Protein AF-A0A8H3DF41-F1 (afdb_monomer)

Secondary structure (DSSP, 8-state):
----EEETTTTEEE-HHHHHHHHSSGGGGG--EEE----PPPP-------------------PPP-------------S---HHHHHHHHTT-BPPPPHHHHHHHHHHHHHHHH--HHHHHS---TT--HHHHHHHHHHHHHHHHHHHHHHH-HHHHHHHHHH---GGGHHHHHHHHHHHHHHHHH-TTS-TTHHHHHHHHHHHHTSHHHHHHH-S-------BHHHHHHHTT-GGGGG-THHHHHH------TT--HHHHHHHHHHHHHHHHHHHHHHHHHSS-THHHHHHHHHHHHHTTS---------------PPPPPHHHHHHHHHHHHHHHHHHHHHHHHHHHHHHHHHHH-BTTB-PPP--HHHHHHHGGGSS----

Radius of gyration: 32.4 Å; Cα contacts (8 Å, |Δi|>4): 301; chains: 1; bounding box: 83×80×92 Å

Organism: NCBI:txid456999

Structure (mmCIF, N/CA/C/O backbone):
data_AF-A0A8H3DF41-F1
#
_entry.id   AF-A0A8H3DF41-F1
#
loop_
_atom_site.group_PDB
_atom_site.id
_atom_site.type_symbol
_atom_site.label_atom_id
_atom_site.label_alt_id
_atom_site.label_comp_id
_atom_site.label_asym_id
_atom_site.label_entity_id
_atom_site.label_seq_id
_atom_site.pdbx_PDB_ins_code
_atom_site.Cartn_x
_atom_site.Cartn_y
_atom_site.Cartn_z
_atom_site.occupancy
_atom_site.B_iso_or_equiv
_atom_site.auth_seq_id
_atom_site.auth_comp_id
_atom_site.auth_asym_id
_atom_site.auth_atom_id
_atom_site.pdbx_PDB_model_num
ATOM 1 N N . GLN A 1 1 ? 22.053 18.538 31.792 1.00 60.00 1 GLN A N 1
ATOM 2 C CA . GLN A 1 1 ? 23.475 18.815 32.090 1.00 60.00 1 GLN A CA 1
ATOM 3 C C . GLN A 1 1 ? 23.576 20.208 32.696 1.00 60.00 1 GLN A C 1
ATOM 5 O O . GLN A 1 1 ? 22.796 21.050 32.258 1.00 60.00 1 GLN A O 1
ATOM 10 N N . PRO A 1 2 ? 24.445 20.434 33.698 1.00 76.88 2 PRO A N 1
ATOM 11 C CA . PRO A 1 2 ? 24.628 21.754 34.306 1.00 76.88 2 PRO A CA 1
ATOM 12 C C . PRO A 1 2 ? 25.187 22.764 33.292 1.00 76.88 2 PRO A C 1
ATOM 14 O O . PRO A 1 2 ? 25.756 22.376 32.268 1.00 76.88 2 PRO A O 1
ATOM 17 N N . ALA A 1 3 ? 24.959 24.053 33.547 1.00 80.38 3 ALA A N 1
ATOM 18 C CA . ALA A 1 3 ? 25.482 25.122 32.709 1.00 80.38 3 ALA A CA 1
ATOM 19 C C . ALA A 1 3 ? 26.958 25.370 33.044 1.00 80.38 3 ALA A C 1
ATOM 21 O O . ALA A 1 3 ? 27.296 25.656 34.189 1.00 80.38 3 ALA A O 1
ATOM 22 N N . ASN A 1 4 ? 27.817 25.262 32.031 1.00 83.62 4 ASN A N 1
ATOM 23 C CA . ASN A 1 4 ? 29.272 25.393 32.170 1.00 83.62 4 ASN A CA 1
ATOM 24 C C . ASN A 1 4 ? 29.796 26.656 31.459 1.00 83.62 4 ASN A C 1
ATOM 26 O O . ASN A 1 4 ? 30.946 27.051 31.650 1.00 83.62 4 ASN A O 1
ATOM 30 N N . THR A 1 5 ? 28.973 27.293 30.616 1.00 85.19 5 THR A N 1
ATOM 31 C CA . THR A 1 5 ? 29.383 28.390 29.727 1.00 85.19 5 THR A CA 1
ATOM 32 C C . THR A 1 5 ? 28.350 29.513 29.707 1.00 85.19 5 THR A C 1
ATOM 34 O O . THR A 1 5 ? 27.199 29.269 29.359 1.00 85.19 5 THR A O 1
ATOM 37 N N . HIS A 1 6 ? 28.770 30.742 30.000 1.00 86.44 6 HIS A N 1
ATOM 38 C CA . HIS A 1 6 ? 27.950 31.950 29.880 1.00 86.44 6 HIS A CA 1
ATOM 39 C C . HIS A 1 6 ? 28.270 32.691 28.576 1.00 86.44 6 HIS A C 1
ATOM 41 O O . HIS A 1 6 ? 29.443 32.912 28.262 1.00 86.44 6 HIS A O 1
ATOM 47 N N . CYS A 1 7 ? 27.257 33.114 27.815 1.00 88.12 7 CYS A N 1
ATOM 48 C CA . CYS A 1 7 ? 27.443 33.938 26.617 1.00 88.12 7 CYS A CA 1
ATOM 49 C C . CYS A 1 7 ? 27.157 35.417 26.910 1.00 88.12 7 CYS A C 1
ATOM 51 O O . CYS A 1 7 ? 26.010 35.785 27.142 1.00 88.12 7 CYS A O 1
ATOM 53 N N . GLU A 1 8 ? 28.159 36.291 26.780 1.00 83.62 8 GLU A N 1
ATOM 54 C CA . GLU A 1 8 ? 28.030 37.725 27.101 1.00 83.62 8 GLU A CA 1
ATOM 55 C C . GLU A 1 8 ? 27.103 38.475 26.132 1.00 83.62 8 GLU A C 1
ATOM 57 O O . GLU A 1 8 ? 26.505 39.488 26.479 1.00 83.62 8 GLU A O 1
ATOM 62 N N . THR A 1 9 ? 26.987 37.992 24.891 1.00 81.06 9 THR A N 1
ATOM 63 C CA . THR A 1 9 ? 26.171 38.636 23.847 1.00 81.06 9 THR A CA 1
ATOM 64 C C . THR A 1 9 ? 24.714 38.163 23.867 1.00 81.06 9 THR A C 1
ATOM 66 O O . THR A 1 9 ? 23.827 38.907 23.459 1.00 81.06 9 THR A O 1
ATOM 69 N N . CYS A 1 10 ? 24.460 36.943 24.349 1.00 81.56 10 CYS A N 1
ATOM 70 C CA . CYS A 1 10 ? 23.108 36.413 24.556 1.00 81.56 10 CYS A CA 1
ATOM 71 C C . CYS A 1 10 ? 22.592 36.658 25.985 1.00 81.56 10 CYS A C 1
ATOM 73 O O . CYS A 1 10 ? 21.394 36.527 26.203 1.00 81.56 10 CYS A O 1
ATOM 75 N N . ALA A 1 11 ? 23.485 37.020 26.916 1.00 83.25 11 ALA A N 1
ATOM 76 C CA . ALA A 1 11 ? 23.227 37.176 28.347 1.00 83.25 11 ALA A CA 1
ATOM 77 C C . ALA A 1 11 ? 22.575 35.934 28.984 1.00 83.25 11 ALA A C 1
ATOM 79 O O . ALA A 1 11 ? 21.666 36.063 29.800 1.00 83.25 11 ALA A O 1
ATOM 80 N N . ASP A 1 12 ? 23.029 34.739 28.588 1.00 85.94 12 ASP A N 1
ATOM 81 C CA . ASP A 1 12 ? 22.399 33.468 28.967 1.00 85.94 12 ASP A CA 1
ATOM 82 C C . ASP A 1 12 ? 23.431 32.359 29.246 1.00 85.94 12 ASP A C 1
ATOM 84 O O . ASP A 1 12 ? 24.548 32.377 28.705 1.00 85.94 12 ASP A O 1
ATOM 88 N N . ASP A 1 13 ? 23.033 31.404 30.090 1.00 87.56 13 ASP A N 1
ATOM 89 C CA . ASP A 1 13 ? 23.843 30.298 30.603 1.00 87.56 13 ASP A CA 1
ATOM 90 C C . ASP A 1 13 ? 23.523 28.992 29.867 1.00 87.56 13 ASP A C 1
ATOM 92 O O . ASP A 1 13 ? 22.403 28.483 29.875 1.00 87.56 13 ASP A O 1
ATOM 96 N N . PHE A 1 14 ? 24.542 28.397 29.253 1.00 84.25 14 PHE A N 1
ATOM 97 C CA . PHE A 1 14 ? 24.417 27.191 28.445 1.00 84.25 14 PHE A CA 1
ATOM 98 C C . PHE A 1 14 ? 25.246 26.038 29.023 1.00 84.25 14 PHE A C 1
ATOM 100 O O . PHE A 1 14 ? 26.345 26.228 29.554 1.00 84.25 14 PHE A O 1
ATOM 107 N N . CYS A 1 15 ? 24.751 24.807 28.866 1.00 86.44 15 CYS A N 1
ATOM 108 C CA . CYS A 1 15 ? 25.619 23.628 28.900 1.00 86.44 15 CYS A CA 1
ATOM 109 C C . CYS A 1 15 ? 26.409 23.522 27.583 1.00 86.44 15 CYS A C 1
ATOM 111 O O . CYS A 1 15 ? 25.994 24.079 26.564 1.00 86.44 15 CYS A O 1
ATOM 113 N N . GLU A 1 16 ? 27.511 22.771 27.581 1.00 79.62 16 GLU A N 1
ATOM 114 C CA . GLU A 1 16 ? 28.426 22.655 26.430 1.00 79.62 16 GLU A CA 1
ATOM 115 C C . GLU A 1 16 ? 27.704 22.262 25.130 1.00 79.62 16 GLU A C 1
ATOM 117 O O . GLU A 1 16 ? 27.880 22.897 24.090 1.00 79.62 16 GLU A O 1
ATOM 122 N N . VAL A 1 17 ? 26.791 21.290 25.209 1.00 84.56 17 VAL A N 1
ATOM 123 C CA . VAL A 1 17 ? 26.020 20.811 24.050 1.00 84.56 17 VAL A CA 1
ATOM 124 C C . VAL A 1 17 ? 25.073 21.890 23.510 1.00 84.56 17 VAL A C 1
ATOM 126 O O . VAL A 1 17 ? 24.959 22.080 22.297 1.00 84.56 17 VAL A O 1
ATOM 129 N N . CYS A 1 18 ? 24.394 22.624 24.398 1.00 82.94 18 CYS A N 1
ATOM 130 C CA . CYS A 1 18 ? 23.481 23.700 24.006 1.00 82.94 18 CYS A CA 1
ATOM 131 C C . CYS A 1 18 ? 24.238 24.904 23.434 1.00 82.94 18 CYS A C 1
ATOM 133 O O . CYS A 1 18 ? 23.775 25.513 22.464 1.00 82.94 18 CYS A O 1
ATOM 135 N N . PHE A 1 19 ? 25.412 25.218 23.989 1.00 84.25 19 PHE A N 1
ATOM 136 C CA . PHE A 1 19 ? 26.263 26.291 23.494 1.00 84.25 19 PHE A CA 1
ATOM 137 C C . PHE A 1 19 ? 26.718 25.999 22.062 1.00 84.25 19 PHE A C 1
ATOM 139 O O . PHE A 1 19 ? 26.505 26.828 21.174 1.00 84.25 19 PHE A O 1
ATOM 146 N N . GLU A 1 20 ? 27.237 24.795 21.804 1.00 82.62 20 GLU A N 1
ATOM 147 C CA . GLU A 1 20 ? 27.631 24.371 20.460 1.00 82.62 20 GLU A CA 1
ATOM 148 C C . GLU A 1 20 ? 26.447 24.362 19.491 1.00 82.62 20 GLU A C 1
ATOM 150 O O . GLU A 1 20 ? 26.561 24.869 18.377 1.00 82.62 20 GLU A O 1
ATOM 155 N N . ALA A 1 21 ? 25.282 23.852 19.893 1.00 84.44 21 ALA A N 1
ATOM 156 C CA . ALA A 1 21 ? 24.114 23.808 19.017 1.00 84.44 21 ALA A CA 1
ATOM 157 C C . ALA A 1 21 ? 23.672 25.208 18.546 1.00 84.44 21 ALA A C 1
ATOM 159 O O . ALA A 1 21 ? 23.362 25.388 17.363 1.00 84.44 21 ALA A O 1
ATOM 160 N N . GLN A 1 22 ? 23.683 26.205 19.439 1.00 79.62 22 GLN A N 1
ATOM 161 C CA . GLN A 1 22 ? 23.204 27.560 19.137 1.00 79.62 22 GLN A CA 1
ATOM 162 C C . GLN A 1 22 ? 24.275 28.487 18.542 1.00 79.62 22 GLN A C 1
ATOM 164 O O . GLN A 1 22 ? 23.940 29.380 17.759 1.00 79.62 22 GLN A O 1
ATOM 169 N N . HIS A 1 23 ? 25.556 28.257 18.843 1.00 83.25 23 HIS A N 1
ATOM 170 C CA . HIS A 1 23 ? 26.668 29.101 18.385 1.00 83.25 23 HIS A CA 1
ATOM 171 C C . HIS A 1 23 ? 27.432 28.507 17.187 1.00 83.25 23 HIS A C 1
ATOM 173 O O . HIS A 1 23 ? 28.344 29.134 16.655 1.00 83.25 23 HIS A O 1
ATOM 179 N N . ARG A 1 24 ? 27.025 27.339 16.663 1.00 81.62 24 ARG A N 1
ATOM 180 C CA . ARG A 1 24 ? 27.660 26.682 15.499 1.00 81.62 24 ARG A CA 1
ATOM 181 C C . ARG A 1 24 ? 27.355 27.314 14.137 1.00 81.62 24 ARG A C 1
ATOM 183 O O . ARG A 1 24 ? 28.030 26.967 13.163 1.00 81.62 24 ARG A O 1
ATOM 190 N N . LYS A 1 25 ? 26.381 28.224 13.993 1.00 72.56 25 LYS A N 1
ATOM 191 C CA . LYS A 1 25 ? 25.995 28.806 12.685 1.00 72.56 25 LYS A CA 1
ATOM 192 C C . LYS A 1 25 ? 25.732 30.318 12.748 1.00 72.56 25 LYS A C 1
ATOM 194 O O . LYS A 1 25 ? 25.168 30.823 13.709 1.00 72.56 25 LYS A O 1
ATOM 199 N N . GLY A 1 26 ? 26.092 31.022 11.671 1.00 75.06 26 GLY A N 1
ATOM 200 C CA . GLY A 1 26 ? 25.784 32.444 11.472 1.00 75.06 26 GLY A CA 1
ATOM 201 C C . GLY A 1 26 ? 26.675 33.416 12.255 1.00 75.06 26 GLY A C 1
ATOM 202 O O . GLY A 1 26 ? 27.786 33.075 12.660 1.00 75.06 26 GLY A O 1
ATOM 203 N N . THR A 1 27 ? 26.169 34.635 12.460 1.00 66.81 27 THR A N 1
ATOM 204 C CA . THR A 1 27 ? 26.841 35.741 13.172 1.00 66.81 27 THR A CA 1
ATOM 205 C C . THR A 1 27 ? 27.106 35.443 14.651 1.00 66.81 27 THR A C 1
ATOM 207 O O . THR A 1 27 ? 27.979 36.062 15.253 1.00 66.81 27 THR A O 1
ATOM 210 N N . ARG A 1 28 ? 26.421 34.438 15.214 1.00 73.19 28 ARG A N 1
ATOM 211 C CA . ARG A 1 28 ? 26.537 34.017 16.618 1.00 73.19 28 ARG A CA 1
ATOM 2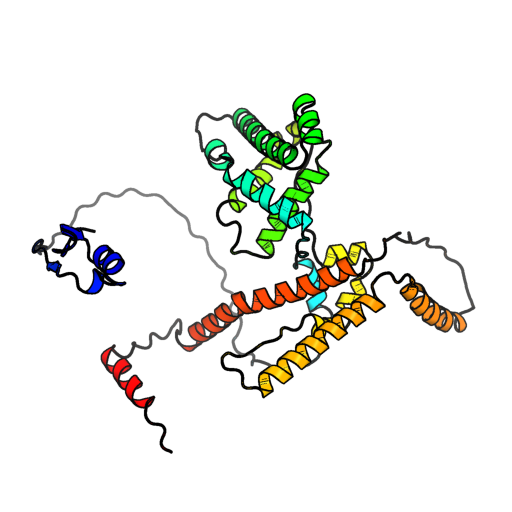12 C C . ARG A 1 28 ? 27.821 33.251 16.941 1.00 73.19 28 ARG A C 1
ATOM 214 O O . ARG A 1 28 ? 28.175 33.130 18.103 1.00 73.19 28 ARG A O 1
ATOM 221 N N . LYS A 1 29 ? 28.580 32.815 15.928 1.00 77.31 29 LYS A N 1
ATOM 222 C CA . LYS A 1 29 ? 29.929 32.242 16.114 1.00 77.31 29 LYS A CA 1
ATOM 223 C C . LYS A 1 29 ? 30.927 33.215 16.746 1.00 77.31 29 LYS A C 1
ATOM 225 O O . LYS A 1 29 ? 31.919 32.778 17.312 1.00 77.31 29 LYS A O 1
ATOM 230 N N . LEU A 1 30 ? 30.696 34.518 16.580 1.00 76.62 30 LEU A N 1
ATOM 231 C CA . LEU A 1 30 ? 31.592 35.577 17.052 1.00 76.62 30 LEU A CA 1
ATOM 232 C C . LEU A 1 30 ? 31.244 36.057 18.467 1.00 76.62 30 LEU A C 1
ATOM 234 O O . LEU A 1 30 ? 31.879 36.985 18.966 1.00 76.62 30 LEU A O 1
ATOM 238 N N . HIS A 1 31 ? 30.224 35.471 19.099 1.00 82.81 31 HIS A N 1
ATOM 239 C CA . HIS A 1 31 ? 29.838 35.845 20.451 1.00 82.81 31 HIS A CA 1
ATOM 240 C C . HIS A 1 31 ? 30.938 35.462 21.441 1.00 82.81 31 HIS A C 1
ATOM 242 O O . HIS A 1 31 ? 31.465 34.348 21.411 1.00 82.81 31 HIS A O 1
ATOM 248 N N . LYS A 1 32 ? 31.267 36.394 22.337 1.00 82.44 32 LYS A N 1
ATOM 249 C CA . LYS A 1 32 ? 32.205 36.144 23.431 1.00 82.44 32 LYS A CA 1
ATOM 250 C C . LYS A 1 32 ? 31.508 35.335 24.519 1.00 82.44 32 LYS A C 1
ATOM 252 O O . LYS A 1 32 ? 30.350 35.595 24.852 1.00 82.44 32 LYS A O 1
ATOM 257 N N . PHE A 1 33 ? 32.212 34.344 25.049 1.00 86.94 33 PHE A N 1
ATOM 258 C CA . PHE A 1 33 ? 31.719 33.487 26.117 1.00 86.94 33 PHE A CA 1
ATOM 259 C C . PHE A 1 33 ? 32.758 33.369 27.227 1.00 86.94 33 PHE A C 1
ATOM 261 O O . PHE A 1 33 ? 33.961 33.480 26.978 1.00 86.94 33 PHE A O 1
ATOM 268 N N . ARG A 1 34 ? 32.277 33.136 28.447 1.00 84.06 34 ARG A N 1
ATOM 269 C CA . ARG A 1 34 ? 33.092 32.943 29.643 1.00 84.06 34 ARG A CA 1
ATOM 270 C C . ARG A 1 34 ? 32.710 31.619 30.318 1.00 84.06 34 ARG A C 1
ATOM 272 O O . ARG A 1 34 ? 31.519 31.364 30.495 1.00 84.06 34 ARG A O 1
ATOM 279 N N . PRO A 1 35 ? 33.679 30.766 30.683 1.00 80.81 35 PRO A N 1
ATOM 280 C CA . PRO A 1 35 ? 33.397 29.557 31.449 1.00 80.81 35 PRO A CA 1
ATOM 281 C C . PRO A 1 35 ? 32.963 29.909 32.878 1.00 80.81 35 PRO A C 1
ATOM 283 O O . PRO A 1 35 ? 33.514 30.825 33.494 1.00 80.81 35 PRO A O 1
ATOM 286 N N . LEU A 1 36 ? 31.973 29.180 33.394 1.00 78.56 36 LEU A N 1
ATOM 287 C CA . LEU A 1 36 ? 31.521 29.269 34.782 1.00 78.56 36 LEU A CA 1
ATOM 288 C C . LEU A 1 36 ? 32.312 28.246 35.611 1.00 78.56 36 LEU A C 1
ATOM 290 O O . LEU A 1 36 ? 32.134 27.039 35.464 1.00 78.56 36 LEU A O 1
ATOM 294 N N . GLU A 1 37 ? 33.227 28.715 36.460 1.00 52.91 37 GLU A N 1
ATOM 295 C CA . GLU A 1 37 ? 33.982 27.847 37.367 1.00 52.91 37 GLU A CA 1
ATOM 296 C C . GLU A 1 37 ? 33.117 27.442 38.571 1.00 52.91 37 GLU A C 1
ATOM 298 O O . GLU A 1 37 ? 32.824 28.267 39.434 1.00 52.91 37 GLU A O 1
ATOM 303 N N . SER A 1 38 ? 32.724 26.165 38.644 1.00 46.44 38 SER A N 1
ATOM 304 C CA . SER A 1 38 ? 33.045 25.238 39.752 1.00 46.44 38 SER A CA 1
ATOM 305 C C . SER A 1 38 ? 31.992 24.136 39.942 1.00 46.44 38 SER A C 1
ATOM 307 O O . SER A 1 38 ? 30.832 24.400 40.224 1.00 46.44 38 SER A O 1
ATOM 309 N N . PHE A 1 39 ? 32.441 22.879 39.862 1.00 37.12 39 PHE A N 1
ATOM 310 C CA . PHE A 1 39 ? 32.264 21.887 40.930 1.00 37.12 39 PHE A CA 1
ATOM 311 C C . PHE A 1 39 ? 33.320 20.782 40.743 1.00 37.12 39 PHE A C 1
ATOM 313 O O . PHE A 1 39 ? 33.336 20.083 39.733 1.00 37.12 39 PHE A O 1
ATOM 320 N N . GLN A 1 40 ? 34.245 20.667 41.700 1.00 35.03 40 GLN A N 1
ATOM 321 C CA . GLN A 1 40 ? 35.246 19.596 41.763 1.00 35.03 40 GLN A CA 1
ATOM 322 C C . GLN A 1 40 ? 34.631 18.359 42.441 1.00 35.03 40 GLN A C 1
ATOM 324 O O . GLN A 1 40 ? 34.037 18.512 43.511 1.00 35.03 40 GLN A O 1
ATOM 329 N N . PRO A 1 41 ? 34.786 17.136 41.903 1.00 35.62 41 PRO A N 1
ATOM 330 C CA . PRO A 1 41 ? 34.484 15.927 42.655 1.00 35.62 41 PRO A CA 1
ATOM 331 C C . PRO A 1 41 ? 35.663 15.587 43.581 1.00 35.62 41 PRO A C 1
ATOM 333 O O . PRO A 1 41 ? 36.796 15.416 43.134 1.00 35.62 41 PRO A O 1
ATOM 336 N N . VAL A 1 42 ? 35.390 15.496 44.883 1.00 32.31 42 VAL A N 1
ATOM 337 C CA . VAL A 1 42 ? 36.339 15.033 45.905 1.00 32.31 42 VAL A CA 1
ATOM 338 C C . VAL A 1 42 ? 36.382 13.503 45.895 1.00 32.31 42 VAL A C 1
ATOM 340 O O . VAL A 1 42 ? 35.351 12.842 45.977 1.00 32.31 42 VAL A O 1
ATOM 343 N N . THR A 1 43 ? 37.587 12.946 45.811 1.00 38.59 43 THR A N 1
ATOM 344 C CA . THR A 1 43 ? 37.905 11.524 46.006 1.00 38.59 43 THR A CA 1
ATOM 345 C C . THR A 1 43 ? 38.088 11.193 47.489 1.00 38.59 43 THR A C 1
ATOM 347 O O . THR A 1 43 ? 38.917 11.836 48.129 1.00 38.59 43 THR A O 1
ATOM 350 N N . THR A 1 44 ? 37.460 10.127 47.995 1.00 28.27 44 THR A N 1
ATOM 351 C CA . THR A 1 44 ? 37.948 9.351 49.156 1.00 28.27 44 THR A CA 1
ATOM 352 C C . THR A 1 44 ? 37.445 7.903 49.125 1.00 28.27 44 THR A C 1
ATOM 354 O O . THR A 1 44 ? 36.419 7.590 48.530 1.00 28.27 44 THR A O 1
ATOM 357 N N . ALA A 1 45 ? 38.255 7.031 49.726 1.00 30.69 45 ALA A N 1
ATOM 358 C CA . ALA A 1 45 ? 38.295 5.577 49.620 1.00 30.69 45 ALA A CA 1
ATOM 359 C C . ALA A 1 45 ? 37.219 4.785 50.407 1.00 30.69 45 ALA A C 1
ATOM 361 O O . ALA A 1 45 ? 36.556 5.306 51.298 1.00 30.69 45 ALA A O 1
ATOM 362 N N . THR A 1 46 ? 37.134 3.497 50.051 1.00 30.84 46 THR A N 1
ATOM 363 C CA . THR A 1 46 ? 36.358 2.338 50.560 1.00 30.84 46 THR A CA 1
ATOM 364 C C . THR A 1 46 ? 36.353 2.162 52.097 1.00 30.84 46 THR A C 1
ATOM 366 O O . THR A 1 46 ? 37.334 2.554 52.732 1.00 30.84 46 THR A O 1
ATOM 369 N N . PRO A 1 47 ? 35.331 1.508 52.714 1.00 31.16 47 PRO A N 1
ATOM 370 C CA . PRO A 1 47 ? 35.323 0.031 52.802 1.00 31.16 47 PRO A CA 1
ATOM 371 C C . PRO A 1 47 ? 33.943 -0.691 52.799 1.00 31.16 47 PRO A C 1
ATOM 373 O O . PRO A 1 47 ? 32.924 -0.154 53.209 1.00 31.16 47 PRO A O 1
ATOM 376 N N . ALA A 1 48 ? 34.001 -1.945 52.330 1.00 25.94 48 ALA A N 1
ATOM 377 C CA . ALA A 1 48 ? 33.339 -3.195 52.750 1.00 25.94 48 ALA A CA 1
ATOM 378 C C . ALA A 1 48 ? 31.962 -3.242 53.475 1.00 25.94 48 ALA A C 1
ATOM 380 O O . ALA A 1 48 ? 31.794 -2.703 54.560 1.00 25.94 48 ALA A O 1
ATOM 381 N N . GLN A 1 49 ? 31.114 -4.125 52.913 1.00 27.34 49 GLN A N 1
ATOM 382 C CA . GLN A 1 49 ? 30.257 -5.156 53.543 1.00 27.34 49 GLN A CA 1
ATOM 383 C C . GLN A 1 49 ? 29.100 -4.753 54.479 1.00 27.34 49 GLN A C 1
ATOM 385 O O . GLN A 1 49 ? 29.323 -4.322 55.604 1.00 27.34 49 GLN A O 1
ATOM 390 N N . GLN A 1 50 ? 27.871 -5.116 54.080 1.00 27.48 50 GLN A N 1
ATOM 391 C CA . GLN A 1 50 ? 27.101 -6.173 54.762 1.00 27.48 50 GLN A CA 1
ATOM 392 C C . GLN A 1 50 ? 25.897 -6.650 53.931 1.00 27.48 50 GLN A C 1
ATOM 394 O O . GLN A 1 50 ? 25.170 -5.855 53.337 1.00 27.48 50 GLN A O 1
ATOM 399 N N . ASP A 1 51 ? 25.761 -7.972 53.909 1.00 25.08 51 ASP A N 1
ATOM 400 C CA . ASP A 1 51 ? 24.745 -8.815 53.277 1.00 25.08 51 ASP A CA 1
ATOM 401 C C . ASP A 1 51 ? 23.338 -8.607 53.859 1.00 25.08 51 ASP A C 1
ATOM 403 O O . ASP A 1 51 ? 23.243 -8.302 55.043 1.00 25.08 51 ASP A O 1
ATOM 407 N N . VAL A 1 52 ? 22.276 -8.863 53.073 1.00 27.64 52 VAL A N 1
ATOM 408 C CA . VAL A 1 52 ? 21.261 -9.910 53.358 1.00 27.64 52 VAL A CA 1
ATOM 409 C C . VAL A 1 52 ? 20.578 -10.333 52.043 1.00 27.64 52 VAL A C 1
ATOM 411 O O . VAL A 1 52 ? 20.134 -9.501 51.254 1.00 27.64 52 VAL A O 1
ATOM 414 N N . GLU A 1 53 ? 20.527 -11.646 51.843 1.00 26.09 53 GLU A N 1
ATOM 415 C CA . GLU A 1 53 ? 19.918 -12.422 50.758 1.00 26.09 53 GLU A CA 1
ATOM 416 C C . GLU A 1 53 ? 18.375 -12.368 50.745 1.00 26.09 53 GLU A C 1
ATOM 418 O O . GLU A 1 53 ? 17.756 -12.192 51.793 1.00 26.09 53 GLU A O 1
ATOM 423 N N . ALA A 1 54 ? 17.758 -12.619 49.579 1.00 25.28 54 ALA A N 1
ATOM 424 C CA . ALA A 1 54 ? 16.701 -13.635 49.428 1.00 25.28 54 ALA A CA 1
ATOM 425 C C . ALA A 1 54 ? 16.301 -13.854 47.948 1.00 25.28 54 ALA A C 1
ATOM 427 O O . ALA A 1 54 ? 15.910 -12.936 47.231 1.00 25.28 54 ALA A O 1
ATOM 428 N N . GLU A 1 55 ? 16.432 -15.122 47.573 1.00 25.08 55 GLU A N 1
ATOM 429 C CA . GLU A 1 55 ? 16.170 -15.908 46.359 1.00 25.08 55 GLU A CA 1
ATOM 430 C C . GLU A 1 55 ? 14.851 -15.679 45.586 1.00 25.08 55 GLU A C 1
ATOM 432 O O . GLU A 1 55 ? 13.811 -15.376 46.168 1.00 25.08 55 GLU A O 1
ATOM 437 N N . THR A 1 56 ? 14.864 -15.940 44.267 1.00 24.38 56 THR A N 1
ATOM 438 C CA . THR A 1 56 ? 14.230 -17.116 43.594 1.00 24.38 56 THR A CA 1
ATOM 439 C C . THR A 1 56 ? 14.329 -16.966 42.060 1.00 24.38 56 THR A C 1
ATOM 441 O O . THR A 1 56 ? 13.962 -15.941 41.500 1.00 24.38 56 THR A O 1
ATOM 444 N N . GLU A 1 57 ? 15.125 -17.824 41.412 1.00 24.03 57 GLU A N 1
ATOM 445 C CA . GLU A 1 57 ? 14.719 -18.948 40.535 1.00 24.03 57 GLU A CA 1
ATOM 446 C C . GLU A 1 57 ? 14.327 -18.565 39.093 1.00 24.03 57 GLU A C 1
ATOM 448 O O . GLU A 1 57 ? 13.176 -18.259 38.804 1.00 24.03 57 GLU A O 1
ATOM 453 N N . GLU A 1 58 ? 15.271 -18.727 38.155 1.00 25.80 58 GLU A N 1
ATOM 454 C CA . GLU A 1 58 ? 14.956 -19.132 36.779 1.00 25.80 58 GLU A CA 1
ATOM 455 C C . GLU A 1 58 ? 15.850 -20.314 36.375 1.00 25.80 58 GLU A C 1
ATOM 457 O O . GLU A 1 58 ? 17.077 -20.288 36.485 1.00 25.80 58 GLU A O 1
ATOM 462 N N . THR A 1 59 ? 15.190 -21.391 35.963 1.00 24.77 59 THR A N 1
ATOM 463 C CA . THR A 1 59 ? 15.746 -22.685 35.570 1.00 24.77 59 THR A CA 1
ATOM 464 C C . THR A 1 59 ? 16.280 -22.678 34.134 1.00 24.77 59 THR A C 1
ATOM 466 O O . THR A 1 59 ? 15.553 -22.331 33.205 1.00 24.77 59 THR A O 1
ATOM 469 N N . ASN A 1 60 ? 17.517 -23.155 33.956 1.00 24.89 60 ASN A N 1
ATOM 470 C CA . ASN A 1 60 ? 18.115 -23.585 32.683 1.00 24.89 60 ASN A CA 1
ATOM 471 C C . ASN A 1 60 ? 17.574 -24.953 32.239 1.00 24.89 60 ASN A C 1
ATOM 473 O O . ASN A 1 60 ? 17.528 -25.841 33.084 1.00 24.89 60 ASN A O 1
ATOM 477 N N . VAL A 1 61 ? 17.332 -25.145 30.932 1.00 27.59 61 VAL A N 1
ATOM 478 C CA . VAL A 1 61 ? 17.640 -26.376 30.155 1.00 27.59 61 VAL A CA 1
ATOM 479 C C . VAL A 1 61 ? 17.776 -25.949 28.673 1.00 27.59 61 VAL A C 1
ATOM 481 O O . VAL A 1 61 ? 16.798 -25.501 28.085 1.00 27.59 61 VAL A O 1
ATOM 484 N N . ASP A 1 62 ? 18.981 -25.732 28.149 1.00 27.14 62 ASP A N 1
ATOM 485 C CA . ASP A 1 62 ? 19.919 -26.673 27.494 1.00 27.14 62 ASP A CA 1
ATOM 486 C C . ASP A 1 62 ? 19.719 -26.778 25.962 1.00 27.14 62 ASP A C 1
ATOM 488 O O . ASP A 1 62 ? 18.686 -27.226 25.460 1.00 27.14 62 ASP A O 1
ATOM 492 N N . GLU A 1 63 ? 20.738 -26.309 25.236 1.00 29.83 63 GLU A N 1
ATOM 493 C CA . GLU A 1 63 ? 20.924 -26.418 23.786 1.00 29.83 63 GLU A CA 1
ATOM 494 C C . GLU A 1 63 ? 21.426 -27.821 23.406 1.00 29.83 63 GLU A C 1
ATOM 496 O O . GLU A 1 63 ? 22.264 -28.383 24.113 1.00 29.83 63 GLU A O 1
ATOM 501 N N . PRO A 1 64 ? 21.085 -28.338 22.214 1.00 29.72 64 PRO A N 1
ATOM 502 C CA . PRO A 1 64 ? 21.934 -29.281 21.515 1.00 29.72 64 PRO A CA 1
ATOM 503 C C . PRO A 1 64 ? 22.716 -28.577 20.402 1.00 29.72 64 PRO A C 1
ATOM 505 O O . PRO A 1 64 ? 22.172 -28.025 19.447 1.00 29.72 64 PRO A O 1
ATOM 508 N N . ASN A 1 65 ? 24.027 -28.662 20.573 1.00 26.81 65 ASN A N 1
ATOM 509 C CA . ASN A 1 65 ? 25.100 -28.369 19.642 1.00 26.81 65 ASN A CA 1
ATOM 510 C C . ASN A 1 65 ? 25.021 -29.296 18.406 1.00 26.81 65 ASN A C 1
ATOM 512 O O . ASN A 1 65 ? 25.103 -30.514 18.560 1.00 26.81 65 ASN A O 1
ATOM 516 N N . GLU A 1 66 ? 24.917 -28.744 17.194 1.00 28.08 66 GLU A N 1
ATOM 517 C CA . GLU A 1 66 ? 25.256 -29.463 15.956 1.00 28.08 66 GLU A CA 1
ATOM 518 C C . GLU A 1 66 ? 26.350 -28.698 15.201 1.00 28.08 66 GLU A C 1
ATOM 520 O O . GLU A 1 66 ? 26.134 -27.645 14.600 1.00 28.08 66 GLU A O 1
ATOM 525 N N . GLU A 1 67 ? 27.556 -29.260 15.266 1.00 29.89 67 GLU A N 1
ATOM 526 C CA . GLU A 1 67 ? 28.709 -28.916 14.444 1.00 29.89 67 GLU A CA 1
ATOM 527 C C . GLU A 1 67 ? 28.445 -29.302 12.982 1.00 29.89 67 GLU A C 1
ATOM 529 O O . GLU A 1 67 ? 28.255 -30.481 12.688 1.00 29.89 67 GLU A O 1
ATOM 534 N N . LEU A 1 68 ? 28.510 -28.347 12.047 1.00 31.06 68 LEU A N 1
ATOM 535 C CA . LEU A 1 68 ? 28.668 -28.641 10.619 1.00 31.06 68 LEU A CA 1
ATOM 536 C C . LEU A 1 68 ? 29.624 -27.646 9.945 1.00 31.06 68 LEU A C 1
ATOM 538 O O . LEU A 1 68 ? 29.266 -26.526 9.594 1.00 31.06 68 LEU A O 1
ATOM 542 N N . ASP A 1 69 ? 30.854 -28.139 9.834 1.00 25.52 69 ASP A N 1
ATOM 543 C CA . ASP A 1 69 ? 31.809 -28.100 8.723 1.00 25.52 69 ASP A CA 1
ATOM 544 C C . ASP A 1 69 ? 32.142 -26.786 7.989 1.00 25.52 69 ASP A C 1
ATOM 546 O O . ASP A 1 69 ? 31.306 -26.048 7.465 1.00 25.52 69 ASP A O 1
ATOM 550 N N . ALA A 1 70 ? 33.451 -26.558 7.908 1.00 31.22 70 ALA A N 1
ATOM 551 C CA . ALA A 1 70 ? 34.097 -25.471 7.200 1.00 31.22 70 ALA A CA 1
ATOM 552 C C . ALA A 1 70 ? 34.302 -25.804 5.709 1.00 31.22 70 ALA A C 1
ATOM 554 O O . ALA A 1 70 ? 34.332 -26.959 5.302 1.00 31.22 70 ALA A O 1
ATOM 555 N N . ASP A 1 71 ? 34.532 -24.747 4.927 1.00 32.41 71 ASP A N 1
ATOM 556 C CA . ASP A 1 71 ? 34.962 -24.739 3.523 1.00 32.41 71 ASP A CA 1
ATOM 557 C C . ASP A 1 71 ? 33.959 -25.201 2.452 1.00 32.41 71 ASP A C 1
ATOM 559 O O . ASP A 1 71 ? 33.930 -26.347 2.011 1.00 32.41 71 ASP A O 1
ATOM 563 N N . GLN A 1 72 ? 33.273 -24.215 1.856 1.00 29.91 72 GLN A N 1
ATOM 564 C CA . GLN A 1 72 ? 33.027 -24.226 0.411 1.00 29.91 72 GLN A CA 1
ATOM 565 C C . GLN A 1 72 ? 33.373 -22.863 -0.215 1.00 29.91 72 GLN A C 1
ATOM 567 O O . GLN A 1 72 ? 33.021 -21.816 0.340 1.00 29.91 72 GLN A O 1
ATOM 572 N N . PRO A 1 73 ? 34.075 -22.850 -1.364 1.00 33.59 73 PRO A N 1
ATOM 573 C CA . PRO A 1 73 ? 34.532 -21.631 -2.011 1.00 33.59 73 PRO A CA 1
ATOM 574 C C . PRO A 1 73 ? 33.362 -20.874 -2.642 1.00 33.59 73 PRO A C 1
ATOM 576 O O . PRO A 1 73 ? 32.387 -21.455 -3.116 1.00 33.59 73 PRO A O 1
ATOM 579 N N . ILE A 1 74 ? 33.497 -19.549 -2.674 1.00 39.16 74 ILE A N 1
ATOM 580 C CA . ILE A 1 74 ? 32.580 -18.613 -3.326 1.00 39.16 74 ILE A CA 1
ATOM 581 C C . ILE A 1 74 ? 32.598 -18.917 -4.830 1.00 39.16 74 ILE A C 1
ATOM 583 O O . ILE A 1 74 ? 33.472 -18.450 -5.557 1.00 39.16 74 ILE A O 1
ATOM 587 N N . ALA A 1 75 ? 31.662 -19.752 -5.279 1.00 31.06 75 ALA A N 1
ATOM 588 C CA . ALA A 1 75 ? 31.502 -20.105 -6.678 1.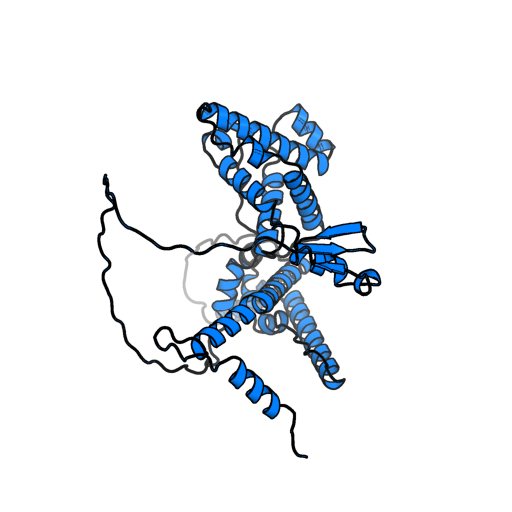00 31.06 75 ALA A CA 1
ATOM 589 C C . ALA A 1 75 ? 30.801 -18.969 -7.431 1.00 31.06 75 ALA A C 1
ATOM 591 O O . ALA A 1 75 ? 29.709 -18.518 -7.076 1.00 31.06 75 ALA A O 1
ATOM 592 N N . GLU A 1 76 ? 31.476 -18.516 -8.480 1.00 36.88 76 GLU A N 1
ATOM 593 C CA . GLU A 1 76 ? 31.014 -17.571 -9.482 1.00 36.88 76 GLU A CA 1
ATOM 594 C C . GLU A 1 76 ? 29.635 -17.977 -10.022 1.00 36.88 76 GLU A C 1
ATOM 596 O O . GLU A 1 76 ? 29.413 -19.106 -10.466 1.00 36.88 76 GLU A O 1
ATOM 601 N N . SER A 1 77 ? 28.692 -17.036 -9.951 1.00 32.28 77 SER A N 1
ATOM 602 C CA . SER A 1 77 ? 27.304 -17.235 -10.356 1.00 32.28 77 SER A CA 1
ATOM 603 C C . SER A 1 77 ? 27.217 -17.536 -11.852 1.00 32.28 77 SER A C 1
ATOM 605 O O . SER A 1 77 ? 27.452 -16.680 -12.708 1.00 32.28 77 SER A O 1
ATOM 607 N N . SER A 1 78 ? 26.882 -18.789 -12.135 1.00 34.25 78 SER A N 1
ATOM 608 C CA . SER A 1 78 ? 26.609 -19.343 -13.448 1.00 34.25 78 SER A CA 1
ATOM 609 C C . SER A 1 78 ? 25.257 -18.860 -13.988 1.00 34.25 78 SER A C 1
ATOM 611 O O . SER A 1 78 ? 24.266 -18.671 -13.284 1.00 34.25 78 SER A O 1
ATOM 613 N N . THR A 1 79 ? 25.233 -18.641 -15.295 1.00 42.34 79 THR A N 1
ATOM 614 C CA . THR A 1 79 ? 24.235 -17.938 -16.110 1.00 42.34 79 THR A CA 1
ATOM 615 C C . THR A 1 79 ? 22.935 -18.714 -16.383 1.00 42.34 79 THR A C 1
ATOM 617 O O . THR A 1 79 ? 22.348 -18.580 -17.456 1.00 42.34 79 THR A O 1
ATOM 620 N N . ALA A 1 80 ? 22.430 -19.508 -15.434 1.00 44.31 80 ALA A N 1
ATOM 621 C CA . ALA A 1 80 ? 21.234 -20.323 -15.663 1.00 44.31 80 ALA A CA 1
ATOM 622 C C . ALA A 1 80 ? 20.370 -20.542 -14.404 1.00 44.31 80 ALA A C 1
ATOM 624 O O . ALA A 1 80 ? 20.467 -21.590 -13.780 1.00 44.31 80 ALA A O 1
ATOM 625 N N . ALA A 1 81 ? 19.493 -19.573 -14.073 1.00 48.66 81 ALA A N 1
ATOM 626 C CA . ALA A 1 81 ? 18.098 -19.795 -13.618 1.00 48.66 81 ALA A CA 1
ATOM 627 C C . ALA A 1 81 ? 17.381 -18.497 -13.143 1.00 48.66 81 ALA A C 1
ATOM 629 O O . ALA A 1 81 ? 17.178 -18.304 -11.943 1.00 48.66 81 ALA A O 1
ATOM 630 N N . PRO A 1 82 ? 16.906 -17.614 -14.045 1.00 54.09 82 PRO A N 1
ATOM 631 C CA . PRO A 1 82 ? 16.100 -16.450 -13.643 1.00 54.09 82 PRO A CA 1
ATOM 632 C C . PRO A 1 82 ? 14.590 -16.748 -13.487 1.00 54.09 82 PRO A C 1
ATOM 634 O O . PRO A 1 82 ? 13.883 -16.019 -12.790 1.00 54.09 82 PRO A O 1
ATOM 637 N N . LYS A 1 83 ? 14.085 -17.851 -14.068 1.00 55.31 83 LYS A N 1
ATOM 638 C CA . LYS A 1 83 ? 12.639 -18.116 -14.255 1.00 55.31 83 LYS A CA 1
ATOM 639 C C . LYS A 1 83 ? 11.815 -18.177 -12.958 1.00 55.31 83 LYS A C 1
ATOM 641 O O . LYS A 1 83 ? 10.693 -17.691 -12.921 1.00 55.31 83 LYS A O 1
ATOM 646 N N . SER A 1 84 ? 12.350 -18.750 -11.875 1.00 63.84 84 SER A N 1
ATOM 647 C CA . SER A 1 84 ? 11.593 -18.919 -10.620 1.00 63.84 84 SER A CA 1
ATOM 648 C C . SER A 1 84 ? 11.765 -17.777 -9.619 1.00 63.84 84 SER A C 1
ATOM 650 O O . SER A 1 84 ? 11.000 -17.682 -8.660 1.00 63.84 84 SER A O 1
ATOM 652 N N . PHE A 1 85 ? 12.793 -16.941 -9.776 1.00 80.81 85 PHE A N 1
ATOM 653 C CA . PHE A 1 85 ? 13.146 -15.953 -8.757 1.00 80.81 85 PHE A CA 1
ATOM 654 C C . PHE A 1 85 ? 12.216 -14.742 -8.796 1.00 80.81 85 PHE A C 1
ATOM 656 O O . PHE A 1 85 ? 11.687 -14.333 -7.759 1.00 80.81 85 PHE A O 1
ATOM 663 N N . LEU A 1 86 ? 11.959 -14.203 -9.990 1.00 83.69 86 LEU A N 1
ATOM 664 C CA . LEU A 1 86 ? 11.096 -13.036 -10.142 1.00 83.69 86 LEU A CA 1
ATOM 665 C C . LEU A 1 86 ? 9.638 -13.362 -9.806 1.00 83.69 86 LEU A C 1
ATOM 667 O O . LEU A 1 86 ? 8.997 -12.589 -9.101 1.00 83.69 86 LEU A O 1
ATOM 671 N N . SER A 1 87 ? 9.153 -14.542 -10.197 1.00 86.56 87 SER A N 1
ATOM 672 C CA . SER A 1 87 ? 7.806 -15.018 -9.857 1.00 86.56 87 SER A CA 1
ATOM 673 C C . SER A 1 87 ? 7.599 -15.176 -8.351 1.00 86.56 87 SER A C 1
ATOM 675 O O . SER A 1 87 ? 6.550 -14.804 -7.832 1.00 86.56 87 SER A O 1
ATOM 677 N N . LYS A 1 88 ? 8.611 -15.665 -7.617 1.00 89.06 88 LYS A N 1
ATOM 678 C CA . LYS A 1 88 ? 8.573 -15.706 -6.145 1.00 89.06 88 LYS A CA 1
ATOM 679 C C . LYS A 1 88 ? 8.566 -14.300 -5.551 1.00 89.06 88 LYS A C 1
ATOM 681 O O . LYS A 1 88 ? 7.753 -14.017 -4.679 1.00 89.06 88 LYS A O 1
ATOM 686 N N . ARG A 1 89 ? 9.420 -13.402 -6.051 1.00 88.75 89 ARG A N 1
ATOM 687 C CA . ARG A 1 89 ? 9.476 -12.010 -5.578 1.00 88.75 89 ARG A CA 1
ATOM 688 C C . ARG A 1 89 ? 8.189 -11.242 -5.852 1.00 88.75 89 ARG A C 1
ATOM 690 O O . ARG A 1 89 ? 7.756 -10.493 -4.987 1.00 88.75 89 ARG A O 1
ATOM 697 N N . ALA A 1 90 ? 7.552 -11.446 -7.002 1.00 91.06 90 ALA A N 1
ATOM 698 C CA . ALA A 1 90 ? 6.316 -10.765 -7.378 1.00 91.06 90 ALA A CA 1
ATOM 699 C C . ALA A 1 90 ? 5.177 -10.990 -6.368 1.00 91.06 90 ALA A C 1
ATOM 701 O O . ALA A 1 90 ? 4.342 -10.103 -6.200 1.00 91.06 90 ALA A O 1
ATOM 702 N N . LYS A 1 91 ? 5.173 -12.129 -5.656 1.00 93.00 91 LYS A N 1
ATOM 703 C CA . LYS A 1 91 ? 4.214 -12.425 -4.576 1.00 93.00 91 LYS A CA 1
ATOM 704 C C . LYS A 1 91 ? 4.381 -11.524 -3.355 1.00 93.00 91 LYS A C 1
ATOM 706 O O . LYS A 1 91 ? 3.434 -11.338 -2.606 1.00 93.00 91 LYS A O 1
ATOM 711 N N . SER A 1 92 ? 5.572 -10.968 -3.150 1.00 92.12 92 SER A N 1
ATOM 712 C CA . SER A 1 92 ? 5.889 -10.092 -2.017 1.00 92.12 92 SER A CA 1
ATOM 713 C C . SER A 1 92 ? 6.012 -8.620 -2.414 1.00 92.12 92 SER A C 1
ATOM 715 O O . SER A 1 92 ? 6.233 -7.784 -1.544 1.00 92.12 92 SER A O 1
ATOM 717 N N . ILE A 1 93 ? 5.899 -8.282 -3.705 1.00 94.50 93 ILE A N 1
ATOM 718 C CA . ILE A 1 93 ? 5.981 -6.901 -4.198 1.00 94.50 93 ILE A CA 1
ATOM 719 C C . ILE A 1 93 ? 4.567 -6.305 -4.227 1.00 94.50 93 ILE A C 1
ATOM 721 O O . ILE A 1 93 ? 3.743 -6.753 -5.034 1.00 94.50 93 ILE A O 1
ATOM 725 N N . PRO A 1 94 ? 4.269 -5.287 -3.399 1.00 95.19 94 PRO A N 1
ATOM 726 C CA . PRO A 1 94 ? 2.979 -4.616 -3.442 1.00 95.19 94 PRO A CA 1
ATOM 727 C C . PRO A 1 94 ? 2.823 -3.786 -4.716 1.00 95.19 94 PRO A C 1
ATOM 729 O O . PRO A 1 94 ? 3.797 -3.246 -5.247 1.00 95.19 94 PRO A O 1
ATOM 732 N N . LEU A 1 95 ? 1.587 -3.645 -5.189 1.00 95.12 95 LEU A N 1
ATOM 733 C CA . LEU A 1 95 ? 1.293 -2.802 -6.342 1.00 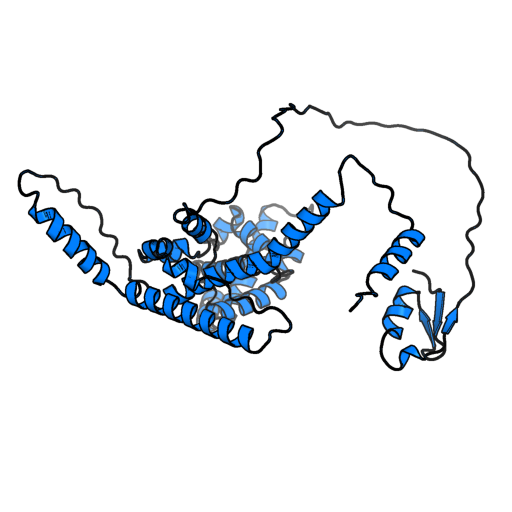95.12 95 LEU A CA 1
ATOM 734 C C . LEU A 1 95 ? 1.422 -1.313 -5.973 1.00 95.12 95 LEU A C 1
ATOM 736 O O . LEU A 1 95 ? 0.920 -0.861 -4.942 1.00 95.12 95 LEU A O 1
ATOM 740 N N . ARG A 1 96 ? 2.059 -0.516 -6.830 1.00 93.88 96 ARG A N 1
ATOM 741 C CA . ARG A 1 96 ? 2.214 0.936 -6.661 1.00 93.88 96 ARG A CA 1
ATOM 742 C C . ARG A 1 96 ? 0.858 1.624 -6.513 1.00 93.88 96 ARG A C 1
ATOM 744 O O . ARG A 1 96 ? -0.082 1.263 -7.201 1.00 93.88 96 ARG A O 1
ATOM 751 N N . LEU A 1 97 ? 0.767 2.665 -5.684 1.00 94.31 97 LEU A N 1
ATOM 752 C CA . LEU A 1 97 ? -0.481 3.420 -5.515 1.00 94.31 97 LEU A CA 1
ATOM 753 C C . LEU A 1 97 ? -0.804 4.321 -6.722 1.00 94.31 97 LEU A C 1
ATOM 755 O O . LEU A 1 97 ? 0.065 5.085 -7.177 1.00 94.31 97 LEU A O 1
ATOM 759 N N . THR A 1 98 ? -2.066 4.316 -7.153 1.00 94.00 98 THR A N 1
ATOM 760 C CA . THR A 1 98 ? -2.642 5.268 -8.116 1.00 94.00 98 THR A CA 1
ATOM 761 C C . THR A 1 98 ? -2.835 6.656 -7.496 1.00 94.00 98 THR A C 1
ATOM 763 O O . THR A 1 98 ? -2.712 6.854 -6.285 1.00 94.00 98 THR A O 1
ATOM 766 N N . LEU A 1 99 ? -3.143 7.662 -8.322 1.00 92.00 99 LEU A N 1
ATOM 767 C CA . LEU A 1 99 ? -3.386 9.020 -7.829 1.00 92.00 99 LEU A CA 1
ATOM 768 C C . LEU A 1 99 ? -4.606 9.097 -6.897 1.00 92.00 99 LEU A C 1
ATOM 770 O O . LEU A 1 99 ? -4.562 9.833 -5.913 1.00 92.00 99 LEU A O 1
ATOM 774 N N . GLN A 1 100 ? -5.670 8.344 -7.187 1.00 91.94 100 GLN A N 1
ATOM 775 C CA . GLN A 1 100 ? -6.869 8.328 -6.343 1.00 91.94 100 GLN A CA 1
ATOM 776 C C . GLN A 1 100 ? -6.593 7.619 -5.015 1.00 91.94 100 GLN A C 1
ATOM 778 O O . GLN A 1 100 ? -6.927 8.150 -3.959 1.00 91.94 100 GLN A O 1
ATOM 783 N N . GLU A 1 101 ? -5.875 6.494 -5.044 1.00 94.38 101 GLU A N 1
ATOM 784 C CA . GLU A 1 101 ? -5.456 5.792 -3.824 1.00 94.38 101 GLU A CA 1
ATOM 785 C C . GLU A 1 101 ? -4.567 6.675 -2.940 1.00 94.38 101 GLU A C 1
ATOM 787 O O . GLU A 1 101 ? -4.703 6.664 -1.722 1.00 94.38 101 GLU A O 1
ATOM 792 N N . ARG A 1 102 ? -3.706 7.522 -3.524 1.00 94.19 102 ARG A N 1
ATOM 793 C CA . ARG A 1 102 ? -2.916 8.495 -2.746 1.00 94.19 102 ARG A CA 1
ATOM 794 C C . ARG A 1 102 ? -3.768 9.556 -2.052 1.00 94.19 102 ARG A C 1
ATOM 796 O O . ARG A 1 102 ? -3.338 10.070 -1.023 1.00 94.19 102 ARG A O 1
ATOM 803 N N . LYS A 1 103 ? -4.939 9.914 -2.588 1.00 93.94 103 LYS A N 1
ATOM 804 C CA . LYS A 1 103 ? -5.870 10.815 -1.888 1.00 93.94 103 LYS A CA 1
ATOM 805 C C . LYS A 1 103 ? -6.485 10.113 -0.679 1.00 93.94 103 LYS A C 1
ATOM 807 O O . LYS A 1 103 ? -6.491 10.694 0.399 1.00 93.94 103 LYS A O 1
ATOM 812 N N . LEU A 1 104 ? -6.911 8.860 -0.849 1.00 93.88 104 LEU A N 1
ATOM 813 C CA . LEU A 1 104 ? -7.430 8.033 0.245 1.00 93.88 104 LEU A CA 1
ATOM 814 C C . LEU A 1 104 ? -6.373 7.794 1.328 1.00 93.88 104 LEU A C 1
ATOM 816 O O . LEU A 1 104 ? -6.676 7.919 2.507 1.00 93.88 104 LEU A O 1
ATOM 820 N N . LEU A 1 105 ? -5.119 7.545 0.939 1.00 95.25 105 LEU A N 1
ATOM 821 C CA . LEU A 1 105 ? -4.001 7.429 1.874 1.00 95.25 105 LEU A CA 1
ATOM 822 C C . LEU A 1 105 ? -3.842 8.693 2.727 1.00 95.25 105 LEU A C 1
ATOM 824 O O . LEU A 1 105 ? -3.731 8.590 3.940 1.00 95.25 105 LEU A O 1
ATOM 828 N N . ARG A 1 106 ? -3.857 9.882 2.112 1.00 93.69 106 ARG A N 1
ATOM 829 C CA . ARG A 1 106 ? -3.741 11.153 2.849 1.00 93.69 106 ARG A CA 1
ATOM 830 C C . ARG A 1 106 ? -4.896 11.356 3.818 1.00 93.69 106 ARG A C 1
ATOM 832 O O . ARG A 1 106 ? -4.688 11.865 4.916 1.00 93.69 106 ARG A O 1
ATOM 839 N N . LEU A 1 107 ? -6.103 10.972 3.411 1.00 93.75 107 LEU A N 1
ATOM 840 C CA . LEU A 1 107 ? -7.271 11.033 4.276 1.00 93.75 107 LEU A CA 1
ATOM 841 C C . LEU A 1 107 ? -7.115 10.082 5.472 1.00 93.75 107 LEU A C 1
ATOM 843 O O . LEU A 1 107 ? -7.303 10.506 6.609 1.00 93.75 107 LEU A O 1
ATOM 847 N N . LEU A 1 108 ? -6.692 8.839 5.225 1.00 94.25 108 LEU A N 1
ATOM 848 C CA . LEU A 1 108 ? -6.417 7.850 6.266 1.00 94.25 108 LEU A CA 1
ATOM 849 C C . LEU A 1 108 ? -5.327 8.316 7.234 1.00 94.25 108 LEU A C 1
ATOM 851 O O . LEU A 1 108 ? -5.521 8.262 8.443 1.00 94.25 108 LEU A O 1
ATOM 855 N N . GLU A 1 109 ? -4.197 8.799 6.719 1.00 93.38 109 GLU A N 1
ATOM 856 C CA . GLU A 1 109 ? -3.108 9.344 7.536 1.00 93.38 109 GLU A CA 1
ATOM 857 C C . GLU A 1 109 ? -3.599 10.485 8.430 1.00 93.38 109 GLU A C 1
ATOM 859 O O . GLU A 1 109 ? -3.271 10.513 9.613 1.00 93.38 109 GLU A O 1
ATOM 864 N N . SER A 1 110 ? -4.424 11.385 7.888 1.00 92.12 110 SER A N 1
ATOM 865 C CA . SER A 1 110 ? -4.980 12.515 8.639 1.00 92.12 110 SER A CA 1
ATOM 866 C C . SER A 1 110 ? -5.956 12.051 9.724 1.00 92.12 110 SER A C 1
ATOM 868 O O . SER A 1 110 ? -5.878 12.516 10.859 1.00 92.12 110 SER A O 1
ATOM 870 N N . ALA A 1 111 ? -6.834 11.095 9.406 1.00 92.25 111 ALA A N 1
ATOM 871 C CA . ALA A 1 111 ? -7.781 10.528 10.363 1.00 92.25 111 ALA A CA 1
ATOM 872 C C . ALA A 1 111 ? -7.065 9.798 11.513 1.00 92.25 111 ALA A C 1
ATOM 874 O O . ALA A 1 111 ? -7.392 10.004 12.679 1.00 92.25 111 ALA A O 1
ATOM 875 N N . LEU A 1 112 ? -6.040 8.998 11.201 1.00 91.56 112 LEU A N 1
ATOM 876 C CA . LEU A 1 112 ? -5.235 8.291 12.203 1.00 91.56 112 LEU A CA 1
ATOM 877 C C . LEU A 1 112 ? -4.369 9.238 13.038 1.00 91.56 112 LEU A C 1
ATOM 879 O O . LEU A 1 112 ? -4.114 8.964 14.208 1.00 91.56 112 LEU A O 1
ATOM 883 N N . HIS A 1 113 ? -3.904 10.342 12.454 1.00 90.50 113 HIS A N 1
ATOM 884 C CA . HIS A 1 113 ? -3.127 11.344 13.176 1.00 90.50 113 HIS A CA 1
ATOM 885 C C . HIS A 1 113 ? -3.971 12.042 14.249 1.00 90.50 113 HIS A C 1
ATOM 887 O O . HIS A 1 113 ? -3.512 12.191 15.377 1.00 90.50 113 HIS A O 1
ATOM 893 N N . VAL A 1 114 ? -5.204 12.435 13.911 1.00 89.94 114 VAL A N 1
ATOM 894 C CA . VAL A 1 114 ? -6.143 13.087 14.847 1.00 89.94 114 VAL A CA 1
ATOM 895 C C . VAL A 1 114 ? -6.742 12.094 15.848 1.00 89.94 114 VAL A C 1
ATOM 897 O O . VAL A 1 114 ? -7.200 12.487 16.915 1.00 89.94 114 VAL A O 1
ATOM 900 N N . SER A 1 115 ? -6.734 10.803 15.527 1.00 87.69 115 SER A N 1
ATOM 901 C CA . SER A 1 115 ? -7.277 9.775 16.404 1.00 87.69 115 SER A CA 1
ATOM 902 C C . SER A 1 115 ? -6.445 9.585 17.680 1.00 87.69 115 SER A C 1
ATOM 904 O O . SER A 1 115 ? -5.247 9.298 17.627 1.00 87.69 115 SER A O 1
ATOM 906 N N . GLU A 1 116 ? -7.123 9.639 18.825 1.00 84.62 116 GLU A N 1
ATOM 907 C CA . GLU A 1 116 ? -6.608 9.277 20.156 1.00 84.62 116 GLU A CA 1
ATOM 908 C C . GLU A 1 116 ? -6.810 7.775 20.457 1.00 84.62 116 GLU A C 1
ATOM 910 O O . GLU A 1 116 ? -6.886 7.376 21.617 1.00 84.62 116 GLU A O 1
ATOM 915 N N . TYR A 1 117 ? -6.943 6.924 19.426 1.00 84.12 117 TYR A N 1
ATOM 916 C CA . TYR A 1 117 ? -7.295 5.505 19.586 1.00 84.12 117 TYR A CA 1
ATOM 917 C C . TYR A 1 117 ? -6.383 4.787 20.581 1.00 84.12 117 TYR A C 1
ATOM 919 O O . TYR A 1 117 ? -6.856 4.221 21.563 1.00 84.12 117 TYR A O 1
ATOM 927 N N . THR A 1 118 ? -5.070 4.854 20.358 1.00 83.94 118 THR A N 1
ATOM 928 C CA . THR A 1 118 ? -4.078 4.212 21.230 1.00 83.94 118 THR A CA 1
ATOM 929 C C . THR A 1 118 ? -4.111 4.787 22.636 1.00 83.94 118 THR A C 1
ATOM 931 O O . THR A 1 118 ? -4.023 4.040 23.600 1.00 83.94 118 THR A O 1
ATOM 934 N N . ASP A 1 119 ? -4.338 6.091 22.769 1.00 82.62 119 ASP A N 1
ATOM 935 C CA . ASP A 1 119 ? -4.337 6.753 24.071 1.00 82.62 119 ASP A CA 1
ATOM 936 C C . ASP A 1 119 ? -5.561 6.370 24.908 1.00 82.62 119 ASP A C 1
ATOM 938 O O . ASP A 1 119 ? -5.494 6.415 26.128 1.00 82.62 119 ASP A O 1
ATOM 942 N N . ARG A 1 120 ? -6.683 5.981 24.286 1.00 79.44 120 ARG A N 1
ATOM 943 C CA . ARG A 1 120 ? -7.920 5.603 24.995 1.00 79.44 120 ARG A CA 1
ATOM 944 C C . ARG A 1 120 ? -8.101 4.099 25.160 1.00 79.44 120 ARG A C 1
ATOM 946 O O . ARG A 1 120 ? -8.671 3.660 26.158 1.00 79.44 120 ARG A O 1
ATOM 953 N N . VAL A 1 121 ? -7.674 3.322 24.171 1.00 76.38 121 VAL A N 1
ATOM 954 C CA . VAL A 1 121 ? -7.943 1.882 24.081 1.00 76.38 121 VAL A CA 1
ATOM 955 C C . VAL A 1 121 ? -6.793 1.045 24.643 1.00 76.38 121 VAL A C 1
ATOM 957 O O . VAL A 1 121 ? -7.056 0.007 25.249 1.00 76.38 121 VAL A O 1
ATOM 960 N N . ASP A 1 122 ? -5.545 1.510 24.521 1.00 70.62 122 ASP A N 1
ATOM 961 C CA . ASP A 1 122 ? -4.343 0.774 24.951 1.00 70.62 122 ASP A CA 1
ATOM 962 C C . ASP A 1 122 ? -3.963 1.038 26.425 1.00 70.62 122 ASP A C 1
ATOM 964 O O . ASP A 1 122 ? -2.885 0.680 26.898 1.00 70.62 122 ASP A O 1
ATOM 968 N N . ILE A 1 123 ? -4.852 1.664 27.208 1.00 74.50 123 ILE A N 1
ATOM 969 C CA . ILE A 1 123 ? -4.626 1.847 28.645 1.00 74.50 123 ILE A CA 1
ATOM 970 C C . ILE A 1 123 ? -4.953 0.539 29.371 1.00 74.50 123 ILE A C 1
ATOM 972 O O . ILE A 1 123 ? -6.115 0.128 29.470 1.00 74.50 123 ILE A O 1
ATOM 976 N N . LEU A 1 124 ? -3.936 -0.069 29.987 1.00 62.75 124 LEU A N 1
ATOM 977 C CA . LEU A 1 124 ? -4.086 -1.162 30.952 1.00 62.75 124 LEU A CA 1
ATOM 978 C C . LEU A 1 124 ? -4.789 -0.664 32.226 1.00 62.75 124 LEU A C 1
ATOM 980 O O . LEU A 1 124 ? -4.174 -0.417 33.260 1.00 62.75 124 LEU A O 1
ATOM 984 N N . SER A 1 125 ? -6.110 -0.502 32.166 1.00 66.25 125 SER A N 1
ATOM 985 C CA . SER A 1 125 ? -6.911 -0.181 33.343 1.00 66.25 125 SER A CA 1
ATOM 986 C C . SER A 1 125 ? -7.334 -1.464 34.056 1.00 66.25 125 SER A C 1
ATOM 988 O O . SER A 1 125 ? -8.137 -2.241 33.526 1.00 66.25 125 SER A O 1
ATOM 990 N N . TYR A 1 126 ? -6.848 -1.637 35.289 1.00 62.44 126 TYR A N 1
ATOM 991 C CA . TYR A 1 126 ? -7.174 -2.743 36.207 1.00 62.44 126 TYR A CA 1
ATOM 992 C C . TYR A 1 126 ? -8.684 -2.886 36.511 1.00 62.44 126 TYR A C 1
ATOM 994 O O . TYR A 1 126 ? -9.117 -3.909 37.027 1.00 62.44 126 TYR A O 1
ATOM 1002 N N . SER A 1 127 ? -9.496 -1.875 36.174 1.00 60.00 127 SER A N 1
ATOM 1003 C CA . SER A 1 127 ? -10.951 -1.826 36.406 1.00 60.00 127 SER A CA 1
ATOM 1004 C C . SER A 1 127 ? -11.790 -2.093 35.137 1.00 60.00 127 SER A C 1
ATOM 1006 O O . SER A 1 127 ? -13.024 -2.146 35.176 1.00 60.00 127 SER A O 1
ATOM 1008 N N . SER A 1 128 ? -11.146 -2.271 33.976 1.00 67.88 128 SER A N 1
ATOM 1009 C CA . SER A 1 128 ? -11.849 -2.505 32.708 1.00 67.88 128 SER A CA 1
ATOM 1010 C C . SER A 1 128 ? -12.209 -3.984 32.531 1.00 67.88 128 SER A C 1
ATOM 1012 O O . SER A 1 128 ? -11.350 -4.840 32.334 1.00 67.88 128 SER A O 1
ATOM 1014 N N . THR A 1 129 ? -13.505 -4.305 32.575 1.00 80.31 129 THR A N 1
ATOM 1015 C CA . THR A 1 129 ? -13.983 -5.627 32.150 1.00 80.31 129 THR A CA 1
ATOM 1016 C C . THR A 1 129 ? -13.818 -5.778 30.636 1.00 80.31 129 THR A C 1
ATOM 1018 O O . THR A 1 129 ? -13.903 -4.791 29.900 1.00 80.31 129 THR A O 1
ATOM 1021 N N . ARG A 1 130 ? -13.629 -7.016 30.154 1.00 79.44 130 ARG A N 1
ATOM 1022 C CA . ARG A 1 130 ? -13.474 -7.336 28.720 1.00 79.44 130 ARG A CA 1
ATOM 1023 C C . ARG A 1 130 ? -14.543 -6.656 27.852 1.00 79.44 130 ARG A C 1
ATOM 1025 O O . ARG A 1 130 ? -14.215 -5.973 26.892 1.00 79.44 130 ARG A O 1
ATOM 1032 N N . THR A 1 131 ? -15.806 -6.728 28.267 1.00 80.06 131 THR A N 1
ATOM 1033 C CA . THR A 1 131 ? -16.944 -6.116 27.561 1.00 80.06 131 THR A CA 1
ATOM 1034 C C . THR A 1 131 ? -16.884 -4.587 27.519 1.00 80.06 131 THR A C 1
ATOM 1036 O O . THR A 1 131 ? -17.212 -3.985 26.500 1.00 80.06 131 THR A O 1
ATOM 1039 N N . LYS A 1 132 ? -16.448 -3.926 28.604 1.00 81.94 132 LYS A N 1
ATOM 1040 C CA . LYS A 1 132 ? -16.290 -2.460 28.620 1.00 81.94 132 LYS A CA 1
ATOM 1041 C C . LYS A 1 132 ? -15.178 -2.015 27.673 1.00 81.94 132 LYS A C 1
ATOM 1043 O O . LYS A 1 132 ? -15.323 -0.980 27.025 1.00 81.94 132 LYS A O 1
ATOM 1048 N N . ARG A 1 133 ? -14.102 -2.802 27.579 1.00 82.19 133 ARG A N 1
ATOM 1049 C CA . ARG A 1 133 ? -13.012 -2.571 26.627 1.00 82.19 133 ARG A CA 1
ATOM 1050 C C . ARG A 1 133 ? -13.490 -2.736 25.187 1.00 82.19 133 ARG A C 1
ATOM 1052 O O . ARG A 1 133 ? -13.313 -1.806 24.411 1.00 82.19 133 ARG A O 1
ATOM 1059 N N . ALA A 1 134 ? -14.185 -3.830 24.874 1.00 81.25 134 ALA A N 1
ATOM 1060 C CA . ALA A 1 134 ? -14.765 -4.057 23.548 1.00 81.25 134 ALA A CA 1
ATOM 1061 C C . ALA A 1 134 ? -15.712 -2.915 23.133 1.00 81.25 134 ALA A C 1
ATOM 1063 O O . ALA A 1 134 ? -15.597 -2.362 22.044 1.00 81.25 134 ALA A O 1
ATOM 1064 N N . ALA A 1 135 ? -16.585 -2.461 24.038 1.00 81.75 135 ALA A N 1
ATOM 1065 C CA . ALA A 1 135 ? -17.471 -1.327 23.771 1.00 81.75 135 ALA A CA 1
ATOM 1066 C C . ALA A 1 135 ? -16.717 0.000 23.541 1.00 81.75 135 ALA A C 1
ATOM 1068 O O . ALA A 1 135 ? -17.181 0.847 22.776 1.00 81.75 135 ALA A O 1
ATOM 1069 N N . ALA A 1 136 ? -15.577 0.213 24.208 1.00 84.19 136 ALA A N 1
ATOM 1070 C CA . ALA A 1 136 ? -14.724 1.377 23.971 1.00 84.19 136 ALA A CA 1
ATOM 1071 C C . ALA A 1 136 ? -14.002 1.289 22.616 1.00 84.19 136 ALA A C 1
ATOM 1073 O O . ALA A 1 136 ? -14.036 2.262 21.865 1.00 84.19 136 ALA A O 1
ATOM 1074 N N . GLN A 1 137 ? -13.448 0.117 22.282 1.00 86.50 137 GLN A N 1
ATOM 1075 C CA . GLN A 1 137 ? -12.826 -0.187 20.987 1.00 86.50 137 GLN A CA 1
ATOM 1076 C C . GLN A 1 137 ? -13.782 0.099 19.833 1.00 86.50 137 GLN A C 1
ATOM 1078 O O . GLN A 1 137 ? -13.450 0.858 18.928 1.00 86.50 137 GLN A O 1
ATOM 1083 N N . ILE A 1 138 ? -15.006 -0.426 19.910 1.00 84.75 138 ILE A N 1
ATOM 1084 C CA . ILE A 1 138 ? -16.035 -0.221 18.884 1.00 84.75 138 ILE A CA 1
ATOM 1085 C C . ILE A 1 138 ? -16.395 1.254 18.753 1.00 84.75 138 ILE A C 1
ATOM 1087 O O . ILE A 1 138 ? -16.527 1.753 17.643 1.00 84.75 138 ILE A O 1
ATOM 1091 N N . ARG A 1 139 ? -16.545 1.980 19.867 1.00 85.44 139 ARG A N 1
ATOM 1092 C CA . ARG A 1 139 ? -16.907 3.401 19.813 1.00 85.44 139 ARG A CA 1
ATOM 1093 C C . ARG A 1 139 ? -15.849 4.225 19.083 1.00 85.44 139 ARG A C 1
ATOM 1095 O O . ARG A 1 139 ? -16.206 5.032 18.229 1.00 85.44 139 ARG A O 1
ATOM 1102 N N . GLU A 1 140 ? -14.578 4.020 19.413 1.00 87.94 140 GLU A N 1
ATOM 1103 C CA . GLU A 1 140 ? -13.469 4.726 18.766 1.00 87.94 140 GLU A CA 1
ATOM 1104 C C . GLU A 1 140 ? -13.298 4.286 17.305 1.00 87.94 140 GLU A C 1
ATOM 1106 O O . GLU A 1 140 ? -13.125 5.124 16.421 1.00 87.94 140 GLU A O 1
ATOM 1111 N N . LEU A 1 141 ? -13.439 2.989 17.019 1.00 87.12 141 LEU A N 1
ATOM 1112 C CA . LEU A 1 141 ? -13.396 2.457 15.660 1.00 87.12 141 LEU A CA 1
ATOM 1113 C C . LEU A 1 141 ? -14.520 3.050 14.796 1.00 87.12 141 LEU A C 1
ATOM 1115 O O . LEU A 1 141 ? -14.242 3.624 13.745 1.00 87.12 141 LEU A O 1
ATOM 1119 N N . CYS A 1 142 ? -15.769 3.032 15.265 1.00 86.00 142 CYS A N 1
ATOM 1120 C CA . CYS A 1 142 ? -16.900 3.650 14.572 1.00 86.00 142 CYS A CA 1
ATOM 1121 C C . CYS A 1 142 ? -16.717 5.162 14.387 1.00 86.00 142 CYS A C 1
ATOM 1123 O O . CYS A 1 142 ? -17.124 5.694 13.354 1.00 86.00 142 CYS A O 1
ATOM 1125 N N . ALA A 1 143 ? -16.091 5.865 15.338 1.00 88.62 143 ALA A N 1
ATOM 1126 C CA . ALA A 1 143 ? -15.790 7.290 15.195 1.00 88.62 143 ALA A CA 1
ATOM 1127 C C . ALA A 1 143 ? -14.795 7.554 14.052 1.00 88.62 143 ALA A C 1
ATOM 1129 O O . ALA A 1 143 ? -15.021 8.443 13.228 1.00 88.62 143 ALA A O 1
ATOM 1130 N N . ILE A 1 144 ? -13.736 6.744 13.953 1.00 89.50 144 ILE A N 1
ATOM 1131 C CA . ILE A 1 144 ? -12.747 6.832 12.870 1.00 89.50 144 ILE A CA 1
ATOM 1132 C C . ILE A 1 144 ? -13.390 6.485 11.523 1.00 89.50 144 ILE A C 1
ATOM 1134 O O . ILE A 1 144 ? -13.225 7.233 10.562 1.00 89.50 144 ILE A O 1
ATOM 1138 N N . LEU A 1 145 ? -14.155 5.390 11.449 1.00 88.44 145 LEU A N 1
ATOM 1139 C CA . LEU A 1 145 ? -14.843 4.962 10.225 1.00 88.44 145 LEU A CA 1
ATOM 1140 C C . LEU A 1 145 ? -15.850 6.010 9.737 1.00 88.44 145 LEU A C 1
ATOM 1142 O O . LEU A 1 145 ? -15.861 6.353 8.556 1.00 88.44 145 LEU A O 1
ATOM 1146 N N . SER A 1 146 ? -16.651 6.571 10.645 1.00 87.62 146 SER A N 1
ATOM 1147 C CA . SER A 1 146 ? -17.620 7.621 10.308 1.00 87.62 146 SER A CA 1
ATOM 1148 C C . SER A 1 146 ? -16.919 8.885 9.814 1.00 87.62 146 SER A C 1
ATOM 1150 O O . SER A 1 146 ? -17.319 9.457 8.802 1.00 87.62 146 SER A O 1
ATOM 1152 N N . GLY A 1 147 ? -15.835 9.295 10.484 1.00 88.81 147 GLY A N 1
ATOM 1153 C CA . GLY A 1 147 ? -15.030 10.447 10.074 1.00 88.81 147 GLY A CA 1
ATOM 1154 C C . GLY A 1 147 ? -14.372 10.257 8.705 1.00 88.81 147 GLY A C 1
ATOM 1155 O O . GLY A 1 147 ? -14.379 11.175 7.886 1.00 88.81 147 GLY A O 1
ATOM 1156 N N . LEU A 1 148 ? -13.861 9.054 8.426 1.00 90.19 148 LEU A N 1
ATOM 1157 C CA . LEU A 1 148 ? -13.309 8.685 7.122 1.00 90.19 148 LEU A CA 1
ATOM 1158 C C . LEU A 1 148 ? -14.370 8.746 6.023 1.00 90.19 148 LEU A C 1
ATOM 1160 O O . LEU A 1 148 ? -14.132 9.362 4.985 1.00 90.19 148 LEU A O 1
ATOM 1164 N N . CYS A 1 149 ? -15.528 8.121 6.249 1.00 88.69 149 CYS A N 1
ATOM 1165 C CA . CYS A 1 149 ? -16.603 8.068 5.263 1.00 88.69 149 CYS A CA 1
ATOM 1166 C C . CYS A 1 149 ? -17.127 9.473 4.947 1.00 88.69 149 CYS A C 1
ATOM 1168 O O . CYS A 1 149 ? -17.178 9.855 3.782 1.00 88.69 149 CYS A O 1
ATOM 1170 N N . LEU A 1 150 ? -17.422 10.274 5.977 1.00 89.00 150 LEU A N 1
ATOM 1171 C CA . LEU A 1 150 ? -17.941 11.636 5.827 1.00 89.00 150 LEU A CA 1
ATOM 1172 C C . LEU A 1 150 ? -16.972 12.566 5.086 1.00 89.00 150 LEU A C 1
ATOM 1174 O O . LEU A 1 150 ? -17.398 13.407 4.297 1.00 89.00 150 LEU A O 1
ATOM 1178 N N . ALA A 1 151 ? -15.668 12.421 5.331 1.00 88.69 151 ALA A N 1
ATOM 1179 C CA . ALA A 1 151 ? -14.649 13.226 4.668 1.00 88.69 151 ALA A CA 1
ATOM 1180 C C . ALA A 1 151 ? -14.374 12.787 3.218 1.00 88.69 151 ALA A C 1
ATOM 1182 O O . ALA A 1 151 ? -13.913 13.599 2.414 1.00 88.69 151 ALA A O 1
ATOM 1183 N N . ALA A 1 152 ? -14.628 11.520 2.880 1.00 88.81 152 ALA A N 1
ATOM 1184 C CA . ALA A 1 152 ? -14.482 11.008 1.521 1.00 88.81 152 ALA A CA 1
ATOM 1185 C C . ALA A 1 152 ? -15.708 11.311 0.648 1.00 88.81 152 ALA A C 1
ATOM 1187 O O . ALA A 1 152 ? -15.551 11.743 -0.494 1.00 88.81 152 ALA A O 1
ATOM 1188 N N . ASP A 1 153 ? -16.906 11.094 1.189 1.00 88.19 153 ASP A N 1
ATOM 1189 C CA . ASP A 1 153 ? -18.182 11.392 0.551 1.00 88.19 153 ASP A CA 1
ATOM 1190 C C . ASP A 1 153 ? -19.206 11.833 1.602 1.00 88.19 153 ASP A C 1
ATOM 1192 O O . ASP A 1 153 ? -19.631 11.065 2.469 1.00 88.19 153 ASP A O 1
ATOM 1196 N N . TYR A 1 154 ? -19.636 13.086 1.479 1.00 87.56 154 TYR A N 1
ATOM 1197 C CA . TYR A 1 154 ? -20.585 13.693 2.398 1.00 87.56 154 TYR A CA 1
ATOM 1198 C C . TYR A 1 154 ? -21.935 12.969 2.406 1.00 87.56 154 TYR A C 1
ATOM 1200 O O . TYR A 1 154 ? -22.522 12.786 3.470 1.00 87.56 154 TYR A O 1
ATOM 1208 N N . LYS A 1 155 ? -22.423 12.531 1.238 1.00 87.00 155 LYS A N 1
ATOM 1209 C CA . LYS A 1 155 ? -23.757 11.933 1.124 1.00 87.00 155 LYS A CA 1
ATOM 1210 C C . LYS A 1 155 ? -23.787 10.551 1.773 1.00 87.00 155 LYS A C 1
ATOM 1212 O O . LYS A 1 155 ? -24.586 10.315 2.674 1.00 87.00 155 LYS A O 1
ATOM 1217 N N . THR A 1 156 ? -22.857 9.685 1.372 1.00 83.06 156 THR A N 1
ATOM 1218 C CA . THR A 1 156 ? -22.710 8.342 1.949 1.00 83.06 156 THR A CA 1
ATOM 1219 C C . THR A 1 156 ? -22.396 8.415 3.449 1.00 83.06 156 THR A C 1
ATOM 1221 O O . THR A 1 156 ? -22.926 7.639 4.239 1.00 83.06 156 THR A O 1
ATOM 1224 N N . GLY A 1 157 ? -21.586 9.391 3.878 1.00 85.00 157 GLY A N 1
ATOM 1225 C CA . GLY A 1 157 ? -21.300 9.617 5.296 1.00 85.00 157 GLY A CA 1
ATOM 1226 C C . GLY A 1 157 ? -22.518 10.042 6.120 1.00 85.00 157 GLY A C 1
ATOM 1227 O O . GLY A 1 157 ? -22.644 9.621 7.268 1.00 85.00 157 GLY A O 1
ATOM 1228 N N . GLN A 1 158 ? -23.428 10.840 5.553 1.00 84.19 158 GLN A N 1
ATOM 1229 C CA . GLN A 1 158 ? -24.669 11.228 6.224 1.00 84.19 158 GLN A CA 1
ATOM 1230 C C . GLN A 1 158 ? -25.623 10.034 6.376 1.00 84.19 158 GLN A C 1
ATOM 1232 O O . GLN A 1 158 ? -26.144 9.806 7.467 1.00 84.19 158 GLN A O 1
ATOM 1237 N N . GLU A 1 159 ? -25.781 9.229 5.323 1.00 84.19 159 GLU A N 1
ATOM 1238 C CA . GLU A 1 159 ? -26.580 7.995 5.354 1.00 84.19 159 GLU A CA 1
ATOM 1239 C C . GLU A 1 159 ? -26.038 7.007 6.404 1.00 84.19 159 GLU A C 1
ATOM 1241 O O . GLU A 1 159 ? -26.799 6.437 7.189 1.00 84.19 159 GLU A O 1
ATOM 1246 N N . LEU A 1 160 ? -24.709 6.876 6.496 1.00 83.25 160 LEU A N 1
ATOM 1247 C CA . LEU A 1 160 ? -24.045 6.060 7.513 1.00 83.25 160 LEU A CA 1
ATOM 1248 C C . LEU A 1 160 ? -24.278 6.589 8.938 1.00 83.25 160 LEU A C 1
ATOM 1250 O O . LEU A 1 160 ? -24.433 5.801 9.871 1.00 83.25 160 LEU A O 1
ATOM 1254 N N . PHE A 1 161 ? -24.322 7.910 9.125 1.00 77.56 161 PHE A N 1
ATOM 1255 C CA . PHE A 1 161 ? -24.571 8.521 10.433 1.00 77.56 161 PHE A CA 1
ATOM 1256 C C . PHE A 1 161 ? -26.013 8.297 10.915 1.00 77.56 161 PHE A C 1
ATOM 1258 O O . PHE A 1 161 ? -26.239 8.079 12.108 1.00 77.56 161 PHE A O 1
ATOM 1265 N N . GLU A 1 162 ? -26.976 8.321 9.989 1.00 79.38 162 GLU A N 1
ATOM 1266 C CA . GLU A 1 162 ? -28.400 8.108 10.263 1.00 79.38 162 GLU A CA 1
ATOM 1267 C C . GLU A 1 162 ? -28.730 6.622 10.487 1.00 79.38 162 GLU A C 1
ATOM 1269 O O . GLU A 1 162 ? -29.408 6.284 11.459 1.00 79.38 162 GLU A O 1
ATOM 1274 N N . GLY A 1 163 ? -28.223 5.728 9.630 1.00 76.12 163 GLY A N 1
ATOM 1275 C CA . GLY A 1 163 ? -28.521 4.291 9.674 1.00 76.12 163 GLY A CA 1
ATOM 1276 C C . GLY A 1 163 ? -27.598 3.455 10.568 1.00 76.12 163 GLY A C 1
ATOM 1277 O O . GLY A 1 163 ? -27.983 2.364 10.980 1.00 76.12 163 GLY A O 1
ATOM 1278 N N . ARG A 1 164 ? -26.389 3.950 10.883 1.00 74.06 164 ARG A N 1
ATOM 1279 C CA . ARG A 1 164 ? -25.308 3.218 11.583 1.00 74.06 164 ARG A CA 1
ATOM 1280 C C . ARG A 1 164 ? -24.948 1.861 10.964 1.00 74.06 164 ARG A C 1
ATOM 1282 O O . ARG A 1 164 ? -24.413 0.994 11.652 1.00 74.06 164 ARG A O 1
ATOM 1289 N N . ASP A 1 165 ? -25.210 1.689 9.673 1.00 80.88 165 ASP A N 1
ATOM 1290 C CA . ASP A 1 165 ? -24.896 0.464 8.942 1.00 80.88 165 ASP A CA 1
ATOM 1291 C C . ASP A 1 165 ? -23.514 0.559 8.285 1.00 80.88 165 ASP A C 1
ATOM 1293 O O . ASP A 1 165 ? -23.356 1.043 7.163 1.00 80.88 165 ASP A O 1
ATOM 1297 N N . PHE A 1 166 ? -22.489 0.112 9.010 1.00 79.38 166 PHE A N 1
ATOM 1298 C CA . PHE A 1 166 ? -21.116 0.099 8.507 1.00 79.38 166 PHE A CA 1
ATOM 1299 C C . PHE A 1 166 ? -20.842 -1.047 7.526 1.00 79.38 166 PHE A C 1
ATOM 1301 O O . PHE A 1 166 ? -19.919 -0.928 6.717 1.00 79.38 166 PHE A O 1
ATOM 1308 N N . ALA A 1 167 ? -21.644 -2.117 7.559 1.00 81.56 167 ALA A N 1
ATOM 1309 C CA . ALA A 1 167 ? -21.445 -3.295 6.720 1.00 81.56 167 ALA A CA 1
ATOM 1310 C C . ALA A 1 167 ? -21.683 -2.975 5.237 1.00 81.56 167 ALA A C 1
ATOM 1312 O O . ALA A 1 167 ? -20.949 -3.454 4.376 1.00 81.56 167 ALA A O 1
ATOM 1313 N N . ALA A 1 168 ? -22.615 -2.065 4.933 1.00 83.69 168 ALA A N 1
ATOM 1314 C CA . ALA A 1 168 ? -22.853 -1.586 3.569 1.00 83.69 168 ALA A CA 1
ATOM 1315 C C . ALA A 1 168 ? -21.601 -0.991 2.887 1.00 83.69 168 ALA A C 1
ATOM 1317 O O . ALA A 1 168 ? -21.502 -0.994 1.660 1.00 83.69 168 ALA A O 1
ATOM 1318 N N . ASN A 1 169 ? -20.637 -0.494 3.672 1.00 85.81 169 ASN A N 1
ATOM 1319 C CA . ASN A 1 169 ? -19.411 0.144 3.187 1.00 85.81 169 ASN A CA 1
ATOM 1320 C C . ASN A 1 169 ? -18.137 -0.667 3.497 1.00 85.81 169 ASN A C 1
ATOM 1322 O O . ASN A 1 169 ? -17.030 -0.133 3.361 1.00 85.81 169 ASN A O 1
ATOM 1326 N N . GLU A 1 170 ? -18.269 -1.944 3.878 1.00 88.69 170 GLU A N 1
ATOM 1327 C CA . GLU A 1 170 ? -17.156 -2.841 4.232 1.00 88.69 170 GLU A CA 1
ATOM 1328 C C . GLU A 1 170 ? -16.035 -2.807 3.189 1.00 88.69 170 GLU A C 1
ATOM 1330 O O . GLU A 1 170 ? -14.887 -2.498 3.515 1.00 88.69 170 GLU A O 1
ATOM 1335 N N . ASP A 1 171 ? -16.377 -3.026 1.917 1.00 90.00 171 ASP A N 1
ATOM 1336 C CA . ASP A 1 171 ? -15.408 -3.061 0.821 1.00 90.00 171 ASP A CA 1
ATOM 1337 C C . ASP A 1 171 ? -14.608 -1.759 0.706 1.00 90.00 171 ASP A C 1
ATOM 1339 O O . ASP A 1 171 ? -13.435 -1.753 0.323 1.00 90.00 171 ASP A O 1
ATOM 1343 N N . TRP A 1 172 ? -15.238 -0.621 1.001 1.00 91.19 172 TRP A N 1
ATOM 1344 C CA . TRP A 1 172 ? -14.566 0.670 0.954 1.00 91.19 172 TRP A CA 1
ATOM 1345 C C . TRP A 1 172 ? -13.582 0.826 2.112 1.00 91.19 172 TRP A C 1
ATOM 1347 O O . TRP A 1 172 ? -12.425 1.179 1.869 1.00 91.19 172 TRP A O 1
ATOM 1357 N N . PHE A 1 173 ? -13.996 0.499 3.338 1.00 91.25 173 PHE A N 1
ATOM 1358 C CA . PHE A 1 173 ? -13.113 0.531 4.505 1.00 91.25 173 PHE A CA 1
ATOM 1359 C C . PHE A 1 173 ? -11.933 -0.428 4.344 1.00 91.25 173 PHE A C 1
ATOM 1361 O O . PHE A 1 173 ? -10.780 -0.029 4.536 1.00 91.25 173 PHE A O 1
ATOM 1368 N N . ALA A 1 174 ? -12.202 -1.656 3.900 1.00 92.00 174 ALA A N 1
ATOM 1369 C CA . ALA A 1 174 ? -11.186 -2.662 3.632 1.00 92.00 174 ALA A CA 1
ATOM 1370 C C . ALA A 1 174 ? -10.145 -2.168 2.618 1.00 92.00 174 ALA A C 1
ATOM 1372 O O . ALA A 1 174 ? -8.939 -2.281 2.857 1.00 92.00 174 ALA A O 1
ATOM 1373 N N . ARG A 1 175 ? -10.586 -1.528 1.522 1.00 92.75 175 ARG A N 1
ATOM 1374 C CA . ARG A 1 175 ? -9.680 -0.901 0.545 1.00 92.75 175 ARG A CA 1
ATOM 1375 C C . ARG A 1 175 ? -8.842 0.216 1.161 1.00 92.75 175 ARG A C 1
ATOM 1377 O O . ARG A 1 175 ? -7.641 0.270 0.910 1.00 92.75 175 ARG A O 1
ATOM 1384 N N . VAL A 1 176 ? -9.433 1.106 1.959 1.00 94.38 176 VAL A N 1
ATOM 1385 C CA . VAL A 1 176 ? -8.700 2.221 2.587 1.00 94.38 176 VAL A CA 1
ATOM 1386 C C . VAL A 1 176 ? -7.588 1.696 3.502 1.00 94.38 176 VAL A C 1
ATOM 1388 O O . VAL A 1 176 ? -6.444 2.148 3.406 1.00 94.38 176 VAL A O 1
ATOM 1391 N N . PHE A 1 177 ? -7.880 0.703 4.343 1.00 94.69 177 PHE A N 1
ATOM 1392 C CA . PHE A 1 177 ? -6.883 0.115 5.239 1.00 94.69 177 PHE A CA 1
ATOM 1393 C C . PHE A 1 177 ? -5.840 -0.743 4.509 1.00 94.69 177 PHE A C 1
ATOM 1395 O O . PHE A 1 177 ? -4.667 -0.749 4.896 1.00 94.69 177 PHE A O 1
ATOM 1402 N N . GLU A 1 178 ? -6.221 -1.436 3.431 1.00 95.62 178 GLU A N 1
ATOM 1403 C CA . GLU A 1 178 ? -5.281 -2.097 2.516 1.00 95.62 178 GLU A CA 1
ATOM 1404 C C . GLU A 1 178 ? -4.288 -1.095 1.927 1.00 95.62 178 GLU A C 1
ATOM 1406 O O . GLU A 1 178 ? -3.083 -1.322 2.034 1.00 95.62 178 GLU A O 1
ATOM 1411 N N . ILE A 1 179 ? -4.764 0.045 1.412 1.00 95.50 179 ILE A N 1
ATOM 1412 C CA . ILE A 1 179 ? -3.922 1.105 0.838 1.00 95.50 179 ILE A CA 1
ATOM 1413 C C . ILE A 1 179 ? -2.892 1.599 1.859 1.00 95.50 179 ILE A C 1
ATOM 1415 O O . ILE A 1 179 ? -1.716 1.757 1.518 1.00 95.50 179 ILE A O 1
ATOM 1419 N N . GLY A 1 180 ? -3.309 1.821 3.111 1.00 95.06 180 GLY A N 1
ATOM 1420 C CA . GLY A 1 180 ? -2.409 2.220 4.198 1.00 95.06 180 GLY A CA 1
ATOM 1421 C C . GLY A 1 180 ? -1.302 1.192 4.447 1.00 95.06 180 GLY A C 1
ATOM 1422 O O . GLY A 1 180 ? -0.117 1.536 4.484 1.00 95.06 180 GLY A O 1
ATOM 1423 N N . ARG A 1 181 ? -1.665 -0.094 4.535 1.00 95.06 181 ARG A N 1
ATOM 1424 C CA . ARG A 1 181 ? -0.696 -1.189 4.711 1.00 95.06 181 ARG A CA 1
ATOM 1425 C C . ARG A 1 181 ? 0.231 -1.349 3.511 1.00 95.06 181 ARG A C 1
ATOM 1427 O O . ARG A 1 181 ? 1.448 -1.404 3.679 1.00 95.06 181 ARG A O 1
ATOM 1434 N N . ARG A 1 182 ? -0.307 -1.322 2.295 1.00 95.19 182 ARG A N 1
ATOM 1435 C CA . ARG A 1 182 ? 0.460 -1.386 1.047 1.00 95.19 182 ARG A CA 1
ATOM 1436 C C . ARG A 1 182 ? 1.443 -0.227 0.911 1.00 95.19 182 ARG A C 1
ATOM 1438 O O . ARG A 1 182 ? 2.593 -0.443 0.522 1.00 95.19 182 ARG A O 1
ATOM 1445 N N . HIS A 1 183 ? 1.036 0.989 1.284 1.00 94.44 183 HIS A N 1
ATOM 1446 C CA . HIS A 1 183 ? 1.924 2.149 1.297 1.00 94.44 183 HIS A CA 1
ATOM 1447 C C . HIS A 1 183 ? 3.123 1.942 2.223 1.00 94.44 183 HIS A C 1
ATOM 1449 O O . HIS A 1 183 ? 4.258 2.201 1.811 1.00 94.44 183 HIS A O 1
ATOM 1455 N N . LYS A 1 184 ? 2.865 1.458 3.445 1.00 93.88 184 LYS A N 1
ATOM 1456 C CA . LYS A 1 184 ? 3.893 1.218 4.459 1.00 93.88 184 LYS A CA 1
ATOM 1457 C C . LYS A 1 184 ? 4.886 0.143 4.032 1.00 93.88 184 LYS A C 1
ATOM 1459 O O . LYS A 1 184 ? 6.083 0.343 4.204 1.00 93.88 184 LYS A O 1
ATOM 1464 N N . VAL A 1 185 ? 4.420 -0.956 3.434 1.00 91.94 185 VAL A N 1
ATOM 1465 C CA . VAL A 1 185 ? 5.310 -2.017 2.925 1.00 91.94 185 VAL A CA 1
ATOM 1466 C C . VAL A 1 185 ? 6.209 -1.487 1.804 1.00 91.94 185 VAL A C 1
ATOM 1468 O O . VAL A 1 185 ? 7.400 -1.782 1.776 1.00 91.94 185 VAL A O 1
ATOM 1471 N N . MET A 1 186 ? 5.667 -0.664 0.902 1.00 90.75 186 MET A N 1
ATOM 1472 C CA . MET A 1 186 ? 6.444 -0.048 -0.180 1.00 90.75 186 MET A CA 1
ATOM 1473 C C . MET A 1 186 ? 7.408 1.041 0.323 1.00 90.75 186 MET A C 1
ATOM 1475 O O . MET A 1 186 ? 8.440 1.275 -0.298 1.00 90.75 186 MET A O 1
ATOM 1479 N N . ASN A 1 187 ? 7.077 1.720 1.427 1.00 90.81 187 ASN A N 1
ATOM 1480 C CA . ASN A 1 187 ? 7.856 2.827 1.985 1.00 90.81 187 ASN A CA 1
ATOM 1481 C C . ASN A 1 187 ? 7.982 2.691 3.516 1.00 90.81 187 ASN A C 1
ATOM 1483 O O . ASN A 1 187 ? 7.310 3.423 4.251 1.00 90.81 187 ASN A O 1
ATOM 1487 N N . PRO A 1 188 ? 8.860 1.805 4.020 1.00 88.88 188 PRO A N 1
ATOM 1488 C CA . PRO A 1 188 ? 9.023 1.561 5.456 1.00 88.88 188 PRO A CA 1
ATOM 1489 C C . PRO A 1 188 ? 9.321 2.820 6.285 1.00 88.88 188 PRO A C 1
ATOM 1491 O O . PRO A 1 188 ? 8.906 2.913 7.441 1.00 88.88 188 PRO A O 1
ATOM 1494 N N . ASP A 1 189 ? 9.959 3.829 5.689 1.00 87.69 189 ASP A N 1
ATOM 1495 C CA . ASP A 1 189 ? 10.274 5.110 6.334 1.00 87.69 189 ASP A CA 1
ATOM 1496 C C . ASP A 1 189 ? 9.081 6.050 6.547 1.00 87.69 189 ASP A C 1
ATOM 1498 O O . ASP A 1 189 ? 9.198 7.038 7.275 1.00 87.69 189 ASP A O 1
ATOM 1502 N N . LYS A 1 190 ? 7.941 5.790 5.902 1.00 90.56 190 LYS A N 1
ATOM 1503 C CA . LYS A 1 190 ? 6.734 6.626 5.987 1.00 90.56 190 LYS A CA 1
ATOM 1504 C C . LYS A 1 190 ? 5.767 6.098 7.047 1.00 90.56 190 LYS A C 1
ATOM 1506 O O . LYS A 1 190 ? 5.940 4.991 7.550 1.00 90.56 190 LYS A O 1
ATOM 1511 N N . MET A 1 191 ? 4.778 6.909 7.435 1.00 87.44 191 MET A N 1
ATOM 1512 C CA . MET A 1 191 ? 3.794 6.582 8.484 1.00 87.44 191 MET A CA 1
ATOM 1513 C C . MET A 1 191 ? 4.432 6.041 9.783 1.00 87.44 191 MET A C 1
ATOM 1515 O O . MET A 1 191 ? 4.042 4.986 10.277 1.00 87.44 191 MET A O 1
ATOM 1519 N N . ARG A 1 192 ? 5.475 6.696 10.319 1.00 87.44 192 ARG A N 1
ATOM 1520 C CA . ARG A 1 192 ? 6.161 6.199 11.533 1.00 87.44 192 ARG A CA 1
ATOM 1521 C C . ARG A 1 192 ? 5.269 6.235 12.777 1.00 87.44 192 ARG A C 1
ATOM 1523 O O . ARG A 1 192 ? 5.306 5.296 13.558 1.00 87.44 192 ARG A O 1
ATOM 1530 N N . GLU A 1 193 ? 4.442 7.266 12.912 1.00 85.81 193 GLU A N 1
ATOM 1531 C CA . GLU A 1 193 ? 3.584 7.476 14.089 1.00 85.81 193 GLU A CA 1
ATOM 1532 C C . GLU A 1 193 ? 2.172 6.897 13.900 1.00 85.81 193 GLU A C 1
ATOM 1534 O O . GLU A 1 193 ? 1.586 6.332 14.817 1.00 85.81 193 GLU A O 1
ATOM 1539 N N . THR A 1 194 ? 1.620 6.994 12.688 1.00 91.00 194 THR A N 1
ATOM 1540 C CA . THR A 1 194 ? 0.221 6.633 12.403 1.00 91.00 194 THR A CA 1
ATOM 1541 C C . THR A 1 194 ? 0.018 5.156 12.076 1.00 91.00 194 THR A C 1
ATOM 1543 O O . THR A 1 194 ? -1.074 4.630 12.285 1.00 91.00 194 THR A O 1
ATOM 1546 N N . TYR A 1 195 ? 1.048 4.454 11.587 1.00 93.12 195 TYR A N 1
ATOM 1547 C CA . TYR A 1 195 ? 0.909 3.046 11.205 1.00 93.12 195 TYR A CA 1
ATOM 1548 C C . TYR A 1 195 ? 0.679 2.122 12.404 1.00 93.12 195 TYR A C 1
ATOM 1550 O O . TYR A 1 195 ? -0.101 1.183 12.298 1.00 93.12 195 TYR A O 1
ATOM 1558 N N . GLY A 1 196 ? 1.307 2.403 13.552 1.00 91.31 196 GLY A N 1
ATOM 1559 C CA . GLY A 1 196 ? 1.063 1.640 14.780 1.00 91.31 196 GLY A CA 1
ATOM 1560 C C . GLY A 1 196 ? -0.411 1.687 15.184 1.00 91.31 196 GLY A C 1
ATOM 1561 O O . GLY A 1 196 ? -1.024 0.643 15.381 1.00 91.31 196 GLY A O 1
ATOM 1562 N N . LYS A 1 197 ? -1.011 2.888 15.172 1.00 91.25 197 LYS A N 1
ATOM 1563 C CA . LYS A 1 197 ? -2.447 3.089 15.433 1.00 91.25 197 LYS A CA 1
ATOM 1564 C C . LYS A 1 197 ? -3.323 2.282 14.473 1.00 91.25 197 LYS A C 1
ATOM 1566 O O . LYS A 1 197 ? -4.267 1.638 14.912 1.00 91.25 197 LYS A O 1
ATOM 1571 N N . LEU A 1 198 ? -2.988 2.281 13.178 1.00 92.69 198 LEU A N 1
ATOM 1572 C CA . LEU A 1 198 ? -3.696 1.477 12.176 1.00 92.69 198 LEU A CA 1
ATOM 1573 C C . LEU A 1 198 ? -3.647 -0.017 12.508 1.00 92.69 198 LEU A C 1
ATOM 1575 O O . LEU A 1 198 ? -4.665 -0.693 12.422 1.00 92.69 198 LEU A O 1
ATOM 1579 N N . ILE A 1 199 ? -2.476 -0.542 12.871 1.00 92.56 199 ILE A N 1
ATOM 1580 C CA . ILE A 1 199 ? -2.327 -1.966 13.176 1.00 92.56 199 ILE A CA 1
ATOM 1581 C C . ILE A 1 199 ? -3.080 -2.343 14.446 1.00 92.56 199 ILE A C 1
ATOM 1583 O O . ILE A 1 199 ? -3.813 -3.325 14.410 1.00 92.56 199 ILE A O 1
ATOM 1587 N N . TYR A 1 200 ? -2.991 -1.548 15.513 1.00 90.50 200 TYR A N 1
ATOM 1588 C CA . TYR A 1 200 ? -3.773 -1.798 16.726 1.00 90.50 200 TYR A CA 1
ATOM 1589 C C . TYR A 1 200 ? -5.278 -1.779 16.457 1.00 90.50 200 TYR A C 1
ATOM 1591 O O . TYR A 1 200 ? -5.987 -2.686 16.881 1.00 90.50 200 TYR A O 1
ATOM 1599 N N . LEU A 1 201 ? -5.749 -0.820 15.659 1.00 90.69 201 LEU A N 1
ATOM 1600 C CA . LEU A 1 201 ? -7.143 -0.759 15.230 1.00 90.69 201 LEU A CA 1
ATOM 1601 C C . LEU A 1 201 ? -7.564 -2.031 14.477 1.00 90.69 201 LEU A C 1
ATOM 1603 O O . LEU A 1 201 ? -8.613 -2.597 14.770 1.00 90.69 201 LEU A O 1
ATOM 1607 N N . LEU A 1 202 ? -6.754 -2.511 13.527 1.00 91.31 202 LEU A N 1
ATOM 1608 C CA . LEU A 1 202 ? -7.063 -3.722 12.752 1.00 91.31 202 LEU A CA 1
ATOM 1609 C C . LEU A 1 202 ? -6.926 -5.021 13.559 1.00 91.31 202 LEU A C 1
ATOM 1611 O O . LEU A 1 202 ? -7.581 -6.012 13.234 1.00 91.31 202 LEU A O 1
ATOM 1615 N N . MET A 1 203 ? -6.061 -5.047 14.573 1.00 89.38 203 MET A N 1
ATOM 1616 C CA . MET A 1 203 ? -5.951 -6.167 15.508 1.00 89.38 203 MET A CA 1
ATOM 1617 C C . MET A 1 203 ? -7.214 -6.265 16.361 1.00 89.38 203 MET A C 1
ATOM 1619 O O . MET A 1 203 ? -7.819 -7.331 16.439 1.00 89.38 203 MET A O 1
ATOM 1623 N N . ASP A 1 204 ? -7.650 -5.142 16.928 1.00 88.62 204 ASP A N 1
ATOM 1624 C CA . ASP A 1 204 ? -8.852 -5.085 17.755 1.00 88.62 204 ASP A CA 1
ATOM 1625 C C . ASP A 1 204 ? -10.120 -5.364 16.945 1.00 88.62 204 ASP A C 1
ATOM 1627 O O . ASP A 1 204 ? -11.004 -6.068 17.425 1.00 88.62 204 ASP A O 1
ATOM 1631 N N . ALA A 1 205 ? -10.186 -4.897 15.694 1.00 87.62 205 ALA A N 1
ATOM 1632 C CA . ALA A 1 205 ? -11.298 -5.183 14.788 1.00 87.62 205 ALA A CA 1
ATOM 1633 C C . ALA A 1 205 ? -11.489 -6.684 14.501 1.00 87.62 205 ALA A C 1
ATOM 1635 O O . ALA A 1 205 ? -12.591 -7.100 14.162 1.00 87.62 205 ALA A O 1
ATOM 1636 N N . GLN A 1 206 ? -10.434 -7.496 14.634 1.00 89.44 206 GLN A N 1
ATOM 1637 C CA . GLN A 1 206 ? -10.490 -8.952 14.451 1.00 89.44 206 GLN A CA 1
ATOM 1638 C C . GLN A 1 206 ? -10.799 -9.718 15.746 1.00 89.44 206 GLN A C 1
ATOM 1640 O O . GLN A 1 206 ? -10.971 -10.936 15.710 1.00 89.44 206 GLN A O 1
ATOM 1645 N N . SER A 1 207 ? -10.870 -9.040 16.895 1.00 87.06 207 SER A N 1
ATOM 1646 C CA . SER A 1 207 ? -11.315 -9.667 18.140 1.00 87.06 207 SER A CA 1
ATOM 1647 C C . SER A 1 207 ? -12.771 -10.113 18.006 1.00 87.06 207 SER A C 1
ATOM 1649 O O . SER A 1 207 ? -13.599 -9.341 17.530 1.00 87.06 207 SER A O 1
ATOM 1651 N N . HIS A 1 208 ? -13.105 -11.324 18.462 1.00 84.94 208 HIS A N 1
ATOM 1652 C CA . HIS A 1 208 ? -14.454 -11.898 18.330 1.00 84.94 208 HIS A CA 1
ATOM 1653 C C . HIS A 1 208 ? -15.540 -10.972 18.907 1.00 84.94 208 HIS A C 1
ATOM 1655 O O . HIS A 1 208 ? -16.540 -10.707 18.250 1.00 84.94 208 HIS A O 1
ATOM 1661 N N . ASP A 1 209 ? -15.291 -10.386 20.086 1.00 83.81 209 ASP A N 1
ATOM 1662 C CA . ASP A 1 209 ? -16.223 -9.458 20.745 1.00 83.81 209 ASP A CA 1
ATOM 1663 C C . ASP A 1 209 ? -16.505 -8.198 19.900 1.00 83.81 209 ASP A C 1
ATOM 1665 O O . ASP A 1 209 ? -17.587 -7.620 19.974 1.00 83.81 209 ASP A O 1
ATOM 1669 N N . VAL A 1 210 ? -15.516 -7.741 19.126 1.00 84.00 210 VAL A N 1
ATOM 1670 C CA . VAL A 1 210 ? -15.598 -6.522 18.309 1.00 84.00 210 VAL A CA 1
ATOM 1671 C C . VAL A 1 210 ? -16.153 -6.837 16.928 1.00 84.00 210 VAL A C 1
ATOM 1673 O O . VAL A 1 210 ? -17.030 -6.121 16.457 1.00 84.00 210 VAL A O 1
ATOM 1676 N N . SER A 1 211 ? -15.685 -7.917 16.303 1.00 84.81 211 SER A N 1
ATOM 1677 C CA . SER A 1 211 ? -16.122 -8.363 14.981 1.00 84.81 211 SER A CA 1
ATOM 1678 C C . SER A 1 211 ? -17.617 -8.680 14.958 1.00 84.81 211 SER A C 1
ATOM 1680 O O . SER A 1 211 ? -18.302 -8.274 14.021 1.00 84.81 211 SER A O 1
ATOM 1682 N N . ASP A 1 212 ? -18.143 -9.338 15.998 1.00 84.00 212 ASP A N 1
ATOM 1683 C CA . ASP A 1 212 ? -19.574 -9.660 16.099 1.00 84.00 212 ASP A CA 1
ATOM 1684 C C . ASP A 1 212 ? -20.446 -8.402 16.172 1.00 84.00 212 ASP A C 1
ATOM 1686 O O . ASP A 1 212 ? -21.540 -8.352 15.614 1.00 84.00 212 ASP A O 1
ATOM 1690 N N . LEU A 1 213 ? -19.959 -7.371 16.868 1.00 81.19 213 LEU A N 1
ATOM 1691 C CA . LEU A 1 213 ? -20.674 -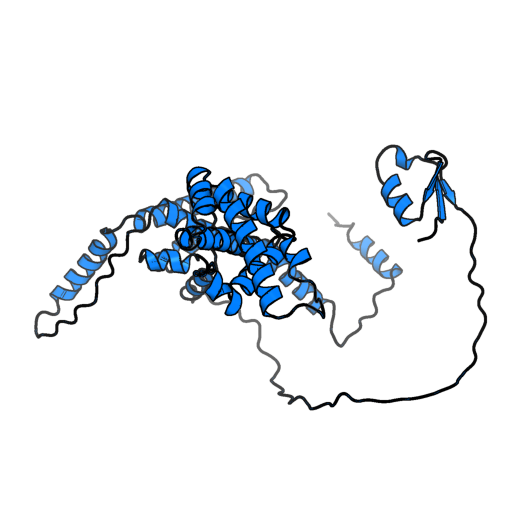6.109 17.049 1.00 81.19 213 LEU A CA 1
ATOM 1692 C C . LEU A 1 213 ? -20.505 -5.156 15.860 1.00 81.19 213 LEU A C 1
ATOM 1694 O O . LEU A 1 213 ? -21.391 -4.343 15.603 1.00 81.19 213 LEU A O 1
ATOM 1698 N N . LEU A 1 214 ? -19.376 -5.237 15.155 1.00 80.94 214 LEU A N 1
ATOM 1699 C CA . LEU A 1 214 ? -19.090 -4.449 13.960 1.00 80.94 214 LEU A CA 1
ATOM 1700 C C . LEU A 1 214 ? -19.819 -5.006 12.728 1.00 80.94 214 LEU A C 1
ATOM 1702 O O . LEU A 1 214 ? -20.225 -4.236 11.861 1.00 80.94 214 LEU A O 1
ATOM 1706 N N . GLY A 1 215 ? -20.002 -6.328 12.665 1.00 81.38 215 GLY A N 1
ATOM 1707 C CA . GLY A 1 215 ? -20.752 -7.012 11.611 1.00 81.38 215 GLY A CA 1
ATOM 1708 C C . GLY A 1 215 ? -20.014 -7.152 10.276 1.00 81.38 215 GLY A C 1
ATOM 1709 O O . GLY A 1 215 ? -20.624 -7.601 9.310 1.00 81.38 215 GLY A O 1
ATOM 1710 N N . PHE A 1 216 ? -18.733 -6.774 10.203 1.00 84.50 216 PHE A N 1
ATOM 1711 C CA . PHE A 1 216 ? -17.907 -6.873 8.995 1.00 84.50 216 PHE A CA 1
ATOM 1712 C C . PHE A 1 216 ? -16.407 -6.955 9.336 1.00 84.50 216 PHE A C 1
ATOM 1714 O O . PHE A 1 216 ? -16.008 -6.602 10.449 1.00 84.50 216 PHE A O 1
ATOM 1721 N N . SER A 1 217 ? -15.563 -7.388 8.388 1.00 86.00 217 SER A N 1
ATOM 1722 C CA . SER A 1 217 ? -14.109 -7.480 8.586 1.00 86.00 217 SER A CA 1
ATOM 1723 C C . SER A 1 217 ? -13.341 -6.463 7.729 1.00 86.00 217 SER A C 1
ATOM 1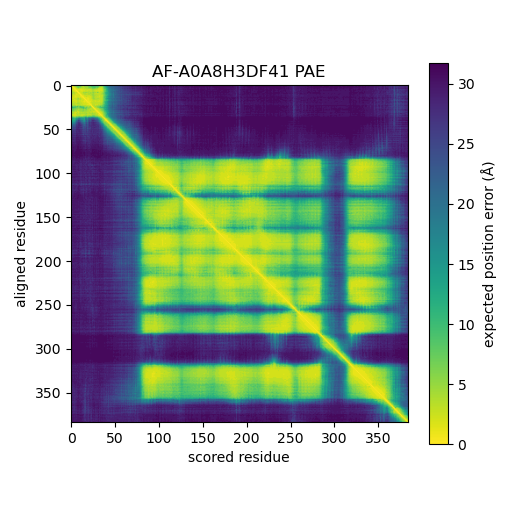725 O O . SER A 1 217 ? -13.284 -6.581 6.506 1.00 86.00 217 SER A O 1
ATOM 1727 N N . PRO A 1 218 ? -12.648 -5.479 8.333 1.00 83.56 218 PRO A N 1
ATOM 1728 C CA . PRO A 1 218 ? -11.898 -4.474 7.575 1.00 83.56 218 PRO A CA 1
ATOM 1729 C C . PRO A 1 218 ? -10.575 -4.994 6.976 1.00 83.56 218 PRO A C 1
ATOM 1731 O O . PRO A 1 218 ? -9.811 -4.213 6.399 1.00 83.56 218 PRO A O 1
ATOM 1734 N N . VAL A 1 219 ? -10.237 -6.277 7.145 1.00 89.25 219 VAL A N 1
ATOM 1735 C CA . VAL A 1 219 ? -8.917 -6.823 6.803 1.00 89.25 219 VAL A CA 1
ATOM 1736 C C . VAL A 1 219 ? -8.991 -7.704 5.564 1.00 89.25 219 VAL A C 1
ATOM 1738 O O . VAL A 1 219 ? -9.426 -8.847 5.612 1.00 89.25 219 VAL A O 1
ATOM 1741 N N . VAL A 1 220 ? -8.448 -7.193 4.460 1.00 92.19 220 VAL A N 1
ATOM 1742 C CA . VAL A 1 220 ? -8.276 -7.943 3.204 1.00 92.19 220 VAL A CA 1
ATOM 1743 C C . VAL A 1 220 ? -6.801 -8.248 2.909 1.00 92.19 220 VAL A C 1
ATOM 1745 O O . VAL A 1 220 ? -5.918 -7.561 3.433 1.00 92.19 220 VAL A O 1
ATOM 1748 N N . PRO A 1 221 ? -6.478 -9.262 2.089 1.00 93.25 221 PRO A N 1
ATOM 1749 C CA . PRO A 1 221 ? -5.112 -9.481 1.613 1.00 93.25 221 PRO A CA 1
ATOM 1750 C C . PRO A 1 221 ? -4.551 -8.268 0.853 1.00 93.25 221 PRO A C 1
ATOM 1752 O O . PRO A 1 221 ? -5.294 -7.515 0.225 1.00 93.25 221 PRO A O 1
ATOM 1755 N N . LEU A 1 222 ? -3.228 -8.077 0.902 1.00 93.25 222 LEU A N 1
ATOM 1756 C CA . LEU A 1 222 ? -2.565 -6.992 0.170 1.00 93.25 222 LEU A CA 1
ATOM 1757 C C . LEU A 1 222 ? -2.615 -7.231 -1.340 1.00 93.25 222 LEU A C 1
ATOM 1759 O O . LEU A 1 222 ? -2.381 -8.345 -1.811 1.00 93.25 222 LEU A O 1
ATOM 1763 N N . VAL A 1 223 ? -2.810 -6.155 -2.102 1.00 94.50 223 VAL A N 1
ATOM 1764 C CA . VAL A 1 223 ? -2.737 -6.199 -3.562 1.00 94.50 223 VAL A CA 1
ATOM 1765 C C . VAL A 1 223 ? -1.271 -6.224 -3.987 1.00 94.50 223 VAL A C 1
ATOM 1767 O O . VAL A 1 223 ? -0.515 -5.260 -3.812 1.00 94.50 223 VAL A O 1
ATOM 1770 N N . THR A 1 224 ? -0.864 -7.347 -4.571 1.00 95.56 224 THR A N 1
ATOM 1771 C CA . THR A 1 224 ? 0.505 -7.584 -5.037 1.00 95.56 224 THR A CA 1
ATOM 1772 C C . THR A 1 224 ? 0.565 -7.595 -6.557 1.00 95.56 224 THR A C 1
ATOM 1774 O O . THR A 1 224 ? -0.450 -7.720 -7.247 1.00 95.56 224 THR A O 1
ATOM 1777 N N . VAL A 1 225 ? 1.775 -7.472 -7.101 1.00 94.44 225 VAL A N 1
ATOM 1778 C CA . VAL A 1 225 ? 1.988 -7.612 -8.546 1.00 94.44 225 VAL A CA 1
ATOM 1779 C C . VAL A 1 225 ? 1.558 -9.002 -9.016 1.00 94.44 225 VAL A C 1
ATOM 1781 O O . VAL A 1 225 ? 0.908 -9.119 -10.049 1.00 94.44 225 VAL A O 1
ATOM 1784 N N . TYR A 1 226 ? 1.865 -10.049 -8.242 1.00 94.06 226 TYR A N 1
ATOM 1785 C CA . TYR A 1 226 ? 1.475 -11.413 -8.594 1.00 94.06 226 TYR A CA 1
ATOM 1786 C C . TYR A 1 226 ? -0.042 -11.606 -8.607 1.00 94.06 226 TYR A C 1
ATOM 1788 O O . TYR A 1 226 ? -0.555 -12.074 -9.617 1.00 94.06 226 TYR A O 1
ATOM 1796 N N . SER A 1 227 ? -0.755 -11.202 -7.546 1.00 93.56 227 SER A N 1
ATOM 1797 C CA . SER A 1 227 ? -2.218 -11.354 -7.487 1.00 93.56 227 SER A CA 1
ATOM 1798 C C . SER A 1 227 ? -2.897 -10.609 -8.639 1.00 93.56 227 SER A C 1
ATOM 1800 O O . SER A 1 227 ? -3.721 -11.171 -9.346 1.00 93.56 227 SER A O 1
ATOM 1802 N N . THR A 1 228 ? -2.443 -9.387 -8.935 1.00 92.38 228 THR A N 1
ATOM 1803 C CA . THR A 1 228 ? -2.985 -8.579 -10.040 1.00 92.38 228 THR A CA 1
ATOM 1804 C C . THR A 1 228 ? -2.785 -9.245 -11.408 1.00 92.38 228 THR A C 1
ATOM 1806 O O . THR A 1 228 ? -3.683 -9.217 -12.253 1.00 92.38 228 THR A O 1
ATOM 1809 N N . LEU A 1 229 ? -1.609 -9.836 -11.651 1.00 91.25 229 LEU A N 1
ATOM 1810 C CA . LEU A 1 229 ? -1.315 -10.550 -12.898 1.00 91.25 229 LEU A CA 1
ATOM 1811 C C . LEU A 1 229 ? -2.062 -11.887 -12.982 1.00 91.25 229 LEU A C 1
ATOM 1813 O O . LEU A 1 229 ? -2.486 -12.273 -14.069 1.00 91.25 229 LEU A O 1
ATOM 1817 N N . GLU A 1 230 ? -2.238 -12.581 -11.859 1.00 91.31 230 GLU A N 1
ATOM 1818 C CA . GLU A 1 230 ? -3.008 -13.820 -11.764 1.00 91.31 230 GLU A CA 1
ATOM 1819 C C . GLU A 1 230 ? -4.491 -13.586 -12.070 1.00 91.31 230 GLU A C 1
ATOM 1821 O O . GLU A 1 230 ? -5.069 -14.327 -12.873 1.00 91.31 230 GLU A O 1
ATOM 1826 N N . ASP A 1 231 ? -5.078 -12.523 -11.519 1.00 90.38 231 ASP A N 1
ATOM 1827 C CA . ASP A 1 231 ? -6.479 -12.139 -11.726 1.00 90.38 231 ASP A CA 1
ATOM 1828 C C . ASP A 1 231 ? -6.791 -11.855 -13.201 1.00 90.38 231 ASP A C 1
ATOM 1830 O O . ASP A 1 231 ? -7.867 -12.194 -13.685 1.00 90.38 231 ASP A O 1
ATOM 1834 N N . HIS A 1 232 ? -5.822 -11.310 -13.943 1.00 89.25 232 HIS A N 1
ATOM 1835 C CA . HIS A 1 232 ? -5.968 -10.996 -15.369 1.00 89.25 232 HIS A CA 1
ATOM 1836 C C . HIS A 1 232 ? -5.334 -12.042 -16.305 1.00 89.25 232 HIS A C 1
ATOM 1838 O O . HIS A 1 232 ? -5.241 -11.816 -17.511 1.00 89.25 232 HIS A O 1
ATOM 1844 N N . GLY A 1 233 ? -4.849 -13.173 -15.775 1.00 86.25 233 GLY A N 1
ATOM 1845 C CA . GLY A 1 233 ? -4.238 -14.242 -16.577 1.00 86.25 233 GLY A CA 1
ATOM 1846 C C . GLY A 1 233 ? -2.932 -13.856 -17.290 1.00 86.25 233 GLY A C 1
ATOM 1847 O O . GLY A 1 233 ? -2.533 -14.517 -18.245 1.00 86.25 233 GLY A O 1
ATOM 1848 N N . ALA A 1 234 ? -2.242 -12.810 -16.832 1.00 88.31 234 ALA A N 1
ATOM 1849 C CA . ALA A 1 234 ? -1.044 -12.239 -17.453 1.00 88.31 234 ALA A CA 1
ATOM 1850 C C . ALA A 1 234 ? 0.272 -12.700 -16.788 1.00 88.31 234 ALA A C 1
ATOM 1852 O O . ALA A 1 234 ? 1.293 -12.016 -16.870 1.00 88.31 234 ALA A O 1
ATOM 1853 N N . LEU A 1 235 ? 0.277 -13.866 -16.129 1.00 89.50 235 LEU A N 1
ATOM 1854 C CA . LEU A 1 235 ? 1.454 -14.397 -15.419 1.00 89.50 235 LEU A CA 1
ATOM 1855 C C . LEU A 1 235 ? 2.665 -14.639 -16.333 1.00 89.50 235 LEU A C 1
ATOM 1857 O O . LEU A 1 235 ? 3.799 -14.531 -15.872 1.00 89.50 235 LEU A O 1
ATOM 1861 N N . ALA A 1 236 ? 2.436 -14.882 -17.627 1.00 87.94 236 ALA A N 1
ATOM 1862 C CA . ALA A 1 236 ? 3.490 -15.064 -18.626 1.00 87.94 236 ALA A CA 1
ATOM 1863 C C . ALA A 1 236 ? 4.445 -13.856 -18.736 1.00 87.94 236 ALA A C 1
ATOM 1865 O O . ALA A 1 236 ? 5.610 -14.029 -19.081 1.00 87.94 236 ALA A O 1
ATOM 1866 N N . VAL A 1 237 ? 3.998 -12.648 -18.360 1.00 89.12 237 VAL A N 1
ATOM 1867 C CA . VAL A 1 237 ? 4.853 -11.447 -18.315 1.00 89.12 237 VAL A CA 1
ATOM 1868 C C . VAL A 1 237 ? 6.053 -11.641 -17.385 1.00 89.12 237 VAL A C 1
ATOM 1870 O O . VAL A 1 237 ? 7.133 -11.136 -17.677 1.00 89.12 237 VAL A O 1
ATOM 1873 N N . LEU A 1 238 ? 5.884 -12.373 -16.276 1.00 88.38 238 LEU A N 1
ATOM 1874 C CA . LEU A 1 238 ? 6.945 -12.596 -15.286 1.00 88.38 238 LEU A CA 1
ATOM 1875 C C . LEU A 1 238 ? 8.082 -13.477 -15.817 1.00 88.38 238 LEU A C 1
ATOM 1877 O O . LEU A 1 238 ? 9.178 -13.452 -15.259 1.00 88.38 238 LEU A O 1
ATOM 1881 N N . GLU A 1 239 ? 7.825 -14.233 -16.883 1.00 88.00 239 GLU A N 1
ATOM 1882 C CA . GLU A 1 239 ? 8.789 -15.128 -17.525 1.00 88.00 239 GLU A CA 1
ATOM 1883 C C . GLU A 1 239 ? 9.462 -14.492 -18.751 1.00 88.00 239 GLU A C 1
ATOM 1885 O O . GLU A 1 239 ? 10.421 -15.049 -19.287 1.00 88.00 239 GLU A O 1
ATOM 1890 N N . ASP A 1 240 ? 8.988 -13.323 -19.195 1.00 88.81 240 ASP A N 1
ATOM 1891 C CA . ASP A 1 240 ? 9.511 -12.639 -20.373 1.00 88.81 240 ASP A CA 1
ATOM 1892 C C . ASP A 1 240 ? 10.888 -12.003 -20.081 1.00 88.81 240 ASP A C 1
ATOM 1894 O O . ASP A 1 240 ? 10.994 -11.138 -19.203 1.00 88.81 240 ASP A O 1
ATOM 1898 N N . PRO A 1 241 ? 11.953 -12.338 -20.839 1.00 89.25 241 PRO A N 1
ATOM 1899 C CA . PRO A 1 241 ? 13.286 -11.758 -20.646 1.00 89.25 241 PRO A CA 1
ATOM 1900 C C . PRO A 1 241 ? 13.325 -10.227 -20.758 1.00 89.25 241 PRO A C 1
ATOM 1902 O O . PRO A 1 241 ? 14.189 -9.569 -20.175 1.00 89.25 241 PRO A O 1
ATOM 1905 N N . ARG A 1 242 ? 12.380 -9.620 -21.489 1.00 90.50 242 ARG A N 1
ATOM 1906 C CA . ARG A 1 242 ? 12.285 -8.159 -21.619 1.00 90.50 242 ARG A CA 1
ATOM 1907 C C . ARG A 1 242 ? 11.938 -7.491 -20.290 1.00 90.50 242 ARG A C 1
ATOM 1909 O O . ARG A 1 242 ? 12.259 -6.314 -20.115 1.00 90.50 242 ARG A O 1
ATOM 1916 N N . LEU A 1 243 ? 11.339 -8.220 -19.344 1.00 90.00 243 LEU A N 1
ATOM 1917 C CA . LEU A 1 243 ? 10.999 -7.699 -18.023 1.00 90.00 243 LEU A CA 1
ATOM 1918 C C . LEU A 1 243 ? 12.248 -7.350 -17.208 1.00 90.00 243 LEU A C 1
ATOM 1920 O O . LEU A 1 243 ? 12.247 -6.348 -16.493 1.00 90.00 243 LEU A O 1
ATOM 1924 N N . GLU A 1 244 ? 13.342 -8.098 -17.361 1.00 88.69 244 GLU A N 1
ATOM 1925 C CA . GLU A 1 244 ? 14.620 -7.773 -16.719 1.00 88.69 244 GLU A CA 1
ATOM 1926 C C . GLU A 1 244 ? 15.160 -6.433 -17.229 1.00 88.69 244 GLU A C 1
ATOM 1928 O O . GLU A 1 244 ? 15.536 -5.572 -16.439 1.00 88.69 244 GLU A O 1
ATOM 1933 N N . VAL A 1 245 ? 15.119 -6.200 -18.545 1.00 89.56 245 VAL A N 1
ATOM 1934 C CA . VAL A 1 245 ? 15.535 -4.922 -19.152 1.00 89.56 245 VAL A CA 1
ATOM 1935 C C . VAL A 1 245 ? 14.616 -3.777 -18.718 1.00 89.56 245 VAL A C 1
ATOM 1937 O O . VAL A 1 245 ? 15.091 -2.680 -18.421 1.00 89.56 245 VAL A O 1
ATOM 1940 N N . ALA A 1 246 ? 13.308 -4.031 -18.644 1.00 90.69 246 ALA A N 1
ATOM 1941 C CA . ALA A 1 246 ? 12.308 -3.049 -18.239 1.00 90.69 246 ALA A CA 1
ATOM 1942 C C . ALA A 1 246 ? 12.414 -2.662 -16.754 1.00 90.69 246 ALA A C 1
ATOM 1944 O O . ALA A 1 246 ? 12.116 -1.528 -16.381 1.00 90.69 246 ALA A O 1
ATOM 1945 N N . THR A 1 247 ? 12.844 -3.582 -15.893 1.00 90.69 247 THR A N 1
ATOM 1946 C CA . THR A 1 247 ? 12.953 -3.355 -14.442 1.00 90.69 247 THR A CA 1
ATOM 1947 C C . THR A 1 247 ? 14.368 -2.981 -14.017 1.00 90.69 247 THR A C 1
ATOM 1949 O O . THR A 1 247 ? 14.551 -2.465 -12.913 1.00 90.69 247 THR A O 1
ATOM 1952 N N . LYS A 1 248 ? 15.354 -3.138 -14.914 1.00 86.81 248 LYS A N 1
ATOM 1953 C CA . LYS A 1 248 ? 16.744 -2.758 -14.680 1.00 86.81 248 LYS A CA 1
ATOM 1954 C C . LYS A 1 248 ? 16.845 -1.300 -14.259 1.00 86.81 248 LYS A C 1
ATOM 1956 O O . LYS A 1 248 ? 16.193 -0.394 -14.799 1.00 86.81 248 LYS A O 1
ATOM 1961 N N . GLU A 1 249 ? 17.690 -1.087 -13.268 1.00 83.25 249 GLU A N 1
ATOM 1962 C CA . GLU A 1 249 ? 17.944 0.229 -12.733 1.00 83.25 249 GLU A CA 1
ATOM 1963 C C . GLU A 1 249 ? 19.040 0.957 -13.514 1.00 83.25 249 GLU A C 1
ATOM 1965 O O . GLU A 1 249 ? 20.003 0.357 -13.991 1.00 83.25 249 GLU A O 1
ATOM 1970 N N . ILE A 1 250 ? 18.883 2.274 -13.645 1.00 83.50 250 ILE A N 1
ATOM 1971 C CA . ILE A 1 250 ? 19.788 3.126 -14.410 1.00 83.50 250 ILE A CA 1
ATOM 1972 C C . ILE A 1 250 ? 20.626 3.923 -13.418 1.00 83.50 250 ILE A C 1
ATOM 1974 O O . ILE A 1 250 ? 20.156 4.886 -12.817 1.00 83.50 250 ILE A O 1
ATOM 1978 N N . ILE A 1 251 ? 21.870 3.494 -13.230 1.00 79.38 251 ILE A N 1
ATOM 1979 C CA . ILE A 1 251 ? 22.806 4.134 -12.307 1.00 79.38 251 ILE A CA 1
ATOM 1980 C C . ILE A 1 251 ? 23.497 5.283 -13.038 1.00 79.38 251 ILE A C 1
ATOM 1982 O O . ILE A 1 251 ? 24.093 5.088 -14.095 1.00 79.38 251 ILE A O 1
ATOM 1986 N N . SER A 1 252 ? 23.424 6.481 -12.464 1.00 74.44 252 SER A N 1
ATOM 1987 C CA . SER A 1 252 ? 24.210 7.634 -12.907 1.00 74.44 252 SER A CA 1
ATOM 1988 C C . SER A 1 252 ? 25.255 7.942 -11.833 1.00 74.44 252 SER A C 1
ATOM 1990 O O . SER A 1 252 ? 24.879 8.464 -10.782 1.00 74.44 252 SER A O 1
ATOM 1992 N N . PRO A 1 253 ? 26.540 7.593 -12.027 1.00 71.00 253 PRO A N 1
ATOM 1993 C CA . PRO A 1 253 ? 27.566 7.887 -11.033 1.00 71.00 253 PRO A CA 1
ATOM 1994 C C . PRO A 1 253 ? 27.741 9.410 -10.833 1.00 71.00 253 PRO A C 1
ATOM 1996 O O . PRO A 1 253 ? 27.645 10.169 -11.806 1.00 71.00 253 PRO A O 1
ATOM 1999 N N . PRO A 1 254 ? 28.007 9.884 -9.598 1.00 60.88 254 PRO A N 1
ATOM 2000 C CA . PRO A 1 254 ? 28.251 11.302 -9.325 1.00 60.88 254 PRO A CA 1
ATOM 2001 C C . PRO A 1 254 ? 29.485 11.808 -10.093 1.00 60.88 254 PRO A C 1
ATOM 2003 O O . PRO A 1 254 ? 30.522 11.152 -10.086 1.00 60.88 254 PRO A O 1
ATOM 2006 N N . GLY A 1 255 ? 29.391 12.969 -10.756 1.00 63.53 255 GLY A N 1
ATOM 2007 C CA . GLY A 1 255 ? 30.498 13.546 -11.546 1.00 63.53 255 GLY A CA 1
ATOM 2008 C C . GLY A 1 255 ? 30.565 13.098 -13.017 1.00 63.53 255 GLY A C 1
ATOM 2009 O O . GLY A 1 255 ? 31.591 13.261 -13.673 1.00 63.53 255 GLY A O 1
ATOM 2010 N N . ALA A 1 256 ? 29.476 12.528 -13.538 1.00 57.25 256 ALA A N 1
ATOM 2011 C CA . ALA A 1 256 ? 29.356 11.975 -14.885 1.00 57.25 256 ALA A CA 1
ATOM 2012 C C . ALA A 1 256 ? 29.783 12.935 -16.023 1.00 57.25 256 ALA A C 1
ATOM 2014 O O . ALA A 1 256 ? 29.192 13.994 -16.237 1.00 57.25 256 ALA A O 1
ATOM 2015 N N . SER A 1 257 ? 30.772 12.505 -16.815 1.00 65.31 257 SER A N 1
ATOM 2016 C CA . SER A 1 257 ? 31.181 13.138 -18.077 1.00 65.31 257 SER A CA 1
ATOM 2017 C C . SER A 1 257 ? 30.094 13.018 -19.163 1.00 65.31 257 SER A C 1
ATOM 2019 O O . SER A 1 257 ? 29.168 12.210 -19.060 1.00 65.31 257 SER A O 1
ATOM 2021 N N . GLY A 1 258 ? 30.210 13.771 -20.266 1.00 69.31 258 GLY A N 1
ATOM 2022 C CA . GLY A 1 258 ? 29.226 13.746 -21.364 1.00 69.31 258 GLY A CA 1
ATOM 2023 C C . GLY A 1 258 ? 28.952 12.355 -21.970 1.00 69.31 258 GLY A C 1
ATOM 2024 O O . GLY A 1 258 ? 27.840 12.100 -22.432 1.00 69.31 258 GLY A O 1
ATOM 2025 N N . ARG A 1 259 ? 29.919 11.423 -21.909 1.00 71.00 259 ARG A N 1
ATOM 2026 C CA . ARG A 1 259 ? 29.755 10.029 -22.373 1.00 71.00 259 ARG A CA 1
ATOM 2027 C C . ARG A 1 259 ? 28.815 9.214 -21.480 1.00 71.00 259 ARG A C 1
ATOM 2029 O O . ARG A 1 259 ? 27.985 8.473 -22.000 1.00 71.00 259 ARG A O 1
ATOM 2036 N N . VAL A 1 260 ? 28.882 9.415 -20.165 1.00 79.75 260 VAL A N 1
ATOM 2037 C CA . VAL A 1 260 ? 28.013 8.736 -19.190 1.00 79.75 260 VAL A CA 1
ATOM 2038 C C . VAL A 1 260 ? 26.556 9.175 -19.376 1.00 79.75 260 VAL A C 1
ATOM 2040 O O . VAL A 1 260 ? 25.650 8.349 -19.327 1.00 79.75 260 VAL A O 1
ATOM 2043 N N . ARG A 1 261 ? 26.307 10.450 -19.711 1.00 79.56 261 ARG A N 1
ATOM 2044 C CA . ARG A 1 261 ? 24.950 10.942 -20.019 1.00 79.56 261 ARG A CA 1
ATOM 2045 C C . ARG A 1 261 ? 24.346 10.277 -21.263 1.00 79.56 261 ARG A C 1
ATOM 2047 O O . ARG A 1 261 ? 23.158 9.961 -21.268 1.00 79.56 261 ARG A O 1
ATOM 2054 N N . ALA A 1 262 ? 25.145 10.054 -22.308 1.00 84.75 262 ALA A N 1
ATOM 2055 C CA . ALA A 1 262 ? 24.685 9.382 -23.526 1.00 84.75 262 ALA A CA 1
ATOM 2056 C C . ALA A 1 262 ? 24.337 7.904 -23.275 1.00 84.75 262 ALA A C 1
ATOM 2058 O O . ALA A 1 262 ? 23.346 7.400 -23.805 1.00 84.75 262 ALA A O 1
ATOM 2059 N N . GLU A 1 263 ? 25.120 7.223 -22.438 1.00 86.12 263 GLU A N 1
ATOM 2060 C CA . GLU A 1 263 ? 24.852 5.847 -22.021 1.00 86.12 263 GLU A CA 1
ATOM 2061 C C . GLU A 1 263 ? 23.595 5.744 -21.151 1.00 86.12 263 GLU A C 1
ATOM 2063 O O . GLU A 1 263 ? 22.725 4.918 -21.425 1.00 86.12 263 GLU A O 1
ATOM 2068 N N . VAL A 1 264 ? 23.433 6.644 -20.177 1.00 86.94 264 VAL A N 1
ATOM 2069 C CA . VAL A 1 264 ? 22.212 6.757 -19.366 1.00 86.94 264 VAL A CA 1
ATOM 2070 C C . VAL A 1 264 ? 20.990 6.950 -20.263 1.00 86.94 264 VAL A C 1
ATOM 2072 O O . VAL A 1 264 ? 20.022 6.205 -20.140 1.00 86.94 264 VAL A O 1
ATOM 2075 N N . GLN A 1 265 ? 21.044 7.865 -21.236 1.00 87.56 265 GLN A N 1
ATOM 2076 C CA . GLN A 1 265 ? 19.931 8.079 -22.164 1.00 87.56 265 GLN A CA 1
ATOM 2077 C C . GLN A 1 265 ? 19.642 6.847 -23.036 1.00 87.56 265 GLN A C 1
ATOM 2079 O O . GLN A 1 265 ? 18.479 6.551 -23.319 1.00 87.56 265 GLN A O 1
ATOM 2084 N N . ARG A 1 266 ? 20.677 6.113 -23.466 1.00 89.75 266 ARG A N 1
ATOM 2085 C CA . ARG A 1 266 ? 20.516 4.851 -24.203 1.00 89.75 266 ARG A CA 1
ATOM 2086 C C . ARG A 1 266 ? 19.806 3.805 -23.343 1.00 89.75 266 ARG A C 1
ATOM 2088 O O . ARG A 1 266 ? 18.890 3.152 -23.838 1.00 89.75 266 ARG A O 1
ATOM 2095 N N . ASN A 1 267 ? 20.189 3.689 -22.074 1.00 89.19 267 ASN A N 1
ATOM 2096 C CA . ASN A 1 267 ? 19.580 2.763 -21.122 1.00 89.19 267 ASN A CA 1
ATOM 2097 C C . ASN A 1 267 ? 18.124 3.144 -20.815 1.00 89.19 267 ASN A C 1
ATOM 2099 O O . ASN A 1 267 ? 17.268 2.263 -20.797 1.00 89.19 267 ASN A O 1
ATOM 2103 N N . ILE A 1 268 ? 17.817 4.442 -20.683 1.00 89.88 268 ILE A N 1
ATOM 2104 C CA . ILE A 1 268 ? 16.438 4.943 -20.521 1.00 89.88 268 ILE A CA 1
ATOM 2105 C C . ILE A 1 268 ? 15.587 4.522 -21.722 1.00 89.88 268 ILE A C 1
ATOM 2107 O O . ILE A 1 268 ? 14.562 3.869 -21.553 1.00 89.88 268 ILE A O 1
ATOM 2111 N N . ARG A 1 269 ? 16.061 4.788 -22.945 1.00 92.69 269 ARG A N 1
ATOM 2112 C CA . ARG A 1 269 ? 15.345 4.411 -24.176 1.00 92.69 269 ARG A CA 1
ATOM 2113 C C . ARG A 1 269 ? 15.199 2.899 -24.341 1.00 92.69 269 ARG A C 1
ATOM 2115 O O . ARG A 1 269 ? 14.227 2.432 -24.923 1.00 92.69 269 ARG A O 1
ATOM 2122 N N . ALA A 1 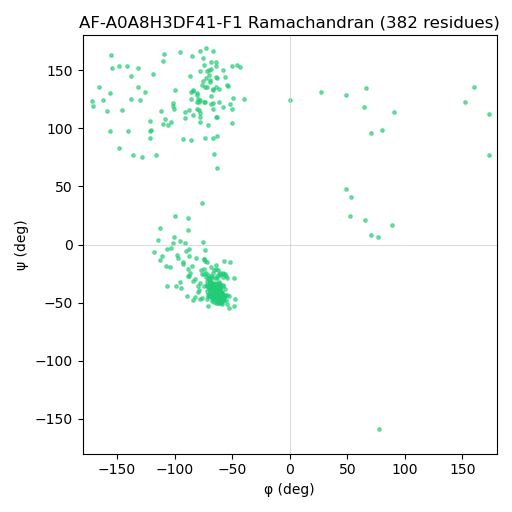270 ? 16.179 2.107 -23.907 1.00 91.81 270 ALA A N 1
ATOM 2123 C CA . ALA A 1 270 ? 16.074 0.649 -23.939 1.00 91.81 270 ALA A CA 1
ATOM 2124 C C . ALA A 1 270 ? 14.991 0.148 -22.972 1.00 91.81 270 ALA A C 1
ATOM 2126 O O . ALA A 1 270 ? 14.174 -0.683 -23.363 1.00 91.81 270 ALA A O 1
ATOM 2127 N N . LYS A 1 271 ? 14.944 0.710 -21.759 1.00 92.94 271 LYS A N 1
ATOM 2128 C CA . LYS A 1 271 ? 13.924 0.419 -20.748 1.00 92.94 271 LYS A CA 1
ATOM 2129 C C . LYS A 1 271 ? 12.524 0.802 -21.222 1.00 92.94 271 LYS A C 1
ATOM 2131 O O . LYS A 1 271 ? 11.627 -0.030 -21.170 1.00 92.94 271 LYS A O 1
ATOM 2136 N N . GLU A 1 272 ? 12.342 2.017 -21.735 1.00 93.19 272 GLU A N 1
ATOM 2137 C CA . GLU A 1 272 ? 11.049 2.491 -22.253 1.00 93.19 272 GLU A CA 1
ATOM 2138 C C . GLU A 1 272 ? 10.541 1.610 -23.399 1.00 93.19 272 GLU A C 1
ATOM 2140 O O . GLU A 1 272 ? 9.402 1.150 -23.351 1.00 93.19 272 GLU A O 1
ATOM 2145 N N . ARG A 1 273 ? 11.409 1.267 -24.361 1.00 94.25 273 ARG A N 1
ATOM 2146 C CA . ARG A 1 273 ? 11.058 0.345 -25.453 1.00 94.25 273 ARG A CA 1
ATOM 2147 C C . ARG A 1 273 ? 10.680 -1.048 -24.954 1.00 94.25 273 ARG A C 1
ATOM 2149 O O . ARG A 1 273 ? 9.753 -1.644 -25.490 1.00 94.25 273 ARG A O 1
ATOM 2156 N N . ALA A 1 274 ? 11.378 -1.574 -23.946 1.00 93.12 274 ALA A N 1
ATOM 2157 C CA . ALA A 1 274 ? 11.047 -2.872 -23.358 1.00 93.12 274 ALA A CA 1
ATOM 2158 C C . ALA A 1 274 ? 9.678 -2.843 -22.658 1.00 93.12 274 ALA A C 1
ATOM 2160 O O . ALA A 1 274 ? 8.878 -3.755 -22.851 1.00 93.12 274 ALA A O 1
ATOM 2161 N N . VAL A 1 275 ? 9.381 -1.776 -21.906 1.00 93.25 275 VAL A N 1
ATOM 2162 C CA . VAL A 1 275 ? 8.066 -1.573 -21.274 1.00 93.25 275 VAL A CA 1
ATOM 2163 C C . VAL A 1 275 ? 6.968 -1.488 -22.331 1.00 93.25 275 VAL A C 1
ATOM 2165 O O . VAL A 1 275 ? 5.950 -2.153 -22.197 1.00 93.25 275 VAL A O 1
ATOM 2168 N N . GLU A 1 276 ? 7.157 -0.693 -23.384 1.00 93.31 276 GLU A N 1
ATOM 2169 C CA . GLU A 1 276 ? 6.167 -0.557 -24.458 1.00 93.31 276 GLU A CA 1
ATOM 2170 C C . GLU A 1 276 ? 5.932 -1.867 -25.205 1.00 93.31 276 GLU A C 1
ATOM 2172 O O . GLU A 1 276 ? 4.783 -2.210 -25.459 1.00 93.31 276 GLU A O 1
ATOM 2177 N N . ALA A 1 277 ? 6.988 -2.626 -25.500 1.00 91.88 277 ALA A N 1
ATOM 2178 C CA . ALA A 1 277 ? 6.861 -3.926 -26.147 1.00 91.88 277 ALA A CA 1
ATOM 2179 C C . ALA A 1 277 ? 6.066 -4.919 -25.282 1.00 91.88 277 ALA A C 1
ATOM 2181 O O . ALA A 1 277 ? 5.146 -5.561 -25.779 1.00 91.88 277 ALA A O 1
ATOM 2182 N N . LEU A 1 278 ? 6.357 -4.992 -23.977 1.00 90.81 278 LEU A N 1
ATOM 2183 C CA . LEU A 1 278 ? 5.585 -5.816 -23.040 1.00 90.81 278 LEU A CA 1
ATOM 2184 C C . LEU A 1 278 ? 4.124 -5.363 -22.962 1.00 90.81 278 LEU A C 1
ATOM 2186 O O . LEU A 1 278 ? 3.209 -6.178 -22.978 1.00 90.81 278 LEU A O 1
ATOM 2190 N N . VAL A 1 279 ? 3.883 -4.057 -22.895 1.00 92.44 279 VAL A N 1
ATOM 2191 C CA . VAL A 1 279 ? 2.519 -3.535 -22.821 1.00 92.44 279 VAL A CA 1
ATOM 2192 C C . VAL A 1 279 ? 1.744 -3.845 -24.095 1.00 92.44 279 VAL A C 1
ATOM 2194 O O . VAL A 1 279 ? 0.600 -4.259 -23.999 1.00 92.44 279 VAL A O 1
ATOM 2197 N N . ASN A 1 280 ? 2.348 -3.709 -25.272 1.00 89.38 280 ASN A N 1
ATOM 2198 C CA . ASN A 1 280 ? 1.667 -3.985 -26.536 1.00 89.38 280 ASN A CA 1
ATOM 2199 C C . ASN A 1 280 ? 1.336 -5.473 -26.722 1.00 89.38 280 ASN A C 1
ATOM 2201 O O . ASN A 1 280 ? 0.289 -5.792 -27.278 1.00 89.38 280 ASN A O 1
ATOM 2205 N N . ASP A 1 281 ? 2.199 -6.371 -26.247 1.00 87.75 281 ASP A N 1
ATOM 2206 C CA . ASP A 1 281 ? 2.002 -7.812 -26.428 1.00 87.75 281 ASP A CA 1
ATOM 2207 C C . ASP A 1 281 ? 0.988 -8.394 -25.434 1.00 87.75 281 ASP A C 1
ATOM 2209 O O . ASP A 1 281 ? 0.220 -9.294 -25.786 1.00 87.75 281 ASP A O 1
ATOM 2213 N N . TYR A 1 282 ? 0.971 -7.880 -24.200 1.00 86.25 282 TYR A N 1
ATOM 2214 C CA . TYR A 1 282 ? 0.181 -8.443 -23.102 1.00 86.25 282 TYR A CA 1
ATOM 2215 C C . TYR A 1 282 ? -1.044 -7.603 -22.705 1.00 86.25 282 TYR A C 1
ATOM 2217 O O . TYR A 1 282 ? -1.944 -8.134 -22.056 1.00 86.25 282 TYR A O 1
ATOM 2225 N N . ALA A 1 283 ? -1.129 -6.316 -23.067 1.00 83.81 283 ALA A N 1
ATOM 2226 C CA . ALA A 1 283 ? -2.329 -5.522 -22.800 1.00 83.81 283 ALA A CA 1
ATOM 2227 C C . ALA A 1 283 ? -3.420 -5.816 -23.836 1.00 83.81 283 ALA A C 1
ATOM 2229 O O . ALA A 1 283 ? -3.215 -5.675 -25.039 1.00 83.81 283 ALA A O 1
ATOM 2230 N N . GLY A 1 284 ? -4.612 -6.187 -23.363 1.00 65.69 284 GLY A N 1
ATOM 2231 C CA . GLY A 1 284 ? -5.791 -6.354 -24.220 1.00 65.69 284 GLY A CA 1
ATOM 2232 C C . GLY A 1 284 ? -5.770 -7.552 -25.177 1.00 65.69 284 GLY A C 1
ATOM 2233 O O . GLY A 1 284 ? -6.665 -7.671 -26.013 1.00 65.69 284 GLY A O 1
ATOM 2234 N N . THR A 1 285 ? -4.801 -8.463 -25.087 1.00 56.81 285 THR A N 1
ATOM 2235 C CA . THR A 1 285 ? -4.725 -9.601 -26.002 1.00 56.81 285 THR A CA 1
ATOM 2236 C C . THR A 1 285 ? -5.574 -10.789 -25.546 1.00 56.81 285 THR A C 1
ATOM 2238 O O . THR A 1 285 ? -5.079 -11.799 -25.056 1.00 56.81 285 THR A O 1
ATOM 2241 N N . GLU A 1 286 ? -6.831 -10.775 -26.000 1.00 45.78 286 GLU A N 1
ATOM 2242 C CA . GLU A 1 286 ? -7.421 -11.981 -26.599 1.00 45.78 286 GLU A CA 1
ATOM 2243 C C . GLU A 1 286 ? -6.518 -12.575 -27.711 1.00 45.78 286 GLU A C 1
ATOM 2245 O O . GLU A 1 286 ? -6.685 -13.728 -28.099 1.00 45.78 286 GLU A O 1
ATOM 2250 N N . ALA A 1 287 ? -5.517 -11.851 -28.234 1.00 44.91 287 ALA A N 1
ATOM 2251 C CA . ALA A 1 287 ? -4.632 -12.334 -29.297 1.00 44.91 287 ALA A CA 1
ATOM 2252 C C . ALA A 1 287 ? -3.620 -13.420 -28.875 1.00 44.91 287 ALA A C 1
ATOM 2254 O O . ALA A 1 287 ? -3.130 -14.136 -29.752 1.00 44.91 287 ALA A O 1
ATOM 2255 N N . SER A 1 288 ? -3.372 -13.642 -27.575 1.00 44.53 288 SER A N 1
ATOM 2256 C CA . SER A 1 288 ? -2.621 -14.832 -27.136 1.00 44.53 288 SER A CA 1
ATOM 2257 C C . SER A 1 288 ? -3.421 -16.116 -27.393 1.00 44.53 288 SER A C 1
ATOM 2259 O O . SER A 1 288 ? -2.851 -17.150 -27.744 1.00 44.53 288 SER A O 1
ATOM 2261 N N . SER A 1 289 ? -4.761 -16.036 -27.401 1.00 43.62 289 SER A N 1
ATOM 2262 C CA . SER A 1 289 ? -5.594 -17.155 -27.847 1.00 43.62 289 SER A CA 1
ATOM 2263 C C . SER A 1 289 ? -5.350 -17.494 -29.323 1.00 43.62 289 SER A C 1
ATOM 2265 O O . SER A 1 289 ? -5.430 -18.659 -29.683 1.00 43.62 289 SER A O 1
ATOM 2267 N N . ARG A 1 290 ? -4.959 -16.544 -30.186 1.00 43.56 290 ARG A N 1
ATOM 2268 C CA . ARG A 1 290 ? -4.668 -16.802 -31.611 1.00 43.56 290 ARG A CA 1
ATOM 2269 C C . ARG A 1 290 ? -3.289 -17.423 -31.841 1.00 43.56 290 ARG A C 1
ATOM 2271 O O . ARG A 1 290 ? -3.187 -18.335 -32.658 1.00 43.56 290 ARG A O 1
ATOM 2278 N N . ALA A 1 291 ? -2.263 -16.994 -31.104 1.00 44.25 291 ALA A N 1
ATOM 2279 C CA . ALA A 1 291 ? -0.930 -17.601 -31.168 1.00 44.25 291 ALA A CA 1
ATOM 2280 C C . ALA A 1 291 ? -0.924 -19.020 -30.562 1.00 44.25 291 ALA A C 1
ATOM 2282 O O . ALA A 1 291 ? -0.398 -19.951 -31.170 1.00 44.25 291 ALA A O 1
ATOM 2283 N N . LEU A 1 292 ? -1.627 -19.225 -29.441 1.00 48.75 292 LEU A N 1
ATOM 2284 C CA . LEU A 1 292 ? -1.828 -20.549 -28.841 1.00 48.75 292 LEU A CA 1
ATOM 2285 C C . LEU A 1 292 ? -2.751 -21.446 -29.688 1.00 48.75 292 LEU A C 1
ATOM 2287 O O . LEU A 1 292 ? -2.488 -22.641 -29.792 1.00 48.75 292 LEU A O 1
ATOM 2291 N N . ARG A 1 293 ? -3.792 -20.905 -30.349 1.00 45.91 293 ARG A N 1
ATOM 2292 C CA . ARG A 1 293 ? -4.646 -21.659 -31.300 1.00 45.91 293 ARG A CA 1
ATOM 2293 C C . ARG A 1 293 ? -3.916 -22.004 -32.600 1.00 45.91 293 ARG A C 1
ATOM 2295 O O . ARG A 1 293 ? -4.217 -23.042 -33.174 1.00 45.91 293 ARG A O 1
ATOM 2302 N N . SER A 1 294 ? -2.963 -21.186 -33.053 1.00 47.09 294 SER A N 1
ATOM 2303 C CA . SER A 1 294 ? -2.101 -21.478 -34.209 1.00 47.09 294 SER A CA 1
ATOM 2304 C C . SER A 1 294 ? -1.151 -22.638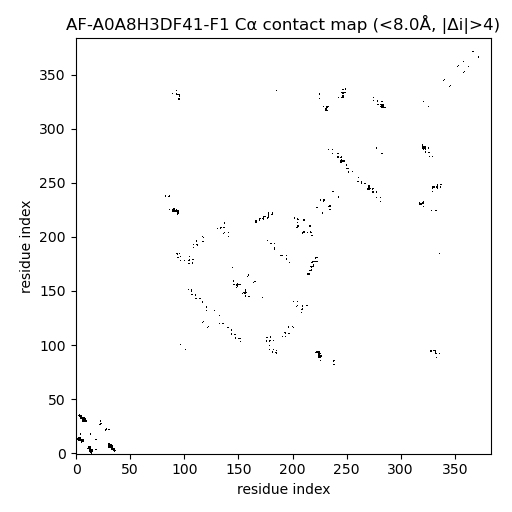 -33.912 1.00 47.09 294 SER A C 1
ATOM 2306 O O . SER A 1 294 ? -1.088 -23.589 -34.687 1.00 47.09 294 SER A O 1
ATOM 2308 N N . SER A 1 295 ? -0.483 -22.615 -32.754 1.00 47.91 295 SER A N 1
ATOM 2309 C CA . SER A 1 295 ? 0.389 -23.717 -32.330 1.00 47.91 295 SER A CA 1
ATOM 2310 C C . SER A 1 295 ? -0.397 -24.987 -31.977 1.00 47.91 295 SER A C 1
ATOM 2312 O O . SER A 1 295 ? 0.055 -26.083 -32.288 1.00 47.91 295 SER A O 1
ATOM 2314 N N . ARG A 1 296 ? -1.615 -24.867 -31.419 1.00 48.97 296 ARG A N 1
ATOM 2315 C CA . ARG A 1 296 ? -2.506 -26.019 -31.180 1.00 48.97 296 ARG A CA 1
ATOM 2316 C C . ARG A 1 296 ? -3.121 -26.593 -32.459 1.00 48.97 296 ARG A C 1
ATOM 2318 O O . ARG A 1 296 ? -3.217 -27.804 -32.549 1.00 48.97 296 ARG A O 1
ATOM 2325 N N . ARG A 1 297 ? -3.473 -25.783 -33.469 1.00 45.91 297 ARG A N 1
ATOM 2326 C CA . ARG A 1 297 ? -3.921 -26.284 -34.789 1.00 45.91 297 ARG A CA 1
ATOM 2327 C C . ARG A 1 297 ? -2.800 -26.937 -35.595 1.00 45.91 297 ARG A C 1
ATOM 2329 O O . ARG A 1 297 ? -3.093 -27.803 -36.409 1.00 45.91 297 ARG A O 1
ATOM 2336 N N . ALA A 1 298 ? -1.552 -26.513 -35.395 1.00 46.06 298 ALA A N 1
ATOM 2337 C CA . ALA A 1 298 ? -0.394 -27.171 -35.990 1.00 46.06 298 ALA A CA 1
ATOM 2338 C C . ALA A 1 298 ? -0.121 -28.533 -35.326 1.00 46.06 298 ALA A C 1
ATOM 2340 O O . ALA A 1 298 ? 0.132 -29.495 -36.037 1.00 46.06 298 ALA A O 1
ATOM 2341 N N . ALA A 1 299 ? -0.270 -28.635 -33.999 1.00 44.56 299 ALA A N 1
ATOM 2342 C CA . ALA A 1 299 ? -0.114 -29.894 -33.259 1.00 44.56 299 ALA A CA 1
ATOM 2343 C C . ALA A 1 299 ? -1.302 -30.867 -33.434 1.00 44.56 299 ALA A C 1
ATOM 2345 O O . ALA A 1 299 ? -1.108 -32.068 -33.548 1.00 44.56 299 ALA A O 1
ATOM 2346 N N . GLN A 1 300 ? -2.538 -30.365 -33.539 1.00 45.62 300 GLN A N 1
ATOM 2347 C CA . GLN A 1 300 ? -3.744 -31.185 -33.753 1.00 45.62 300 GLN A CA 1
ATOM 2348 C C . GLN A 1 300 ? -3.879 -31.745 -35.176 1.00 45.62 300 GLN A C 1
ATOM 2350 O O . GLN A 1 300 ? -4.811 -32.493 -35.443 1.00 45.62 300 GLN A O 1
ATOM 2355 N N . LYS A 1 301 ? -2.984 -31.383 -36.104 1.00 40.44 301 LYS A N 1
ATOM 2356 C CA . LYS A 1 301 ? -2.986 -31.940 -37.464 1.00 40.44 301 LYS A CA 1
ATOM 2357 C C . LYS A 1 301 ? -2.184 -33.243 -37.581 1.00 40.44 301 LYS A C 1
ATOM 2359 O O . LYS A 1 301 ? -2.186 -33.835 -38.655 1.00 40.44 301 LYS A O 1
ATOM 2364 N N . GLU A 1 302 ? -1.523 -33.674 -36.505 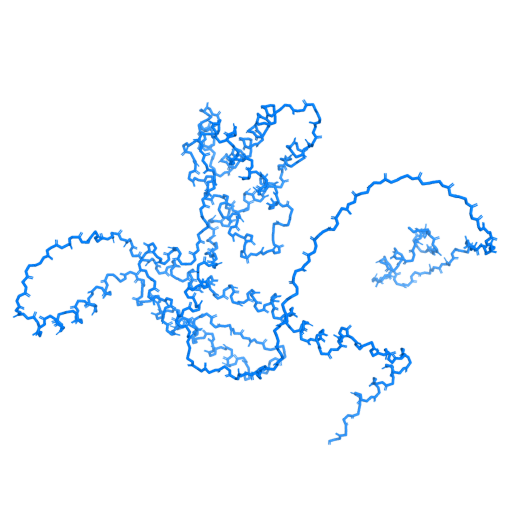1.00 42.22 302 GLU A N 1
ATOM 2365 C CA . GLU A 1 302 ? -0.754 -34.927 -36.461 1.00 42.22 302 GLU A CA 1
ATOM 2366 C C . GLU A 1 302 ? -1.382 -36.006 -35.558 1.00 42.22 302 GLU A C 1
ATOM 2368 O O . GLU A 1 302 ? -0.994 -37.165 -35.652 1.00 42.22 302 GLU A O 1
ATOM 2373 N N . GLU A 1 303 ? -2.410 -35.681 -34.766 1.00 40.28 303 GLU A N 1
ATOM 2374 C CA . GLU A 1 303 ? -3.102 -36.631 -33.880 1.00 40.28 303 GLU A CA 1
ATOM 2375 C C . GLU A 1 303 ? -4.623 -36.586 -34.110 1.00 40.28 303 GLU A C 1
ATOM 2377 O O . GLU A 1 303 ? -5.382 -36.021 -33.325 1.00 40.28 303 GLU A O 1
ATOM 2382 N N . GLU A 1 304 ? -5.083 -37.171 -35.217 1.00 37.88 304 GLU A N 1
ATOM 2383 C CA . GLU A 1 304 ? -6.498 -37.494 -35.434 1.00 37.88 304 GLU A CA 1
ATOM 2384 C C . GLU A 1 304 ? -6.656 -39.021 -35.531 1.00 37.88 304 GLU A C 1
ATOM 2386 O O . GLU A 1 304 ? -6.785 -39.587 -36.613 1.00 37.88 304 GLU A O 1
ATOM 2391 N N . SER A 1 305 ? -6.615 -39.698 -34.379 1.00 32.47 305 SER A N 1
ATOM 2392 C CA . SER A 1 305 ? -7.227 -41.020 -34.176 1.00 32.47 305 SER A CA 1
ATOM 2393 C C . SER A 1 305 ? -7.393 -41.307 -32.677 1.00 32.47 305 SER A C 1
ATOM 2395 O O . SER A 1 305 ? -6.399 -41.299 -31.958 1.00 32.47 305 SER A O 1
ATOM 2397 N N . ASP A 1 306 ? -8.631 -41.609 -32.264 1.00 29.77 306 ASP A N 1
ATOM 2398 C CA . ASP A 1 306 ? -9.111 -41.908 -30.897 1.00 29.77 306 ASP A CA 1
ATOM 2399 C C . ASP A 1 306 ? -9.048 -40.738 -29.903 1.00 29.77 306 ASP A C 1
ATOM 2401 O O . ASP A 1 306 ? -8.069 -40.022 -29.801 1.00 29.77 306 ASP A O 1
ATOM 2405 N N . GLY A 1 307 ? -10.045 -40.427 -29.083 1.00 29.75 307 GLY A N 1
ATOM 2406 C CA . GLY A 1 307 ? -11.287 -41.074 -28.684 1.00 29.75 307 GLY A CA 1
ATOM 2407 C C . GLY A 1 307 ? -11.675 -40.407 -27.350 1.00 29.75 307 GLY A C 1
ATOM 2408 O O . GLY A 1 307 ? -10.803 -40.121 -26.540 1.00 29.75 307 GLY A O 1
ATOM 2409 N N . LEU A 1 308 ? -12.956 -40.060 -27.184 1.00 34.41 308 LEU A N 1
ATOM 2410 C CA . LEU A 1 308 ? -13.643 -39.521 -25.991 1.00 34.41 308 LEU A CA 1
ATOM 2411 C C . LEU A 1 308 ? -12.833 -39.293 -24.687 1.00 34.41 308 LEU A C 1
ATOM 2413 O O . LEU A 1 308 ? -12.409 -40.249 -24.057 1.00 34.41 308 LEU A O 1
ATOM 2417 N N . GLU A 1 309 ? -12.862 -38.058 -24.164 1.00 30.75 309 GLU A N 1
ATOM 2418 C CA . GLU A 1 309 ? -13.441 -37.751 -22.838 1.00 30.75 309 GLU A CA 1
ATOM 2419 C C . GLU A 1 309 ? -13.531 -36.231 -22.588 1.00 30.75 309 GLU A C 1
ATOM 2421 O O . GLU A 1 309 ? -12.548 -35.490 -22.583 1.00 30.75 309 GLU A O 1
ATOM 2426 N N . LYS A 1 310 ? -14.761 -35.744 -22.379 1.00 34.59 310 LYS A N 1
ATOM 2427 C CA . LYS A 1 310 ? -15.069 -34.355 -22.022 1.00 34.59 310 LYS A CA 1
ATOM 2428 C C . LYS A 1 310 ? -14.782 -34.131 -20.534 1.00 34.59 310 LYS A C 1
ATOM 2430 O O . LYS A 1 310 ? -15.604 -34.492 -19.697 1.00 34.59 310 LYS A O 1
ATOM 2435 N N . LYS A 1 311 ? -13.691 -33.437 -20.201 1.00 28.41 311 LYS A N 1
ATOM 2436 C CA . LYS A 1 311 ? -13.601 -32.658 -18.954 1.00 28.41 311 LYS A CA 1
ATOM 2437 C C . LYS A 1 311 ? -13.778 -31.183 -19.287 1.00 28.41 311 LYS A C 1
ATOM 2439 O O . LYS A 1 311 ? -12.894 -30.546 -19.848 1.00 28.41 311 LYS A O 1
ATOM 2444 N N . ALA A 1 312 ? -14.958 -30.664 -18.962 1.00 32.19 312 ALA A N 1
ATOM 2445 C CA . ALA A 1 312 ? -15.251 -29.241 -18.973 1.00 32.19 312 ALA A CA 1
ATOM 2446 C C . ALA A 1 312 ? -14.428 -28.557 -17.871 1.00 32.19 312 ALA A C 1
ATOM 2448 O O . ALA A 1 312 ? -14.838 -28.495 -16.715 1.00 32.19 312 ALA A O 1
ATOM 2449 N N . SER A 1 313 ? -13.234 -28.084 -18.216 1.00 35.75 313 SER A N 1
ATOM 2450 C CA . SER A 1 313 ? -12.526 -27.078 -17.429 1.00 35.75 313 SER A CA 1
ATOM 2451 C C . SER A 1 313 ? -13.296 -25.766 -17.540 1.00 35.75 313 SER A C 1
ATOM 2453 O O . SER A 1 313 ? -13.488 -25.264 -18.644 1.00 35.75 313 SER A O 1
ATOM 2455 N N . GLN A 1 314 ? -13.742 -25.242 -16.398 1.00 35.31 314 GLN A N 1
ATOM 2456 C CA . GLN A 1 314 ? -14.254 -23.884 -16.245 1.00 35.31 314 GLN A CA 1
ATOM 2457 C C . GLN A 1 314 ? -13.245 -22.903 -16.860 1.00 35.31 314 GLN A C 1
ATOM 2459 O O . GLN A 1 314 ? -12.169 -22.670 -16.308 1.00 35.31 314 GLN A O 1
ATOM 2464 N N . GLU A 1 315 ? -13.564 -22.380 -18.042 1.00 41.38 315 GLU A N 1
ATOM 2465 C CA . GLU A 1 315 ? -12.825 -21.289 -18.663 1.00 41.38 315 GLU A CA 1
ATOM 2466 C C . GLU A 1 315 ? -13.133 -20.040 -17.831 1.00 41.38 315 GLU A C 1
ATOM 2468 O O . GLU A 1 315 ? -14.242 -19.517 -17.825 1.00 41.38 315 GLU A O 1
ATOM 2473 N N . ASN A 1 316 ? -12.165 -19.663 -17.004 1.00 44.66 316 ASN A N 1
ATOM 2474 C CA . ASN A 1 316 ? -12.231 -18.509 -16.124 1.00 44.66 316 ASN A CA 1
ATOM 2475 C C . ASN A 1 316 ? -12.317 -17.248 -17.004 1.00 44.66 316 ASN A C 1
ATOM 2477 O O . ASN A 1 316 ? -11.324 -16.907 -17.651 1.00 44.66 316 ASN A O 1
ATOM 2481 N N . ASP A 1 317 ? -13.476 -16.579 -17.022 1.00 49.97 317 ASP A N 1
ATOM 2482 C CA . ASP A 1 317 ? -13.731 -15.266 -17.645 1.00 49.97 317 ASP A CA 1
ATOM 2483 C C . ASP A 1 317 ? -12.885 -14.170 -16.961 1.00 49.97 317 ASP A C 1
ATOM 2485 O O . ASP A 1 317 ? -13.371 -13.276 -16.266 1.00 49.97 317 ASP A O 1
ATOM 2489 N N . LYS A 1 318 ? -11.562 -14.260 -17.094 1.00 70.31 318 LYS A N 1
ATOM 2490 C CA . LYS A 1 318 ? -10.626 -13.279 -16.553 1.00 70.31 318 LYS A CA 1
ATOM 2491 C C . LYS A 1 318 ? -10.578 -12.094 -17.499 1.00 70.31 318 LYS A C 1
ATOM 2493 O O . LYS A 1 318 ? -10.169 -12.208 -18.654 1.00 70.31 318 LYS A O 1
ATOM 2498 N N . LYS A 1 319 ? -11.002 -10.937 -16.990 1.00 79.38 319 LYS A N 1
ATOM 2499 C CA . LYS A 1 319 ? -10.942 -9.666 -17.712 1.00 79.38 319 LYS A CA 1
ATOM 2500 C C . LYS A 1 319 ? -9.505 -9.420 -18.207 1.00 79.38 319 LYS A C 1
ATOM 2502 O O . LYS A 1 319 ? -8.566 -9.610 -17.431 1.00 79.38 319 LYS A O 1
ATOM 2507 N N . PRO A 1 320 ? -9.304 -8.966 -19.457 1.00 84.75 320 PRO A N 1
ATOM 2508 C CA . PRO A 1 320 ? -7.968 -8.677 -19.963 1.00 84.75 320 PRO A CA 1
ATOM 2509 C C . PRO A 1 320 ? -7.314 -7.537 -19.177 1.00 84.75 320 PRO A C 1
ATOM 2511 O O . PRO A 1 320 ? -7.973 -6.569 -18.784 1.00 84.75 320 PRO A O 1
ATOM 2514 N N . ILE A 1 321 ? -5.998 -7.635 -18.971 1.00 88.81 321 ILE A N 1
ATOM 2515 C CA . ILE A 1 321 ? -5.234 -6.600 -18.272 1.00 88.81 321 ILE A CA 1
ATOM 2516 C C . ILE A 1 321 ? -5.192 -5.303 -19.089 1.00 88.81 321 ILE A C 1
ATOM 2518 O O . ILE A 1 321 ? -4.905 -5.297 -20.289 1.00 88.81 321 ILE A O 1
ATOM 2522 N N . SER A 1 322 ? -5.467 -4.182 -18.419 1.00 92.00 322 SER A N 1
ATOM 2523 C CA . SER A 1 322 ? -5.305 -2.849 -19.003 1.00 92.00 322 SER A CA 1
ATOM 2524 C C . SER A 1 322 ? -3.824 -2.514 -19.193 1.00 92.00 322 SER A C 1
ATOM 2526 O O . SER A 1 322 ? -2.985 -2.839 -18.350 1.00 92.00 322 SER A O 1
ATOM 2528 N N . ALA A 1 323 ? -3.511 -1.776 -20.259 1.00 92.06 323 ALA A N 1
ATOM 2529 C CA . ALA A 1 323 ? -2.168 -1.265 -20.518 1.00 92.06 323 ALA A CA 1
ATOM 2530 C C . ALA A 1 323 ? -1.621 -0.426 -19.350 1.00 92.06 323 ALA A C 1
ATOM 2532 O O . ALA A 1 323 ? -0.440 -0.517 -19.018 1.00 92.06 323 ALA A O 1
ATOM 2533 N N . GLU A 1 324 ? -2.475 0.370 -18.703 1.00 91.81 324 GLU A N 1
ATOM 2534 C CA . GLU A 1 324 ? -2.087 1.184 -17.547 1.00 91.81 324 GLU A CA 1
ATOM 2535 C C . GLU A 1 324 ? -1.726 0.309 -16.340 1.00 91.81 324 GLU A C 1
ATOM 2537 O O . GLU A 1 324 ? -0.685 0.514 -15.714 1.00 91.81 324 GLU A O 1
ATOM 2542 N N . LEU A 1 325 ? -2.538 -0.716 -16.069 1.00 92.38 325 LEU A N 1
ATOM 2543 C CA . LEU A 1 325 ? -2.334 -1.631 -14.947 1.00 92.38 325 LEU A CA 1
ATOM 2544 C C . LEU A 1 325 ? -1.064 -2.472 -15.127 1.00 92.38 325 LEU A C 1
ATOM 2546 O O . LEU A 1 325 ? -0.303 -2.677 -14.181 1.00 92.38 325 LEU A O 1
ATOM 2550 N N . LEU A 1 326 ? -0.779 -2.900 -16.357 1.00 93.44 326 LEU A N 1
ATOM 2551 C CA . LEU A 1 326 ? 0.453 -3.614 -16.673 1.00 93.44 326 LEU A CA 1
ATOM 2552 C C . LEU A 1 326 ? 1.692 -2.718 -16.508 1.00 93.44 326 LEU A C 1
ATOM 2554 O O . LEU A 1 326 ? 2.681 -3.139 -15.905 1.00 93.44 326 LEU A O 1
ATOM 2558 N N . ARG A 1 327 ? 1.636 -1.453 -16.955 1.00 94.25 327 ARG A N 1
ATOM 2559 C CA . ARG A 1 327 ? 2.709 -0.473 -16.688 1.00 94.25 327 ARG A CA 1
ATOM 2560 C C . ARG A 1 327 ? 2.920 -0.282 -15.190 1.00 94.25 327 ARG A C 1
ATOM 2562 O O . ARG A 1 327 ? 4.058 -0.296 -14.727 1.00 94.25 327 ARG A O 1
ATOM 2569 N N . GLN A 1 328 ? 1.837 -0.154 -14.430 1.00 94.50 328 GLN A N 1
ATOM 2570 C CA . GLN A 1 328 ? 1.875 -0.028 -12.975 1.00 94.50 328 GLN A CA 1
ATOM 2571 C C . GLN A 1 328 ? 2.549 -1.239 -12.315 1.00 94.50 328 GLN A C 1
ATOM 2573 O O . GLN A 1 328 ? 3.388 -1.048 -11.434 1.00 94.50 328 GLN A O 1
ATOM 2578 N N . CYS A 1 329 ? 2.272 -2.464 -12.774 1.00 94.56 329 CYS A N 1
ATOM 2579 C CA . CYS A 1 329 ? 2.953 -3.676 -12.309 1.00 94.56 329 CYS A CA 1
ATOM 2580 C C . CYS A 1 329 ? 4.469 -3.612 -12.558 1.00 94.56 329 CYS A C 1
ATOM 2582 O O . CYS A 1 329 ? 5.257 -3.789 -11.629 1.00 94.56 329 CYS A O 1
ATOM 2584 N N . ILE A 1 330 ? 4.887 -3.284 -13.786 1.00 93.81 330 ILE A N 1
ATOM 2585 C CA . ILE A 1 330 ? 6.310 -3.198 -14.155 1.00 93.81 330 ILE A CA 1
ATOM 2586 C C . ILE A 1 330 ? 7.027 -2.110 -13.341 1.00 93.81 330 ILE A C 1
ATOM 2588 O O . ILE A 1 330 ? 8.124 -2.335 -12.822 1.00 93.81 330 ILE A O 1
ATOM 2592 N N . TYR A 1 331 ? 6.401 -0.943 -13.170 1.00 94.25 331 TYR A N 1
ATOM 2593 C CA . TYR A 1 331 ? 6.954 0.124 -12.338 1.00 94.25 331 TYR A CA 1
ATOM 2594 C C . TYR A 1 331 ? 7.058 -0.281 -10.868 1.00 94.25 331 TYR A C 1
ATOM 2596 O O . TYR A 1 331 ? 8.060 0.038 -10.243 1.00 94.25 331 TYR A O 1
ATOM 2604 N N . SER A 1 332 ? 6.105 -1.050 -10.337 1.00 94.88 332 SER A N 1
ATOM 2605 C CA . SER A 1 332 ? 6.162 -1.555 -8.955 1.00 94.88 332 SER A CA 1
ATOM 2606 C C . SER A 1 332 ? 7.370 -2.472 -8.727 1.00 94.88 332 SER A C 1
ATOM 2608 O O . SER A 1 332 ? 8.052 -2.365 -7.708 1.00 94.88 332 SER A O 1
ATOM 2610 N N . ILE A 1 333 ? 7.696 -3.333 -9.700 1.00 93.56 333 ILE A N 1
ATOM 2611 C CA . ILE A 1 333 ? 8.894 -4.190 -9.646 1.00 93.56 333 ILE A CA 1
ATOM 2612 C C . ILE A 1 333 ? 10.177 -3.347 -9.726 1.00 93.56 333 ILE A C 1
ATOM 2614 O O . ILE A 1 333 ? 11.140 -3.593 -8.989 1.00 93.56 333 ILE A O 1
ATOM 2618 N N . SER A 1 334 ? 10.196 -2.340 -10.606 1.00 92.12 334 SER A N 1
ATOM 2619 C CA . SER A 1 334 ? 11.323 -1.409 -10.728 1.00 92.12 334 SER A CA 1
ATOM 2620 C C . SER A 1 334 ? 11.541 -0.616 -9.434 1.00 92.12 334 SER A C 1
ATOM 2622 O O . SER A 1 334 ? 12.684 -0.472 -9.003 1.00 92.12 334 SER A O 1
ATOM 2624 N N . ASP A 1 335 ? 10.468 -0.123 -8.813 1.00 91.25 335 ASP A N 1
ATOM 2625 C CA . ASP A 1 335 ? 10.508 0.638 -7.562 1.00 91.25 335 ASP A CA 1
ATOM 2626 C C . ASP A 1 335 ? 11.015 -0.246 -6.408 1.00 91.25 335 ASP A C 1
ATOM 2628 O O . ASP A 1 335 ? 11.889 0.173 -5.651 1.00 91.25 335 ASP A O 1
ATOM 2632 N N . ASN A 1 336 ? 10.557 -1.504 -6.316 1.00 91.81 336 ASN A N 1
ATOM 2633 C CA . ASN A 1 336 ? 11.061 -2.462 -5.326 1.00 91.81 336 ASN A CA 1
ATOM 2634 C C . ASN A 1 336 ? 12.565 -2.728 -5.488 1.00 91.81 336 ASN A C 1
ATOM 2636 O O . ASN A 1 336 ? 13.299 -2.752 -4.502 1.00 91.81 336 ASN A O 1
ATOM 2640 N N . SER A 1 337 ? 13.034 -2.909 -6.723 1.00 89.38 337 SER A N 1
ATOM 2641 C CA . SER A 1 337 ? 14.453 -3.166 -6.996 1.00 89.38 337 SER A CA 1
ATOM 2642 C C . SER A 1 337 ? 15.328 -1.964 -6.627 1.00 89.38 337 SER A C 1
ATOM 2644 O O . SER A 1 337 ? 16.356 -2.141 -5.975 1.00 89.38 337 SER A O 1
ATOM 2646 N N . ALA A 1 338 ? 14.879 -0.747 -6.950 1.00 88.94 338 ALA A N 1
ATOM 2647 C CA . ALA A 1 338 ? 15.555 0.482 -6.543 1.00 88.94 338 ALA A CA 1
ATOM 2648 C C . ALA A 1 338 ? 15.565 0.655 -5.013 1.00 88.94 338 ALA A C 1
ATOM 2650 O O . ALA A 1 338 ? 16.591 1.019 -4.437 1.00 88.94 338 ALA A O 1
ATOM 2651 N N . PHE A 1 339 ? 14.447 0.353 -4.341 1.00 89.06 339 PHE A N 1
ATOM 2652 C CA . PHE A 1 339 ? 14.341 0.430 -2.884 1.00 89.06 339 PHE A CA 1
ATOM 2653 C C . PHE A 1 339 ? 15.312 -0.527 -2.186 1.00 89.06 339 PHE A C 1
ATOM 2655 O O . PHE A 1 339 ? 16.020 -0.111 -1.265 1.00 89.06 339 PHE A O 1
ATOM 2662 N N . LEU A 1 340 ? 15.379 -1.787 -2.635 1.00 88.31 340 LEU A N 1
ATOM 2663 C CA . LEU A 1 340 ? 16.317 -2.766 -2.089 1.00 88.31 340 LEU A CA 1
ATOM 2664 C C . LEU A 1 340 ? 17.750 -2.286 -2.266 1.00 88.31 340 LEU A C 1
ATOM 2666 O O . LEU A 1 340 ? 18.489 -2.259 -1.296 1.00 88.31 340 LEU A O 1
ATOM 2670 N N . ARG A 1 341 ? 18.133 -1.800 -3.446 1.00 86.81 341 ARG A N 1
ATOM 2671 C CA . ARG A 1 341 ? 19.497 -1.309 -3.654 1.00 86.81 341 ARG A CA 1
ATOM 2672 C C . ARG A 1 341 ? 19.867 -0.170 -2.695 1.00 86.81 341 ARG A C 1
ATOM 2674 O O . ARG A 1 341 ? 20.966 -0.136 -2.162 1.00 86.81 341 ARG A O 1
ATOM 2681 N N . VAL A 1 342 ? 18.960 0.781 -2.469 1.00 86.88 342 VAL A N 1
ATOM 2682 C CA . VAL A 1 342 ? 19.241 1.945 -1.609 1.00 86.88 342 VAL A CA 1
ATOM 2683 C C . VAL A 1 342 ? 19.309 1.579 -0.123 1.00 86.88 342 VAL A C 1
ATOM 2685 O O . VAL A 1 342 ? 20.068 2.211 0.602 1.00 86.88 342 VAL A O 1
ATOM 2688 N N . ASN A 1 343 ? 18.555 0.575 0.334 1.00 88.31 343 ASN A N 1
ATOM 2689 C CA . ASN A 1 343 ? 18.443 0.260 1.766 1.00 88.31 343 ASN A CA 1
ATOM 2690 C C . ASN A 1 343 ? 19.186 -1.014 2.186 1.00 88.31 343 ASN A C 1
ATOM 2692 O O . ASN A 1 343 ? 19.739 -1.065 3.277 1.00 88.31 343 ASN A O 1
ATOM 2696 N N . ARG A 1 344 ? 19.216 -2.039 1.333 1.00 89.88 344 ARG A N 1
ATOM 2697 C CA . ARG A 1 344 ? 19.868 -3.328 1.599 1.00 89.88 344 ARG A CA 1
ATOM 2698 C C . ARG A 1 344 ? 21.355 -3.277 1.273 1.00 89.88 344 ARG A C 1
ATOM 2700 O O . ARG A 1 344 ? 22.155 -3.695 2.101 1.00 89.88 344 ARG A O 1
ATOM 2707 N N . ASP A 1 345 ? 21.739 -2.759 0.106 1.00 87.94 345 ASP A N 1
ATOM 2708 C CA . ASP A 1 345 ? 23.136 -2.843 -0.341 1.00 87.94 345 ASP A CA 1
ATOM 2709 C C . ASP A 1 345 ? 24.110 -2.100 0.597 1.00 87.94 345 ASP A C 1
ATOM 2711 O O . ASP A 1 345 ? 25.178 -2.644 0.878 1.00 87.94 345 ASP A O 1
ATOM 2715 N N . PRO A 1 346 ? 23.781 -0.923 1.179 1.00 90.44 346 PRO A N 1
ATOM 2716 C CA . PRO A 1 346 ? 24.635 -0.316 2.200 1.00 90.44 346 PRO A CA 1
ATOM 2717 C C . PRO A 1 346 ? 24.807 -1.194 3.443 1.00 90.44 346 PRO A C 1
ATOM 2719 O O . PRO A 1 346 ? 25.902 -1.248 4.002 1.00 90.44 346 PRO A O 1
ATOM 2722 N N . CYS A 1 347 ? 23.756 -1.905 3.864 1.00 91.94 347 CYS A N 1
ATOM 2723 C CA . CYS A 1 347 ? 23.831 -2.861 4.967 1.00 91.94 347 CYS A CA 1
ATOM 2724 C C . CYS A 1 347 ? 24.703 -4.069 4.600 1.00 91.94 347 CYS A C 1
ATOM 2726 O O . CYS A 1 347 ? 25.525 -4.479 5.411 1.00 91.94 347 CYS A O 1
ATOM 2728 N N . GLU A 1 348 ? 24.590 -4.604 3.382 1.00 91.19 348 GLU A N 1
ATOM 2729 C CA . GLU A 1 348 ? 25.445 -5.699 2.898 1.00 91.19 348 GLU A CA 1
ATOM 2730 C C . GLU A 1 348 ? 26.922 -5.284 2.841 1.00 91.19 348 GLU A C 1
ATOM 2732 O O . GLU A 1 348 ? 27.792 -6.011 3.324 1.00 91.19 348 GLU A O 1
ATOM 2737 N N . ILE A 1 349 ? 27.208 -4.081 2.331 1.00 90.81 349 ILE A N 1
ATOM 2738 C CA . ILE A 1 349 ? 28.557 -3.499 2.319 1.00 90.81 349 ILE A CA 1
ATOM 2739 C C . ILE A 1 349 ? 29.079 -3.338 3.752 1.00 90.81 349 ILE A C 1
ATOM 2741 O O . ILE A 1 349 ? 30.220 -3.708 4.037 1.00 90.81 349 ILE A O 1
ATOM 2745 N N . MET A 1 350 ? 28.245 -2.833 4.669 1.00 91.81 350 MET A N 1
ATOM 2746 C CA . MET A 1 350 ? 28.601 -2.690 6.082 1.00 91.81 350 MET A CA 1
ATOM 2747 C C . MET A 1 350 ? 28.916 -4.044 6.721 1.00 91.81 350 MET A C 1
ATOM 2749 O O . MET A 1 350 ? 29.945 -4.179 7.373 1.00 91.81 350 MET A O 1
ATOM 2753 N N . ILE A 1 351 ? 28.089 -5.068 6.492 1.00 90.81 351 ILE A N 1
ATOM 2754 C CA . ILE A 1 351 ? 28.339 -6.434 6.972 1.00 90.81 351 ILE A CA 1
ATOM 2755 C C . ILE A 1 351 ? 29.670 -6.961 6.421 1.00 90.81 351 ILE A C 1
ATOM 2757 O O . ILE A 1 351 ? 30.439 -7.575 7.162 1.00 90.81 351 ILE A O 1
ATOM 2761 N N . GLY A 1 352 ? 29.980 -6.690 5.150 1.00 90.88 352 GLY A N 1
ATOM 2762 C CA . GLY A 1 352 ? 31.268 -7.028 4.545 1.00 90.88 352 GLY A CA 1
ATOM 2763 C C . GLY A 1 352 ? 32.449 -6.363 5.258 1.00 90.88 352 GLY A C 1
ATOM 2764 O O . GLY A 1 352 ? 33.436 -7.030 5.572 1.00 90.88 352 GLY A O 1
ATOM 2765 N N . TYR A 1 353 ? 32.339 -5.071 5.577 1.00 89.75 353 TYR A N 1
ATOM 2766 C CA . TYR A 1 353 ? 33.354 -4.368 6.363 1.00 89.75 353 TYR A CA 1
ATOM 2767 C C . TYR A 1 353 ? 33.472 -4.915 7.783 1.00 89.75 353 TYR A C 1
ATOM 2769 O O . TYR A 1 353 ? 34.591 -5.121 8.251 1.00 89.75 353 TYR A O 1
ATOM 2777 N N . LEU A 1 354 ? 32.354 -5.212 8.443 1.00 89.69 354 LEU A N 1
ATOM 2778 C CA . LEU A 1 354 ? 32.357 -5.790 9.782 1.00 89.69 354 LEU A CA 1
ATOM 2779 C C . LEU A 1 354 ? 33.087 -7.136 9.794 1.00 89.69 354 LEU A C 1
ATOM 2781 O O . LEU A 1 354 ? 34.030 -7.298 10.556 1.00 89.69 354 LEU A O 1
ATOM 2785 N N . LYS A 1 355 ? 32.761 -8.053 8.876 1.00 87.25 355 LYS A N 1
ATOM 2786 C CA . LYS A 1 355 ? 33.441 -9.357 8.769 1.00 87.25 355 LYS A CA 1
ATOM 2787 C C . LYS A 1 355 ? 34.935 -9.242 8.452 1.00 87.25 355 LYS A C 1
ATOM 2789 O O . LYS A 1 355 ? 35.714 -10.089 8.880 1.00 87.25 355 LYS A O 1
ATOM 2794 N N . LYS A 1 356 ? 35.335 -8.225 7.681 1.00 86.06 356 LYS A N 1
ATOM 2795 C CA . LYS A 1 356 ? 36.729 -8.018 7.264 1.00 86.06 356 LYS A CA 1
ATOM 2796 C C . LYS A 1 356 ? 37.593 -7.375 8.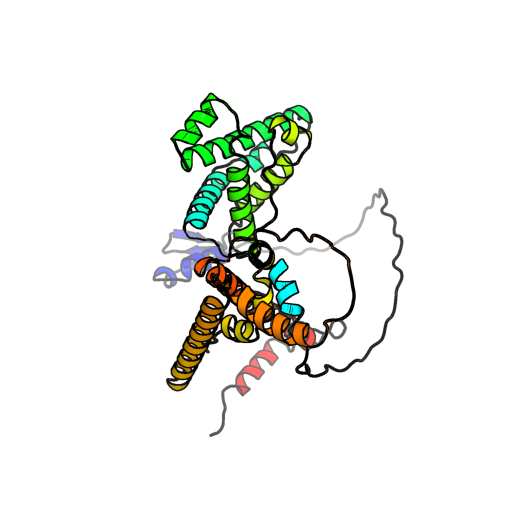350 1.00 86.06 356 LYS A C 1
ATOM 2798 O O . LYS A 1 356 ? 38.763 -7.723 8.469 1.00 86.06 356 LYS A O 1
ATOM 2803 N N . TYR A 1 357 ? 37.053 -6.397 9.075 1.00 83.75 357 TYR A N 1
ATOM 2804 C CA . TYR A 1 357 ? 37.820 -5.576 10.018 1.00 83.75 357 TYR A CA 1
ATOM 2805 C C . TYR A 1 357 ? 37.590 -5.950 11.485 1.00 83.75 357 TYR A C 1
ATOM 2807 O O . TYR A 1 357 ? 38.431 -5.629 12.319 1.00 83.75 357 TYR A O 1
ATOM 2815 N N . PHE A 1 358 ? 36.495 -6.642 11.805 1.00 80.81 358 PHE A N 1
ATOM 2816 C CA . PHE A 1 358 ? 36.143 -7.045 13.163 1.00 80.81 358 PHE A CA 1
ATOM 2817 C C . PHE A 1 358 ? 36.017 -8.567 13.222 1.00 80.81 358 PHE A C 1
ATOM 2819 O O . PHE A 1 358 ? 34.996 -9.152 12.865 1.00 80.81 358 PHE A O 1
ATOM 2826 N N . HIS A 1 359 ? 37.088 -9.220 13.669 1.00 77.12 359 HIS A N 1
ATOM 2827 C CA . HIS A 1 359 ? 37.075 -10.657 13.908 1.00 77.12 359 HIS A CA 1
ATOM 2828 C C . HIS A 1 359 ? 36.553 -10.954 15.320 1.00 77.12 359 HIS A C 1
ATOM 2830 O O . HIS A 1 359 ? 37.073 -10.381 16.277 1.00 77.12 359 HIS A O 1
ATOM 2836 N N . PRO A 1 360 ? 35.600 -11.892 15.483 1.00 75.50 360 PRO A N 1
ATOM 2837 C CA . PRO A 1 360 ? 34.978 -12.190 16.778 1.00 75.50 360 PRO A CA 1
ATOM 2838 C C . PRO A 1 360 ? 35.971 -12.706 17.831 1.00 75.50 360 PRO A C 1
ATOM 2840 O O . PRO A 1 360 ? 35.716 -12.602 19.023 1.00 75.50 360 PRO A O 1
ATOM 2843 N N . THR A 1 361 ? 37.117 -13.239 17.398 1.00 73.75 361 THR A N 1
ATOM 2844 C CA . THR A 1 361 ? 38.127 -13.870 18.261 1.00 73.75 361 THR A CA 1
ATOM 2845 C C . THR A 1 361 ? 39.487 -13.172 18.244 1.00 73.75 361 THR A C 1
ATOM 2847 O O . THR A 1 361 ? 40.368 -13.526 19.023 1.00 73.75 361 THR A O 1
ATOM 2850 N N . LYS A 1 362 ? 39.690 -12.172 17.376 1.00 67.25 362 LYS A N 1
ATOM 2851 C CA . LYS A 1 362 ? 40.953 -11.426 17.285 1.00 67.25 362 LYS A CA 1
ATOM 2852 C C . LYS A 1 362 ? 40.683 -9.955 17.553 1.00 67.25 362 LYS A C 1
ATOM 2854 O O . LYS A 1 362 ? 40.300 -9.213 16.653 1.00 67.25 362 LYS A O 1
ATOM 2859 N N . CYS A 1 363 ? 40.940 -9.533 18.787 1.00 60.38 363 CYS A N 1
ATOM 2860 C CA . CYS A 1 363 ? 41.039 -8.119 19.111 1.00 60.38 363 CYS A CA 1
ATOM 2861 C C . CYS A 1 363 ? 42.374 -7.612 18.551 1.00 60.38 363 CYS A C 1
ATOM 2863 O O . CYS A 1 363 ? 43.419 -7.753 19.183 1.00 60.38 363 CYS A O 1
ATOM 2865 N N . THR A 1 364 ? 42.381 -7.103 17.318 1.00 59.34 364 THR A N 1
ATOM 2866 C CA . THR A 1 364 ? 43.536 -6.334 16.848 1.00 59.34 364 THR A CA 1
ATOM 2867 C C . THR A 1 364 ? 43.583 -5.059 17.683 1.00 59.34 364 THR A C 1
ATOM 2869 O O . THR A 1 364 ? 42.622 -4.288 17.600 1.00 59.34 364 THR A O 1
ATOM 2872 N N . PRO A 1 365 ? 44.636 -4.815 18.488 1.00 57.97 365 PRO A N 1
ATOM 2873 C CA . PRO A 1 365 ? 44.747 -3.566 19.218 1.00 57.97 365 PRO A CA 1
ATOM 2874 C C . PRO A 1 365 ? 44.718 -2.449 18.182 1.00 57.97 365 PRO A C 1
ATOM 2876 O O . PRO A 1 365 ? 45.536 -2.413 17.258 1.00 57.97 365 PRO A O 1
ATOM 2879 N N . THR A 1 366 ? 43.711 -1.587 18.285 1.00 54.88 366 THR A N 1
ATOM 2880 C CA . THR A 1 366 ? 43.648 -0.357 17.510 1.00 54.88 366 THR A CA 1
ATOM 2881 C C . THR A 1 366 ? 44.984 0.337 17.687 1.00 54.88 366 THR A C 1
ATOM 2883 O O . THR A 1 366 ? 45.342 0.699 18.810 1.00 54.88 366 THR A O 1
ATOM 2886 N N . LYS A 1 367 ? 45.722 0.496 16.582 1.00 57.88 367 LYS A N 1
ATOM 2887 C CA . LYS A 1 367 ? 46.811 1.466 16.489 1.00 57.88 367 LYS A CA 1
ATOM 2888 C C . LYS A 1 367 ? 46.344 2.727 17.208 1.00 57.88 367 LYS A C 1
ATOM 2890 O O . LYS A 1 367 ? 45.232 3.193 16.941 1.00 57.88 367 LYS A O 1
ATOM 2895 N N . THR A 1 368 ? 47.124 3.202 18.173 1.00 57.59 368 THR A N 1
ATOM 2896 C CA . THR A 1 368 ? 46.776 4.382 18.972 1.00 57.59 368 THR A CA 1
ATOM 2897 C C . THR A 1 368 ? 46.382 5.535 18.039 1.00 57.59 368 THR A C 1
ATOM 2899 O O . THR A 1 368 ? 46.817 5.587 16.885 1.00 57.59 368 THR A O 1
ATOM 2902 N N . LEU A 1 369 ? 45.548 6.477 18.498 1.00 56.00 369 LEU A N 1
ATOM 2903 C CA . LEU A 1 369 ? 45.143 7.653 17.701 1.00 56.00 369 LEU A CA 1
ATOM 2904 C C . LEU A 1 369 ? 46.349 8.375 17.051 1.00 56.00 369 LEU A C 1
ATOM 2906 O O . LEU A 1 369 ? 46.236 8.911 15.949 1.00 56.00 369 LEU A O 1
ATOM 2910 N N . GLU A 1 370 ? 47.523 8.303 17.685 1.00 54.25 370 GLU A N 1
ATOM 2911 C CA . GLU A 1 370 ? 48.805 8.814 17.185 1.00 54.25 370 GLU A CA 1
ATOM 2912 C C . GLU A 1 370 ? 49.352 8.075 15.949 1.00 54.25 370 GLU A C 1
ATOM 2914 O O . GLU A 1 370 ? 49.984 8.679 15.081 1.00 54.25 370 GLU A O 1
ATOM 2919 N N . GLU A 1 371 ? 49.115 6.771 15.828 1.00 53.72 371 GLU A N 1
ATOM 2920 C CA . GLU A 1 371 ? 49.536 5.964 14.682 1.00 53.72 371 GLU A CA 1
ATOM 2921 C C . GLU A 1 371 ? 48.548 6.049 13.513 1.00 53.72 371 GLU A C 1
ATOM 2923 O O . GLU A 1 371 ? 48.969 6.029 12.354 1.00 53.72 371 GLU A O 1
ATOM 2928 N N . ALA A 1 372 ? 47.250 6.218 13.788 1.00 52.53 372 ALA A N 1
ATOM 2929 C CA . ALA A 1 372 ? 46.244 6.484 12.757 1.00 52.53 372 ALA A CA 1
ATOM 2930 C C . ALA A 1 372 ? 46.491 7.835 12.053 1.00 52.53 372 ALA A C 1
ATOM 2932 O O . ALA A 1 372 ? 46.381 7.921 10.829 1.00 52.53 372 ALA A O 1
ATOM 2933 N N . ALA A 1 373 ? 46.938 8.857 12.795 1.00 51.62 373 ALA A N 1
ATOM 2934 C CA . ALA A 1 373 ? 47.316 10.162 12.244 1.00 51.62 373 ALA A CA 1
ATOM 2935 C C . ALA A 1 373 ? 48.513 10.096 11.269 1.00 51.62 373 ALA A C 1
ATOM 2937 O O . ALA A 1 373 ? 48.597 10.901 10.336 1.00 51.62 373 ALA A O 1
ATOM 2938 N N . LYS A 1 374 ? 49.411 9.109 11.417 1.00 51.69 374 LYS A N 1
ATOM 2939 C CA . LYS A 1 374 ? 50.553 8.900 10.505 1.00 51.69 374 LYS A CA 1
ATOM 2940 C C . LYS A 1 374 ? 50.142 8.297 9.155 1.00 51.69 374 LYS A C 1
ATOM 2942 O O . LYS A 1 374 ? 50.817 8.543 8.158 1.00 51.69 374 LYS A O 1
ATOM 2947 N N . VAL A 1 375 ? 49.024 7.566 9.081 1.00 50.97 375 VAL A N 1
ATOM 2948 C CA . VAL A 1 375 ? 48.536 6.960 7.823 1.00 50.97 375 VAL A CA 1
ATOM 2949 C C . VAL A 1 375 ? 47.954 8.017 6.870 1.00 50.97 375 VAL A C 1
ATOM 2951 O O . VAL A 1 375 ? 48.026 7.860 5.652 1.00 50.97 375 VAL A O 1
ATOM 2954 N N . SER A 1 376 ? 47.492 9.158 7.394 1.00 42.72 376 SER A N 1
ATOM 2955 C CA . SER A 1 376 ? 47.015 10.305 6.601 1.00 42.72 376 SER A CA 1
ATOM 2956 C C . SER A 1 376 ? 48.097 10.962 5.731 1.00 42.72 376 SER A C 1
ATOM 2958 O O . SER A 1 376 ? 47.768 11.610 4.739 1.00 42.72 376 SER A O 1
ATOM 2960 N N . PHE A 1 377 ? 49.385 10.780 6.047 1.00 38.75 377 PHE A N 1
ATOM 2961 C CA . PHE A 1 377 ? 50.480 11.378 5.271 1.00 38.75 377 PHE A CA 1
ATOM 2962 C C . PHE A 1 377 ? 50.848 10.595 4.002 1.00 38.75 377 PHE A C 1
ATOM 2964 O O . PHE A 1 377 ? 51.549 11.127 3.143 1.00 38.75 377 PHE A O 1
ATOM 2971 N N . PHE A 1 378 ? 50.343 9.368 3.834 1.00 38.56 378 PHE A N 1
ATOM 2972 C CA . PHE A 1 378 ? 50.599 8.572 2.629 1.00 38.56 378 PHE A CA 1
ATOM 2973 C C . PHE A 1 378 ? 49.602 8.837 1.488 1.00 38.56 378 PHE A C 1
ATOM 2975 O O . PHE A 1 378 ? 49.836 8.406 0.363 1.00 38.56 378 PHE A O 1
ATOM 2982 N N . PHE A 1 379 ? 48.515 9.579 1.736 1.00 42.78 379 PHE A N 1
ATOM 2983 C CA . PHE A 1 379 ? 47.466 9.819 0.733 1.00 42.78 379 PHE A CA 1
ATOM 2984 C C . PHE A 1 379 ? 47.624 11.132 -0.063 1.00 42.78 379 PHE A C 1
ATOM 2986 O O . PHE A 1 379 ? 46.781 11.432 -0.906 1.00 42.78 379 PHE A O 1
ATOM 2993 N N . VAL A 1 380 ? 48.699 11.909 0.161 1.00 43.00 380 VAL A N 1
ATOM 2994 C CA . VAL A 1 380 ? 48.925 13.221 -0.500 1.00 43.00 380 VAL A CA 1
ATOM 2995 C C . VAL A 1 380 ? 50.145 13.251 -1.441 1.00 43.00 380 VAL A C 1
ATOM 2997 O O . VAL A 1 380 ? 50.417 14.268 -2.068 1.00 43.00 380 VAL A O 1
ATOM 3000 N N . ARG A 1 381 ? 50.854 12.138 -1.662 1.00 35.34 381 ARG A N 1
ATOM 3001 C CA . ARG A 1 381 ? 51.878 12.068 -2.724 1.00 35.34 381 ARG A CA 1
ATOM 3002 C C . ARG A 1 381 ? 51.571 10.956 -3.720 1.00 35.34 381 ARG A C 1
ATOM 3004 O O . ARG A 1 381 ? 52.018 9.827 -3.559 1.00 35.34 381 ARG A O 1
ATOM 3011 N N . ARG A 1 382 ? 50.841 11.303 -4.784 1.00 35.72 382 ARG A N 1
ATOM 3012 C CA . ARG A 1 382 ? 51.093 10.686 -6.094 1.00 35.72 382 ARG A CA 1
ATOM 3013 C C . ARG A 1 382 ? 52.383 11.312 -6.641 1.00 35.72 382 ARG A C 1
ATOM 3015 O O . ARG A 1 382 ? 52.421 12.541 -6.704 1.00 35.72 382 ARG A O 1
ATOM 3022 N N . PRO A 1 383 ? 53.429 10.542 -6.974 1.00 43.97 383 PRO A N 1
ATOM 3023 C CA . PRO A 1 383 ? 54.412 10.999 -7.944 1.00 43.97 383 PRO A CA 1
ATOM 3024 C C . PRO A 1 383 ? 53.803 10.918 -9.355 1.00 43.97 383 PRO A C 1
ATOM 3026 O O . PRO A 1 383 ? 52.849 10.163 -9.563 1.00 43.97 383 PRO A O 1
ATOM 3029 N N . ASP A 1 384 ? 54.334 11.763 -10.235 1.00 38.09 384 ASP A N 1
ATOM 3030 C CA . ASP A 1 384 ? 53.876 12.098 -11.593 1.00 38.09 384 ASP A CA 1
ATOM 3031 C C . ASP A 1 384 ? 53.484 10.925 -12.507 1.00 38.09 384 ASP A C 1
ATOM 3033 O O . ASP A 1 384 ? 54.140 9.856 -12.448 1.00 38.09 384 ASP A O 1
#

Nearest PDB structures (foldseek):
  7ew3-assembly1_R  TM=1.706E-01  e=4.151E+00  Homo sapiens
  3plt-assembly2_C-2  TM=1.746E-01  e=6.156E+00  Saccharomyces cerevisiae

Mean predicted aligned error: 17.94 Å

pLDDT: mean 73.61, std 22.44, range [24.03, 95.62]

InterPro domains:
  IPR000315 B-box-type zinc finger [PS50119] (1-36)
  IPR018553 Non-canonical E2 ubiquitin-conjugating enzyme [PTHR31560] (10-367)
  IPR057668 Non-canonical E2 ubiquitin-conjugating enzyme, C-terminal [PF09418] (89-293)
  IPR057668 Non-canonical E2 ubiquitin-conjugating enzyme, C-terminal [PF09418] (298-366)

Sequence (384 aa):
QPANTHCETCADDFCEVCFEAQHRKGTRKLHKFRPLESFQPVTTATPAQQDVEAETEETNVDEPNEELDADQPIAESSTAAPKSFLSKRAKSIPLRLTLQERKLLRLLESALHVSEYTDRVDILSYSSTRTKRAAAQIRELCAILSGLCLAADYKTGQELFEGRDFAANEDWFARVFEIGRRHKVMNPDKMRETYGKLIYLLMDAQSHDVSDLLGFSPVVPLVTVYSTLEDHGALAVLEDPRLEVATKEIISPPGASGRVRAEVQRNIRAKERAVEALVNDYAGTEASSRALRSSRRAAQKEEESDGLEKKASQENDKKPISAELLRQCIYSISDNSAFLRVNRDPCEIMIGYLKKYFHPTKCTPTKTLEEAAKVSFFFVRRPD

Solvent-accessible surface area (backbone atoms only — not comparable to full-atom values): 23509 Å² total; per-residue (Å²): 126,73,63,43,37,34,30,74,77,75,73,46,76,24,25,71,70,57,43,51,69,64,32,70,55,73,83,49,56,75,52,55,68,47,76,56,91,82,85,83,86,84,87,82,82,88,84,85,89,83,89,84,90,85,90,85,89,83,86,88,84,86,84,85,89,79,91,77,84,83,90,80,80,91,72,78,86,72,99,78,80,70,66,66,54,54,53,58,48,27,64,74,36,50,47,62,79,51,77,68,54,50,51,50,38,53,50,50,52,51,53,46,62,73,48,59,54,60,77,70,63,68,57,91,53,95,84,62,49,72,68,60,48,38,55,49,46,48,50,52,51,52,49,52,52,49,52,51,40,34,74,74,36,59,67,65,23,50,53,36,67,75,68,67,54,59,50,86,44,34,72,57,53,16,49,52,51,34,49,48,52,45,49,34,74,77,35,72,86,47,62,77,77,37,46,58,50,51,49,54,51,58,54,51,45,67,34,68,78,31,25,69,74,56,65,47,73,57,78,62,82,75,66,19,36,36,58,57,26,54,61,27,70,48,56,68,56,61,64,38,73,52,48,57,54,41,34,54,78,86,83,76,66,91,87,64,52,78,68,52,54,54,51,49,52,50,51,51,55,51,20,52,50,30,46,51,52,52,34,65,67,59,30,63,43,72,58,56,56,51,57,53,48,50,56,47,55,62,57,54,73,75,65,87,76,89,78,91,81,91,76,87,70,82,78,76,89,50,58,66,39,49,50,66,59,51,50,42,38,50,49,24,54,24,50,50,53,53,50,44,52,72,62,47,46,59,51,54,54,46,51,53,49,42,65,73,76,53,47,98,85,51,85,71,78,72,68,51,75,75,55,55,60,59,59,64,67,67,79,78,65,81,80,136

Foldseek 3Di:
DDFFKAWPVVRDTHDPVRLCVVCVDDPSVPTDMDTDDDDDDDDDDDDDDDDDDDDDDDDDDDDDDDDDDDDDDDDDDDDDDPQVPLLVVQVLQFFDDDPVLVVLLVLLLVLLVPQCLCVFQVDPDPPDDPLNSLVSLLVSLLVSLLSSQCVVPVVRSVVCVVVVQCVVCLVVLLSSLLSNVSVCSLPVPPPPPRVVSSVVSLVSCPPPSNVVVNVHHSHDDHHTLNVLCVLQVNSVLSRDPLLCLLLDDQDQDPPDDPVSVVVSVVSVVSNVVSLVVSLVVQAPDPVVVVVVVVVVVVVVVVDPDDDDDDDPDPPPPRHGDHSVSSSSSSVSSSSVVVVCCVPVVVVVVVVVVCVVPPDPPDDPPPDPPVVVVVVVVVPPDDDD